Protein 2LZR (pdb70)

Radius of gyration: 15.76 Å; Cα contacts (8 Å, |Δi|>4): 6; chains: 1; bounding box: 38×37×19 Å

GO terms:
  GO:0005515 protein binding (F, IPI)
  GO:0005829 cytosol (C, IDA)
  GO:0005886 plasma membrane (C, IDA)
  GO:0043953 protein transport by the Tat complex (P, IDA)
  GO:0042802 identical protein binding (F, IDA)
  GO:0033281 TAT protein transport complex (C, IDA)
  GO:0009977 proton motive force dependent protein transmembrane transporter activity (F, IDA)
  GO:0065002 intracellular protein transmembrane transport (P, IDA)
  GO:0043953 protein transport by the Tat complex (P, EXP)
  GO:0065002 intracellular protein transmembrane transport (P, EXP)
  GO:0008320 transmembrane protein transporter activity (F, IGI)
  GO:0008289 lipid binding (F, EXP)

Sequence (48 aa):
GGISIWQLLIIAVIVVLLFGPKKLGSIGSDLGASIKGFKKAMSDDEPKGGISIWQLLIIAVIVVLLFGPKKLGSIGSDLGASIKGFKKAMSDDEPKGGISIWQLLIIAVIVVLLFGPKKLGSIGSDLGASIKGFKKAMSDDEPKGGISIWQLLIIAVIVVLLFGPKKLGSIGSDLGASIKGFKKAMSDDEPKGGISIWQLLIIAVIVVLLFGPKKLGSIGSDLGASIKGFKKAMSDDEPKGGISIWQLLIIAVIVVLLFGPKKLGSIGSDLGASIKGFKKAMSDDEPKGGISIWQLLIIAVIVVLLFGPKKLGSIGSDLGASIKGFKKAMSDDEPKGGISIWQLLIIAVIVVLLFGPKKLGSIGSDLGASIKGFKKAMSDDEPKGGISIWQLLIIAVIVVLLFGPKKLGSIGSDLGASIKGFKKAMSDDEPKGGISIWQLLIIAVIVVLLFGPKKLGSIGSDLGASIKGFKKAMSDDEPK

Structure (mmCIF, N/CA/C/O backbone):
data_2LZR
#
_entry.id   2LZR
#
loop_
_atom_site.group_PDB
_atom_site.id
_atom_site.type_symbol
_atom_site.label_atom_id
_atom_site.label_alt_id
_atom_site.label_comp_id
_atom_site.label_asym_id
_atom_site.label_entity_id
_atom_site.label_seq_id
_atom_site.pdbx_PDB_ins_code
_atom_site.Cartn_x
_atom_site.Cartn_y
_atom_site.Cartn_z
_atom_site.occupancy
_atom_site.B_iso_or_equiv
_atom_site.auth_seq_id
_atom_site.auth_comp_id
_atom_site.auth_asym_id
_atom_site.auth_atom_id
_atom_site.pdbx_PDB_model_num
ATOM 21 N N . GLY A 1 2 ? -25.309 -3.507 -2.583 1.00 0.00 2 GLY A N 1
ATOM 22 C CA . GLY A 1 2 ? -24.373 -2.968 -1.599 1.00 0.00 2 GLY A CA 1
ATOM 23 C C . GLY A 1 2 ? -23.044 -2.603 -2.252 1.00 0.00 2 GLY A C 1
ATOM 24 O O . GLY A 1 2 ? -22.411 -1.613 -1.883 1.00 0.00 2 GLY A O 1
ATOM 28 N N . GLY A 1 3 ? -22.626 -3.411 -3.224 1.00 0.00 3 GLY A N 1
ATOM 29 C CA . GLY A 1 3 ? -21.367 -3.170 -3.923 1.00 0.00 3 GLY A CA 1
ATOM 30 C C . GLY A 1 3 ? -20.790 -4.469 -4.474 1.00 0.00 3 GLY A C 1
ATOM 31 O O . GLY A 1 3 ? -19.598 -4.550 -4.773 1.00 0.00 3 GLY A O 1
ATOM 35 N N . ILE A 1 4 ? -21.637 -5.484 -4.613 1.00 0.00 4 ILE A N 1
ATOM 36 C CA . ILE A 1 4 ? -21.186 -6.768 -5.135 1.00 0.00 4 ILE A CA 1
ATOM 37 C C . ILE A 1 4 ? -20.729 -6.613 -6.582 1.00 0.00 4 ILE A C 1
ATOM 38 O O . ILE A 1 4 ? -19.903 -7.385 -7.071 1.00 0.00 4 ILE A O 1
ATOM 54 N N . SER A 1 5 ? -21.261 -5.598 -7.261 1.00 0.00 5 SER A N 1
ATOM 55 C CA . SER A 1 5 ? -20.887 -5.344 -8.648 1.00 0.00 5 SER A CA 1
ATOM 56 C C . SER A 1 5 ? -19.415 -4.953 -8.731 1.00 0.00 5 SER A C 1
ATOM 57 O O . SER A 1 5 ? -18.949 -4.089 -7.990 1.00 0.00 5 SER A O 1
ATOM 65 N N . ILE A 1 6 ? -18.685 -5.605 -9.628 1.00 0.00 6 ILE A N 1
ATOM 66 C CA . ILE A 1 6 ? -17.259 -5.320 -9.786 1.00 0.00 6 ILE A CA 1
ATOM 67 C C . ILE A 1 6 ? -17.062 -3.893 -10.296 1.00 0.00 6 ILE A C 1
ATOM 68 O O . ILE A 1 6 ? -16.164 -3.180 -9.847 1.00 0.00 6 ILE A O 1
ATOM 84 N N . TRP A 1 7 ? -17.919 -3.487 -11.234 1.00 0.00 7 TRP A N 1
ATOM 85 C CA . TRP A 1 7 ? -17.849 -2.138 -11.801 1.00 0.00 7 TRP A CA 1
ATOM 86 C C . TRP A 1 7 ? -18.005 -1.097 -10.700 1.00 0.00 7 TRP A C 1
ATOM 87 O O . TRP A 1 7 ? -17.432 -0.009 -10.778 1.00 0.00 7 TRP A O 1
ATOM 108 N N . GLN A 1 8 ? -18.773 -1.433 -9.671 1.00 0.00 8 GLN A N 1
ATOM 109 C CA . GLN A 1 8 ? -18.964 -0.502 -8.559 1.00 0.00 8 GLN A CA 1
ATOM 110 C C . GLN A 1 8 ? -17.632 -0.266 -7.849 1.00 0.00 8 GLN A C 1
ATOM 111 O O . GLN A 1 8 ? -17.321 0.842 -7.435 1.00 0.00 8 GLN A O 1
ATOM 125 N N . LEU A 1 9 ? -16.833 -1.311 -7.717 1.00 0.00 9 LEU A N 1
ATOM 126 C CA . LEU A 1 9 ? -15.527 -1.161 -7.081 1.00 0.00 9 LEU A CA 1
ATOM 127 C C . LEU A 1 9 ? -14.577 -0.371 -7.983 1.00 0.00 9 LEU A C 1
ATOM 128 O O . LEU A 1 9 ? -13.739 0.385 -7.496 1.00 0.00 9 LEU A O 1
ATOM 144 N N . LEU A 1 10 ? -14.681 -0.579 -9.298 1.00 0.00 10 LEU A N 1
ATOM 145 C CA . LEU A 1 10 ? -13.796 0.099 -10.241 1.00 0.00 10 LEU A CA 1
ATOM 146 C C . LEU A 1 10 ? -13.970 1.614 -10.195 1.00 0.00 10 LEU A C 1
ATOM 147 O O . LEU A 1 10 ? -12.987 2.351 -10.131 1.00 0.00 10 LEU A O 1
ATOM 163 N N . ILE A 1 11 ? -15.212 2.085 -10.242 1.00 0.00 11 ILE A N 1
ATOM 164 C CA . ILE A 1 11 ? -15.457 3.523 -10.226 1.00 0.00 11 ILE A CA 1
ATOM 165 C C . ILE A 1 11 ? -15.054 4.106 -8.877 1.00 0.00 11 ILE A C 1
ATOM 166 O O . ILE A 1 11 ? -14.441 5.173 -8.811 1.00 0.00 11 ILE A O 1
ATOM 182 N N . ILE A 1 12 ? -15.396 3.396 -7.799 1.00 0.00 12 ILE A N 1
ATOM 183 C CA . ILE A 1 12 ? -15.051 3.856 -6.461 1.00 0.00 12 ILE A CA 1
ATOM 184 C C . ILE A 1 12 ? -13.534 3.902 -6.293 1.00 0.00 12 ILE A C 1
ATOM 185 O O . ILE A 1 12 ? -12.993 4.854 -5.733 1.00 0.00 12 ILE A O 1
ATOM 201 N N . ALA A 1 13 ? -12.852 2.866 -6.770 1.00 0.00 13 ALA A N 1
ATOM 202 C CA . ALA A 1 13 ? -11.400 2.809 -6.658 1.00 0.00 13 ALA A CA 1
ATOM 203 C C . ALA A 1 13 ? -10.764 4.005 -7.363 1.00 0.00 13 ALA A C 1
ATOM 204 O O . ALA A 1 13 ? -9.789 4.576 -6.876 1.00 0.00 13 ALA A O 1
ATOM 211 N N . VAL A 1 14 ? -11.324 4.377 -8.508 1.00 0.00 14 VAL A N 1
ATOM 212 C CA . VAL A 1 14 ? -10.809 5.504 -9.276 1.00 0.00 14 VAL A CA 1
ATOM 213 C C . VAL A 1 14 ? -10.918 6.808 -8.481 1.00 0.00 14 VAL A C 1
ATOM 214 O O . VAL A 1 14 ? -9.984 7.613 -8.477 1.00 0.00 14 VAL A O 1
ATOM 227 N N . ILE A 1 15 ? -12.051 7.023 -7.823 1.00 0.00 15 ILE A N 1
ATOM 228 C CA . ILE A 1 15 ? -12.233 8.252 -7.053 1.00 0.00 15 ILE A CA 1
ATOM 229 C C . ILE A 1 15 ? -11.213 8.340 -5.929 1.00 0.00 15 ILE A C 1
ATOM 230 O O . ILE A 1 15 ? -10.608 9.375 -5.725 1.00 0.00 15 ILE A O 1
ATOM 246 N N . VAL A 1 16 ? -11.006 7.253 -5.223 1.00 0.00 16 VAL A N 1
ATOM 247 C CA . VAL A 1 16 ? -10.046 7.261 -4.128 1.00 0.00 16 VAL A CA 1
ATOM 248 C C . VAL A 1 16 ? -8.655 7.641 -4.640 1.00 0.00 16 VAL A C 1
ATOM 249 O O . VAL A 1 16 ? -7.965 8.456 -4.031 1.00 0.00 16 VAL A O 1
ATOM 262 N N . VAL A 1 17 ? -8.255 7.050 -5.751 1.00 0.00 17 VAL A N 1
ATOM 263 C CA . VAL A 1 17 ? -6.946 7.344 -6.316 1.00 0.00 17 VAL A CA 1
ATOM 264 C C . VAL A 1 17 ? -6.836 8.814 -6.722 1.00 0.00 17 VAL A C 1
ATOM 265 O O . VAL A 1 17 ? -5.807 9.448 -6.486 1.00 0.00 17 VAL A O 1
AT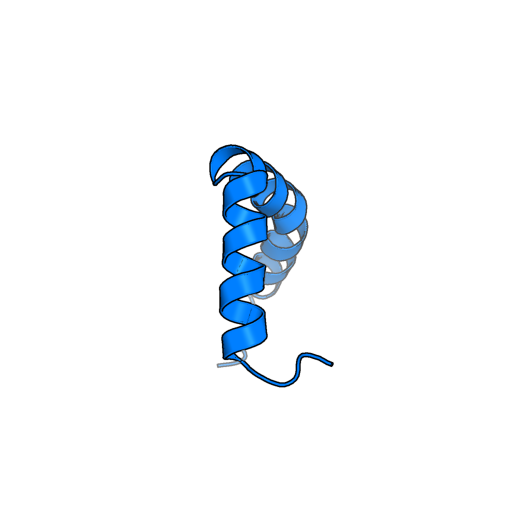OM 278 N N . LEU A 1 18 ? -7.876 9.346 -7.355 1.00 0.00 18 LEU A N 1
ATOM 279 C CA . LEU A 1 18 ? -7.837 10.736 -7.805 1.00 0.00 18 LEU A CA 1
ATOM 280 C C . LEU A 1 18 ? -7.718 11.711 -6.638 1.00 0.00 18 LEU A C 1
ATOM 281 O O . LEU A 1 18 ? -6.895 12.626 -6.666 1.00 0.00 18 LEU A O 1
ATOM 297 N N . LEU A 1 19 ? -8.549 11.525 -5.625 1.00 0.00 19 LEU A N 1
ATOM 298 C CA . LEU A 1 19 ? -8.526 12.419 -4.477 1.00 0.00 19 LEU A CA 1
ATOM 299 C C . LEU A 1 19 ? -7.187 12.325 -3.743 1.00 0.00 19 LEU A C 1
ATOM 300 O O . LEU A 1 19 ? -6.629 13.342 -3.333 1.00 0.00 19 LEU A O 1
ATOM 316 N N . PHE A 1 20 ? -6.672 11.105 -3.587 1.00 0.00 20 PHE A N 1
ATOM 317 C CA . PHE A 1 20 ? -5.385 10.904 -2.900 1.00 0.00 20 PHE A CA 1
ATOM 318 C C . PHE A 1 20 ? -4.204 11.007 -3.870 1.00 0.00 20 PHE A C 1
ATOM 319 O O . PHE A 1 20 ? -3.054 11.109 -3.447 1.00 0.00 20 PHE A O 1
ATOM 336 N N . GLY A 1 21 ? -4.484 10.991 -5.164 1.00 0.00 21 GLY A N 1
ATOM 337 C CA . GLY A 1 21 ? -3.424 11.091 -6.162 1.00 0.00 21 GLY A CA 1
ATOM 338 C C . GLY A 1 21 ? -2.390 9.963 -5.987 1.00 0.00 21 GLY A C 1
ATOM 339 O O . GLY A 1 21 ? -2.328 9.347 -4.925 1.00 0.00 21 GLY A O 1
ATOM 343 N N . PRO A 1 22 ? -1.583 9.673 -6.999 1.00 0.00 22 PRO A N 1
ATOM 344 C CA . PRO A 1 22 ? -0.558 8.580 -6.897 1.00 0.00 22 PRO A CA 1
ATOM 345 C C . PRO A 1 22 ? 0.615 8.890 -5.954 1.00 0.00 22 PRO A C 1
ATOM 346 O O . PRO A 1 22 ? 1.256 7.971 -5.446 1.00 0.00 22 PRO A O 1
ATOM 357 N N . LYS A 1 23 ? 0.905 10.163 -5.742 1.00 0.00 23 LYS A N 1
ATOM 358 C CA . LYS A 1 23 ? 2.025 10.532 -4.873 1.00 0.00 23 LYS A CA 1
ATOM 359 C C . LYS A 1 23 ? 1.779 10.147 -3.403 1.00 0.00 23 LYS A C 1
ATOM 360 O O . LYS A 1 23 ? 2.634 9.525 -2.773 1.00 0.00 23 LYS A O 1
ATOM 379 N N . LYS A 1 24 ? 0.627 10.527 -2.848 1.00 0.00 24 LYS A N 1
ATOM 380 C CA . LYS A 1 24 ? 0.337 10.209 -1.448 1.00 0.00 24 LYS A CA 1
ATOM 381 C C . LYS A 1 24 ? 0.165 8.707 -1.266 1.00 0.00 24 LYS A C 1
ATOM 382 O O . LYS A 1 24 ? 0.685 8.120 -0.319 1.00 0.00 24 LYS A O 1
ATOM 401 N N . LEU A 1 25 ? -0.582 8.097 -2.173 1.00 0.00 25 LEU A N 1
ATOM 402 C CA . LEU A 1 25 ? -0.839 6.670 -2.102 1.00 0.00 25 LEU A CA 1
ATOM 403 C C . LEU A 1 25 ? 0.449 5.857 -2.203 1.00 0.00 25 LEU A C 1
ATOM 404 O O . LEU A 1 25 ? 0.536 4.766 -1.642 1.00 0.00 25 LEU A O 1
ATOM 420 N N . GLY A 1 26 ? 1.456 6.376 -2.911 1.00 0.00 26 GLY A N 1
ATOM 421 C CA . GLY A 1 26 ? 2.711 5.646 -3.042 1.00 0.00 26 GLY A CA 1
ATOM 422 C C . GLY A 1 26 ? 3.404 5.536 -1.693 1.00 0.00 26 GLY A C 1
ATOM 423 O O . GLY A 1 26 ? 3.790 4.450 -1.260 1.00 0.00 26 GLY A O 1
ATOM 427 N N . SER A 1 27 ? 3.551 6.675 -1.026 1.00 0.00 27 SER A N 1
ATOM 428 C CA . SER A 1 27 ? 4.192 6.698 0.283 1.00 0.00 27 SER A CA 1
ATOM 429 C C . SER A 1 27 ? 3.347 5.948 1.318 1.00 0.00 27 SER A C 1
ATOM 430 O O . SER A 1 27 ? 3.889 5.211 2.138 1.00 0.00 27 SER A O 1
ATOM 438 N N . ILE A 1 28 ? 2.027 6.132 1.278 1.00 0.00 28 ILE A N 1
ATOM 439 C CA . ILE A 1 28 ? 1.156 5.451 2.234 1.00 0.00 28 ILE A CA 1
ATOM 440 C C . ILE A 1 28 ? 1.209 3.937 2.030 1.00 0.00 28 ILE A C 1
ATOM 441 O O . ILE A 1 28 ? 1.350 3.182 2.993 1.00 0.00 28 ILE A O 1
ATOM 457 N N . GLY A 1 29 ? 1.099 3.494 0.779 1.00 0.00 29 GLY A N 1
ATOM 458 C CA . GLY A 1 29 ? 1.139 2.065 0.496 1.00 0.00 29 GLY A CA 1
ATOM 459 C C . GLY A 1 29 ? 2.495 1.477 0.872 1.00 0.00 29 GLY A C 1
ATOM 460 O O . GLY A 1 29 ? 2.569 0.472 1.577 1.00 0.00 29 GLY A O 1
ATOM 464 N N . SER A 1 30 ? 3.562 2.104 0.389 1.00 0.00 30 SER A N 1
ATOM 465 C CA . SER A 1 30 ? 4.908 1.622 0.673 1.00 0.00 30 SER A CA 1
ATOM 466 C C . SER A 1 30 ? 5.177 1.625 2.174 1.00 0.00 30 SER A C 1
ATOM 467 O O . SER A 1 30 ? 5.758 0.680 2.706 1.00 0.00 30 SER A O 1
ATOM 475 N N . ASP A 1 31 ? 4.747 2.683 2.856 1.00 0.00 31 ASP A N 1
ATOM 476 C CA . ASP A 1 31 ? 4.952 2.776 4.294 1.00 0.00 31 ASP A CA 1
ATOM 477 C C . ASP A 1 31 ? 4.219 1.641 5.000 1.00 0.00 31 ASP A C 1
ATOM 478 O O . ASP A 1 31 ? 4.774 0.985 5.884 1.00 0.00 31 ASP A O 1
ATOM 487 N N . LEU A 1 32 ? 2.974 1.407 4.600 1.00 0.00 32 LEU A N 1
ATOM 488 C CA . LEU A 1 32 ? 2.179 0.335 5.201 1.00 0.00 32 LEU A CA 1
ATOM 489 C C . LEU A 1 32 ? 2.551 -1.018 4.589 1.00 0.00 32 LEU A C 1
ATOM 490 O O . LEU A 1 32 ? 2.287 -2.064 5.180 1.00 0.00 32 LEU A O 1
ATOM 506 N N . GLY A 1 33 ? 3.157 -0.990 3.404 1.00 0.00 33 GLY A N 1
ATOM 507 C CA . GLY A 1 33 ? 3.554 -2.214 2.726 1.00 0.00 33 GLY A CA 1
ATOM 508 C C . GLY A 1 33 ? 4.898 -2.730 3.240 1.00 0.00 33 GLY A C 1
ATOM 509 O O . GLY A 1 33 ? 5.404 -3.743 2.758 1.00 0.00 33 GLY A O 1
ATOM 513 N N . ALA A 1 34 ? 5.482 -2.029 4.214 1.00 0.00 34 ALA A N 1
ATOM 514 C CA . ALA A 1 34 ? 6.769 -2.441 4.763 1.00 0.00 34 ALA A CA 1
ATOM 515 C C . ALA A 1 34 ? 6.641 -3.761 5.520 1.00 0.00 34 ALA A C 1
ATOM 516 O O . ALA A 1 34 ? 7.549 -4.592 5.492 1.00 0.00 34 ALA A O 1
ATOM 523 N N . SER A 1 35 ? 5.509 -3.951 6.193 1.00 0.00 35 SER A N 1
ATOM 524 C CA . SER A 1 35 ? 5.281 -5.179 6.948 1.00 0.00 35 SER A CA 1
ATOM 525 C C . SER A 1 35 ? 5.142 -6.368 6.005 1.00 0.00 35 SER A C 1
ATOM 526 O O . SER A 1 35 ? 5.625 -7.455 6.293 1.00 0.00 35 SER A O 1
ATOM 534 N N . ILE A 1 36 ? 4.491 -6.140 4.875 1.00 0.00 36 ILE A N 1
ATOM 535 C CA . ILE A 1 36 ? 4.298 -7.193 3.883 1.00 0.00 36 ILE A CA 1
ATOM 536 C C . ILE A 1 36 ? 5.646 -7.665 3.354 1.00 0.00 36 ILE A C 1
ATOM 537 O O . ILE A 1 36 ? 5.861 -8.860 3.149 1.00 0.00 36 ILE A O 1
ATOM 553 N N . LYS A 1 37 ? 6.539 -6.714 3.122 1.00 0.00 37 LYS A N 1
ATOM 554 C CA . LYS A 1 37 ? 7.857 -7.027 2.594 1.00 0.00 37 LYS A CA 1
ATOM 555 C C . LYS A 1 37 ? 8.584 -8.026 3.492 1.00 0.00 37 LYS A C 1
ATOM 556 O O . LYS A 1 37 ? 9.272 -8.918 2.997 1.00 0.00 37 LYS A O 1
ATOM 575 N N . GLY A 1 38 ? 8.425 -7.891 4.807 1.00 0.00 38 GLY A N 1
ATOM 576 C CA . GLY A 1 38 ? 9.080 -8.809 5.733 1.00 0.00 38 GLY A CA 1
ATOM 577 C C . GLY A 1 38 ? 8.506 -10.212 5.602 1.00 0.00 38 GLY A C 1
ATOM 578 O O . GLY A 1 38 ? 9.238 -11.201 5.677 1.00 0.00 38 GLY A O 1
ATOM 582 N N . PHE A 1 39 ? 7.196 -10.300 5.398 1.00 0.00 39 PHE A N 1
ATOM 583 C CA . PHE A 1 39 ? 6.549 -11.596 5.247 1.00 0.00 39 PHE A CA 1
ATOM 584 C C . PHE A 1 39 ? 7.101 -12.315 4.025 1.00 0.00 39 PHE A C 1
ATOM 585 O O . PHE A 1 39 ? 7.419 -13.502 4.081 1.00 0.00 39 PHE A O 1
ATOM 602 N N . LYS A 1 40 ? 7.217 -11.592 2.916 1.00 0.00 40 LYS A N 1
ATOM 603 C CA . LYS A 1 40 ? 7.733 -12.195 1.694 1.00 0.00 40 LYS A CA 1
ATOM 604 C C . LYS A 1 40 ? 9.188 -12.621 1.880 1.00 0.00 40 LYS A C 1
ATOM 605 O O . LYS A 1 40 ? 9.563 -13.731 1.497 1.00 0.00 40 LYS A O 1
ATOM 624 N N . LYS A 1 41 ? 10.010 -11.745 2.459 1.00 0.00 41 LYS A N 1
ATOM 625 C CA . LYS A 1 41 ? 11.412 -12.068 2.661 1.00 0.00 41 LYS A CA 1
ATOM 626 C C . LYS A 1 41 ? 11.556 -13.312 3.528 1.00 0.00 41 LYS A C 1
ATOM 627 O O . LYS A 1 41 ? 12.272 -14.241 3.167 1.00 0.00 41 LYS A O 1
ATOM 646 N N . ALA A 1 42 ? 10.874 -13.336 4.671 1.00 0.00 42 ALA A N 1
ATOM 647 C CA . ALA A 1 42 ? 10.973 -14.504 5.547 1.00 0.00 42 ALA A CA 1
ATOM 648 C C . ALA A 1 42 ? 10.592 -15.789 4.795 1.00 0.00 42 ALA A C 1
ATOM 649 O O . ALA A 1 42 ? 11.264 -16.810 4.939 1.00 0.00 42 ALA A O 1
ATOM 656 N N . MET A 1 43 ? 9.514 -15.746 4.003 1.00 0.00 43 MET A N 1
ATOM 657 C CA . MET A 1 43 ? 9.080 -16.923 3.262 1.00 0.00 43 MET A CA 1
ATOM 658 C C . MET A 1 43 ? 9.992 -17.165 2.050 1.00 0.00 43 MET A C 1
ATOM 659 O O . MET A 1 43 ? 9.780 -18.116 1.295 1.00 0.00 43 MET A O 1
ATOM 673 N N . SER A 1 44 ? 11.009 -16.316 1.872 1.00 0.00 44 SER A N 1
ATOM 674 C CA . SER A 1 44 ? 11.931 -16.467 0.755 1.00 0.00 44 SER A CA 1
ATOM 675 C C . SER A 1 44 ? 12.774 -17.728 0.922 1.00 0.00 44 SER A C 1
ATOM 676 O O . SER A 1 44 ? 13.068 -18.424 -0.051 1.00 0.00 44 SER A O 1
ATOM 684 N N . ASP A 1 45 ? 13.166 -18.017 2.160 1.00 0.00 45 ASP A N 1
ATOM 685 C CA . ASP A 1 45 ? 13.980 -19.196 2.432 1.00 0.00 45 ASP A CA 1
ATOM 686 C C . ASP A 1 45 ? 13.211 -20.467 2.075 1.00 0.00 45 ASP A C 1
ATOM 687 O O . ASP A 1 45 ? 13.772 -21.395 1.492 1.00 0.00 45 ASP A O 1
ATOM 696 N N . ASP A 1 46 ? 11.921 -20.508 2.417 1.00 0.00 46 ASP A N 1
ATOM 697 C CA . ASP A 1 46 ? 11.103 -21.674 2.112 1.00 0.00 46 ASP A CA 1
ATOM 698 C C . ASP A 1 46 ? 10.695 -21.656 0.642 1.00 0.00 46 ASP A C 1
ATOM 699 O O . ASP A 1 46 ? 11.015 -20.713 -0.083 1.00 0.00 46 ASP A O 1
ATOM 708 N N . GLU A 1 47 ? 9.984 -22.696 0.201 1.00 0.00 47 GLU A N 1
ATOM 709 C CA . GLU A 1 47 ? 9.547 -22.767 -1.191 1.00 0.00 47 GLU A CA 1
ATOM 710 C C . GLU A 1 47 ? 8.276 -23.616 -1.342 1.00 0.00 47 GLU A C 1
ATOM 711 O O . GLU A 1 47 ? 8.343 -24.784 -1.721 1.00 0.00 47 GLU A O 1
ATOM 723 N N . PRO A 1 48 ? 7.107 -23.067 -1.071 1.00 0.00 48 PRO A N 1
ATOM 724 C CA . PRO A 1 48 ? 5.842 -23.853 -1.206 1.00 0.00 48 PRO A CA 1
ATOM 725 C C . PRO A 1 48 ? 5.718 -24.494 -2.592 1.00 0.00 48 PRO A C 1
ATOM 726 O O . PRO A 1 48 ? 5.221 -25.611 -2.724 1.00 0.00 48 PRO A O 1
ATOM 737 N N . LYS A 1 49 ? 6.171 -23.774 -3.613 1.00 0.00 49 LYS A N 1
ATOM 738 C CA . LYS A 1 49 ? 6.106 -24.273 -4.982 1.00 0.00 49 LYS A CA 1
ATOM 739 C C . LYS A 1 49 ? 7.031 -25.476 -5.146 1.00 0.00 49 LYS A C 1
ATOM 740 O O . LYS A 1 49 ? 6.612 -26.617 -4.962 1.00 0.00 49 LYS A O 1
ATOM 779 N N . GLY A 1 2 ? -29.114 -9.226 -3.698 1.00 0.00 2 GLY A N 2
ATOM 780 C CA . GLY A 1 2 ? -28.017 -9.756 -2.896 1.00 0.00 2 GLY A CA 2
ATOM 781 C C . GLY A 1 2 ? -26.794 -10.042 -3.762 1.00 0.00 2 GLY A C 2
ATOM 782 O O . GLY A 1 2 ? -26.362 -11.190 -3.884 1.00 0.00 2 GLY A O 2
ATOM 786 N N . GLY A 1 3 ? -26.239 -8.992 -4.363 1.00 0.00 3 GLY A N 2
ATOM 787 C CA . GLY A 1 3 ? -25.062 -9.138 -5.214 1.00 0.00 3 GLY A CA 2
ATOM 788 C C . GLY A 1 3 ? -24.280 -7.833 -5.287 1.00 0.00 3 GLY A C 2
ATOM 789 O O . GLY A 1 3 ? -24.857 -6.747 -5.235 1.00 0.00 3 GLY A O 2
ATOM 793 N N . ILE A 1 4 ? -22.958 -7.938 -5.417 1.00 0.00 4 ILE A N 2
ATOM 794 C CA . ILE A 1 4 ? -22.120 -6.748 -5.502 1.00 0.00 4 ILE A CA 2
ATOM 795 C C . ILE A 1 4 ? -21.608 -6.568 -6.930 1.00 0.00 4 ILE A C 2
ATOM 796 O O . ILE A 1 4 ? -20.971 -7.461 -7.488 1.00 0.00 4 ILE A O 2
ATOM 812 N N . SER A 1 5 ? -21.885 -5.404 -7.511 1.00 0.00 5 SER A N 2
ATOM 813 C CA . SER A 1 5 ? -21.437 -5.116 -8.869 1.00 0.00 5 SER A CA 2
ATOM 814 C C . SER A 1 5 ? -19.939 -4.828 -8.874 1.00 0.00 5 SER A C 2
ATOM 815 O O . SER A 1 5 ? -19.450 -4.016 -8.094 1.00 0.00 5 SER A O 2
ATOM 823 N N . ILE A 1 6 ? -19.211 -5.514 -9.744 1.00 0.00 6 ILE A N 2
ATOM 824 C CA . ILE A 1 6 ? -17.766 -5.322 -9.829 1.00 0.00 6 ILE A CA 2
ATOM 825 C C . ILE A 1 6 ? -17.449 -3.912 -10.325 1.00 0.00 6 ILE A C 2
ATOM 826 O O . ILE A 1 6 ? -16.521 -3.264 -9.840 1.00 0.00 6 ILE A O 2
ATOM 842 N N . TRP A 1 7 ? -18.230 -3.451 -11.299 1.00 0.00 7 TRP A N 2
ATOM 843 C CA . TRP A 1 7 ? -18.038 -2.117 -11.872 1.00 0.00 7 TRP A CA 2
ATOM 844 C C . TRP A 1 7 ? -18.210 -1.052 -10.799 1.00 0.00 7 TRP A C 2
ATOM 845 O O . TRP A 1 7 ? -17.593 0.012 -10.865 1.00 0.00 7 TRP A O 2
ATOM 866 N N . GLN A 1 8 ? -19.043 -1.343 -9.812 1.00 0.00 8 GLN A N 2
ATOM 867 C CA . GLN A 1 8 ? -19.261 -0.387 -8.727 1.00 0.00 8 GLN A CA 2
ATOM 868 C C . GLN A 1 8 ? -17.952 -0.164 -7.961 1.00 0.00 8 GLN A C 2
ATOM 869 O O . GLN A 1 8 ? -17.680 0.928 -7.484 1.00 0.00 8 GLN A O 2
ATOM 883 N N . LEU A 1 9 ? -17.150 -1.204 -7.839 1.00 0.00 9 LEU A N 2
ATOM 884 C CA . LEU A 1 9 ? -15.876 -1.067 -7.141 1.00 0.00 9 LEU A CA 2
ATOM 885 C C . LEU A 1 9 ? -14.891 -0.252 -7.976 1.00 0.00 9 LEU A C 2
ATOM 886 O O . LEU A 1 9 ? -14.068 0.486 -7.434 1.00 0.00 9 LEU A O 2
ATOM 902 N N . LEU A 1 10 ? -14.952 -0.408 -9.301 1.00 0.00 10 LEU A N 2
ATOM 903 C CA . LEU A 1 10 ? -14.024 0.294 -10.182 1.00 0.00 10 LEU A CA 2
ATOM 904 C C . LEU A 1 10 ? -14.169 1.810 -10.082 1.00 0.00 10 LEU A C 2
ATOM 905 O O . LEU A 1 10 ? -13.171 2.523 -9.993 1.00 0.00 10 LEU A O 2
ATOM 921 N N . ILE A 1 11 ? -15.400 2.301 -10.113 1.00 0.00 11 ILE A N 2
ATOM 922 C CA . ILE A 1 11 ? -15.619 3.741 -10.054 1.00 0.00 11 ILE A CA 2
ATOM 923 C C . ILE A 1 11 ? -15.152 4.285 -8.707 1.00 0.00 11 ILE A C 2
ATOM 924 O O . ILE A 1 11 ? -14.509 5.332 -8.641 1.00 0.00 11 ILE A O 2
ATOM 940 N N . ILE A 1 12 ? -15.478 3.563 -7.633 1.00 0.00 12 ILE A N 2
ATOM 941 C CA . ILE A 1 12 ? -15.078 3.985 -6.300 1.00 0.00 12 ILE A CA 2
ATOM 942 C C . ILE A 1 12 ? -13.558 3.959 -6.168 1.00 0.00 12 ILE A C 2
ATOM 943 O O . ILE A 1 12 ? -12.963 4.875 -5.600 1.00 0.00 12 ILE A O 2
ATOM 959 N N . ALA A 1 13 ? -12.936 2.907 -6.686 1.00 0.00 13 ALA A N 2
ATOM 960 C CA . ALA A 1 13 ? -11.486 2.780 -6.608 1.00 0.00 13 ALA A CA 2
ATOM 961 C C . ALA A 1 13 ? -10.810 3.929 -7.351 1.00 0.00 13 ALA A C 2
ATOM 962 O O . ALA A 1 13 ? -9.816 4.484 -6.882 1.00 0.00 13 ALA A O 2
ATOM 969 N N . VAL A 1 14 ? -11.357 4.282 -8.510 1.00 0.00 14 VAL A N 2
ATOM 970 C CA . VAL A 1 14 ? -10.803 5.368 -9.316 1.00 0.00 14 VAL A CA 2
ATOM 971 C C . VAL A 1 14 ? -10.895 6.704 -8.577 1.00 0.00 14 VAL A C 2
ATOM 972 O O . VAL A 1 14 ? -9.943 7.486 -8.584 1.00 0.00 14 VAL A O 2
ATOM 985 N N . ILE A 1 15 ? -12.041 6.973 -7.955 1.00 0.00 15 ILE A N 2
ATOM 986 C CA . ILE A 1 15 ? -12.210 8.238 -7.242 1.00 0.00 15 ILE A CA 2
ATOM 987 C C . ILE A 1 15 ? -11.203 8.357 -6.113 1.00 0.00 15 ILE A C 2
ATOM 988 O O . ILE A 1 15 ? -10.583 9.392 -5.943 1.00 0.00 15 ILE A O 2
ATOM 1004 N N . VAL A 1 16 ? -11.025 7.297 -5.356 1.00 0.00 16 VAL A N 2
ATOM 1005 C CA . VAL A 1 16 ? -10.087 7.338 -4.245 1.00 0.00 16 VAL A CA 2
ATOM 1006 C C . VAL A 1 16 ? -8.689 7.705 -4.743 1.00 0.00 16 VAL A C 2
ATOM 1007 O O . VAL A 1 16 ? -7.999 8.523 -4.136 1.00 0.00 16 VAL A O 2
ATOM 1020 N N . VAL A 1 17 ? -8.276 7.105 -5.848 1.00 0.00 17 VAL A N 2
ATOM 1021 C CA . VAL A 1 17 ? -6.961 7.387 -6.398 1.00 0.00 17 VAL A CA 2
ATOM 1022 C C . VAL A 1 17 ? -6.848 8.846 -6.839 1.00 0.00 17 VAL A C 2
ATOM 1023 O O . VAL A 1 17 ? -5.834 9.491 -6.590 1.00 0.00 17 VAL A O 2
ATOM 1036 N N . LEU A 1 18 ? -7.876 9.358 -7.509 1.00 0.00 18 LEU A N 2
ATOM 1037 C CA . LEU A 1 18 ? -7.834 10.739 -7.987 1.00 0.00 18 LEU A CA 2
ATOM 1038 C C . LEU A 1 18 ? -7.736 11.735 -6.835 1.00 0.00 18 LEU A C 2
ATOM 1039 O O . LEU A 1 18 ? -6.902 12.642 -6.860 1.00 0.00 18 LEU A O 2
ATOM 1055 N N . LEU A 1 19 ? -8.597 11.575 -5.841 1.00 0.00 19 LEU A N 2
ATOM 1056 C CA . LEU A 1 19 ? -8.596 12.495 -4.712 1.00 0.00 19 LEU A CA 2
ATOM 1057 C C . LEU A 1 19 ? -7.265 12.426 -3.962 1.00 0.00 19 LEU A C 2
ATOM 1058 O O . LEU A 1 19 ? -6.711 13.457 -3.579 1.00 0.00 19 LEU A O 2
ATOM 1074 N N . PHE A 1 20 ? -6.750 11.212 -3.763 1.00 0.00 20 PHE A N 2
ATOM 1075 C CA . PHE A 1 20 ? -5.469 11.036 -3.056 1.00 0.00 20 PHE A CA 2
ATOM 1076 C C . PHE A 1 20 ? -4.275 11.129 -4.015 1.00 0.00 20 PHE A C 2
ATOM 1077 O O . PHE A 1 20 ? -3.136 11.268 -3.578 1.00 0.00 20 PHE A O 2
ATOM 1094 N N . GLY A 1 21 ? -4.535 11.057 -5.308 1.00 0.00 21 GLY A N 2
ATOM 1095 C CA . GLY A 1 21 ? -3.466 11.146 -6.296 1.00 0.00 21 GLY A CA 2
ATOM 1096 C C . GLY A 1 21 ? -2.407 10.049 -6.060 1.00 0.00 21 GLY A C 2
ATOM 1097 O O . GLY A 1 21 ? -2.355 9.468 -4.975 1.00 0.00 21 GLY A O 2
ATOM 1101 N N . PRO A 1 22 ? -1.574 9.744 -7.042 1.00 0.00 22 PRO A N 2
ATOM 1102 C CA . PRO A 1 22 ? -0.518 8.685 -6.879 1.00 0.00 22 PRO A CA 2
ATOM 1103 C C . PRO A 1 22 ? 0.612 9.049 -5.911 1.00 0.00 22 PRO A C 2
ATOM 1104 O O . PRO A 1 22 ? 1.319 8.166 -5.424 1.00 0.00 22 PRO A O 2
ATOM 1115 N N . LYS A 1 23 ? 0.801 10.333 -5.656 1.00 0.00 23 LYS A N 2
ATOM 1116 C CA . LYS A 1 23 ? 1.877 10.759 -4.757 1.00 0.00 23 LYS A CA 2
ATOM 1117 C C . LYS A 1 23 ? 1.614 10.366 -3.290 1.00 0.00 23 LYS A C 2
ATOM 1118 O O . LYS A 1 23 ? 2.482 9.786 -2.639 1.00 0.00 23 LYS A O 2
ATOM 1137 N N . LYS A 1 24 ? 0.431 10.693 -2.766 1.00 0.00 24 LYS A N 2
ATOM 1138 C CA . LYS A 1 24 ? 0.122 10.363 -1.374 1.00 0.00 24 LYS A CA 2
ATOM 1139 C C . LYS A 1 24 ? 0.008 8.857 -1.197 1.00 0.00 24 LYS A C 2
ATOM 1140 O O . LYS A 1 24 ? 0.565 8.283 -0.259 1.00 0.00 24 LYS A O 2
ATOM 1159 N N . LEU A 1 25 ? -0.728 8.224 -2.097 1.00 0.00 25 LEU A N 2
ATOM 1160 C CA . LEU A 1 25 ? -0.931 6.786 -2.030 1.00 0.00 25 LEU A CA 2
ATOM 1161 C C . LEU A 1 25 ? 0.385 6.025 -2.144 1.00 0.00 25 LEU A C 2
ATOM 1162 O O . LEU A 1 25 ? 0.502 4.916 -1.622 1.00 0.00 25 LEU A O 2
ATOM 1178 N N . GLY A 1 26 ? 1.379 6.601 -2.820 1.00 0.00 26 GLY A N 2
ATOM 1179 C CA . GLY A 1 26 ? 2.664 5.921 -2.959 1.00 0.00 26 GLY A CA 2
ATOM 1180 C C . GLY A 1 26 ? 3.334 5.774 -1.600 1.00 0.00 26 GLY A C 2
ATOM 1181 O O . GLY A 1 26 ? 3.762 4.684 -1.219 1.00 0.00 26 GLY A O 2
ATOM 1185 N N . SER A 1 27 ? 3.421 6.882 -0.880 1.00 0.00 27 SER A N 2
ATOM 1186 C CA . SER A 1 27 ? 4.035 6.871 0.447 1.00 0.00 27 SER A CA 2
ATOM 1187 C C . SER A 1 27 ? 3.207 6.030 1.419 1.00 0.00 27 SER A C 2
ATOM 1188 O O . SER A 1 27 ? 3.762 5.292 2.230 1.00 0.00 27 SER A O 2
ATOM 1196 N N . ILE A 1 28 ? 1.877 6.147 1.351 1.00 0.00 28 ILE A N 2
ATOM 1197 C CA . ILE A 1 28 ? 1.019 5.383 2.253 1.00 0.00 28 ILE A CA 2
ATOM 1198 C C . ILE A 1 28 ? 1.167 3.884 2.004 1.00 0.00 28 ILE A C 2
ATOM 1199 O O . ILE A 1 28 ? 1.323 3.107 2.948 1.00 0.00 28 ILE A O 2
ATOM 1215 N N . GLY A 1 29 ? 1.120 3.477 0.735 1.00 0.00 29 GLY A N 2
ATOM 1216 C CA . GLY A 1 29 ? 1.255 2.065 0.409 1.00 0.00 29 GLY A CA 2
ATOM 1217 C C . GLY A 1 29 ? 2.628 1.545 0.816 1.00 0.00 29 GLY A C 2
ATOM 1218 O O . GLY A 1 29 ? 2.738 0.520 1.487 1.00 0.00 29 GLY A O 2
ATOM 1222 N N . SER A 1 30 ? 3.675 2.248 0.390 1.00 0.00 30 SER A N 2
ATOM 1223 C CA . SER A 1 30 ? 5.034 1.833 0.703 1.00 0.00 30 SER A CA 2
ATOM 1224 C C . SER A 1 30 ? 5.253 1.788 2.209 1.00 0.00 30 SER A C 2
ATOM 1225 O O . SER A 1 30 ? 5.868 0.855 2.725 1.00 0.00 30 SER A O 2
ATOM 1233 N N . ASP A 1 31 ? 4.739 2.791 2.916 1.00 0.00 31 ASP A N 2
ATOM 1234 C CA . ASP A 1 31 ? 4.889 2.832 4.366 1.00 0.00 31 ASP A CA 2
ATOM 1235 C C . ASP A 1 31 ? 4.222 1.615 4.996 1.00 0.00 31 ASP A C 2
ATOM 1236 O O . ASP A 1 31 ? 4.799 0.958 5.863 1.00 0.00 31 ASP A O 2
ATOM 1245 N N . LEU A 1 32 ? 3.008 1.314 4.546 1.00 0.00 32 LEU A N 2
ATOM 1246 C CA . LEU A 1 32 ? 2.282 0.157 5.070 1.00 0.00 32 LEU A CA 2
ATOM 1247 C C . LEU A 1 32 ? 2.770 -1.132 4.409 1.00 0.00 32 LEU A C 2
ATOM 1248 O O . LEU A 1 32 ? 2.570 -2.224 4.944 1.00 0.00 32 LEU A O 2
ATOM 1264 N N . GLY A 1 33 ? 3.411 -1.001 3.250 1.00 0.00 33 GLY A N 2
ATOM 1265 C CA . GLY A 1 33 ? 3.911 -2.159 2.525 1.00 0.00 33 GLY A CA 2
ATOM 1266 C C . GLY A 1 33 ? 5.165 -2.733 3.183 1.00 0.00 33 GLY A C 2
ATOM 1267 O O . GLY A 1 33 ? 5.713 -3.732 2.717 1.00 0.00 33 GLY A O 2
ATOM 1271 N N . ALA A 1 34 ? 5.621 -2.099 4.262 1.00 0.00 34 ALA A N 2
ATOM 1272 C CA . ALA A 1 34 ? 6.821 -2.568 4.954 1.00 0.00 34 ALA A CA 2
ATOM 1273 C C . ALA A 1 34 ? 6.589 -3.957 5.547 1.00 0.00 34 ALA A C 2
ATOM 1274 O O . ALA A 1 34 ? 7.504 -4.777 5.598 1.00 0.00 34 ALA A O 2
ATOM 1281 N N . SER A 1 35 ? 5.364 -4.213 5.997 1.00 0.00 35 SER A N 2
ATOM 1282 C CA . SER A 1 35 ? 5.034 -5.509 6.578 1.00 0.00 35 SER A CA 2
ATOM 1283 C C . SER A 1 35 ? 5.132 -6.607 5.527 1.00 0.00 35 SER A C 2
ATOM 1284 O O . SER A 1 35 ? 5.514 -7.734 5.824 1.00 0.00 35 SER A O 2
ATOM 1292 N N . ILE A 1 36 ? 4.791 -6.262 4.294 1.00 0.00 36 ILE A N 2
ATOM 1293 C CA . ILE A 1 36 ? 4.839 -7.221 3.197 1.00 0.00 36 ILE A CA 2
ATOM 1294 C C . ILE A 1 36 ? 6.267 -7.708 2.995 1.00 0.00 36 ILE A C 2
ATOM 1295 O O . ILE A 1 36 ? 6.502 -8.890 2.735 1.00 0.00 36 ILE A O 2
ATOM 1311 N N . LYS A 1 37 ? 7.213 -6.784 3.095 1.00 0.00 37 LYS A N 2
ATOM 1312 C CA . LYS A 1 37 ? 8.615 -7.112 2.898 1.00 0.00 37 LYS A CA 2
ATOM 1313 C C . LYS A 1 37 ? 9.060 -8.212 3.854 1.00 0.00 37 LYS A C 2
ATOM 1314 O O . LYS A 1 37 ? 9.787 -9.121 3.457 1.00 0.00 37 LYS A O 2
ATOM 1333 N N . GLY A 1 38 ? 8.626 -8.141 5.108 1.00 0.00 38 GLY A N 2
ATOM 1334 C CA . GLY A 1 38 ? 9.003 -9.158 6.086 1.00 0.00 38 GLY A CA 2
ATOM 1335 C C . GLY A 1 38 ? 8.402 -10.510 5.728 1.00 0.00 38 GLY A C 2
ATOM 1336 O O . GLY A 1 38 ? 9.044 -11.547 5.901 1.00 0.00 38 GLY A O 2
ATOM 1340 N N . PHE A 1 39 ? 7.174 -10.494 5.221 1.00 0.00 39 PHE A N 2
ATOM 1341 C CA . PHE A 1 39 ? 6.513 -11.732 4.831 1.00 0.00 39 PHE A CA 2
ATOM 1342 C C . PHE A 1 39 ? 7.298 -12.409 3.714 1.00 0.00 39 PHE A C 2
ATOM 1343 O O . PHE A 1 39 ? 7.526 -13.620 3.748 1.00 0.00 39 PHE A O 2
ATOM 1360 N N . LYS A 1 40 ? 7.701 -11.630 2.717 1.00 0.00 40 LYS A N 2
ATOM 1361 C CA . LYS A 1 40 ? 8.452 -12.189 1.604 1.00 0.00 40 LYS A CA 2
ATOM 1362 C C . LYS A 1 40 ? 9.784 -12.750 2.089 1.00 0.00 40 LYS A C 2
ATOM 1363 O O . LYS A 1 40 ? 10.174 -13.854 1.705 1.00 0.00 40 LYS A O 2
ATOM 1382 N N . LYS A 1 41 ? 10.500 -11.983 2.919 1.00 0.00 41 LYS A N 2
ATOM 1383 C CA . LYS A 1 41 ? 11.792 -12.434 3.407 1.00 0.00 41 LYS A CA 2
ATOM 1384 C C . LYS A 1 41 ? 11.650 -13.748 4.158 1.00 0.00 41 LYS A C 2
ATOM 1385 O O . LYS A 1 41 ? 12.369 -14.708 3.875 1.00 0.00 41 LYS A O 2
ATOM 1404 N N . ALA A 1 42 ? 10.729 -13.802 5.116 1.00 0.00 42 ALA A N 2
ATOM 1405 C CA . ALA A 1 42 ? 10.542 -15.041 5.871 1.00 0.00 42 ALA A CA 2
ATOM 1406 C C . ALA A 1 42 ? 10.235 -16.220 4.934 1.00 0.00 42 ALA A C 2
ATOM 1407 O O . ALA A 1 42 ? 10.786 -17.306 5.108 1.00 0.00 42 ALA A O 2
ATOM 1414 N N . MET A 1 43 ? 9.350 -16.010 3.949 1.00 0.00 43 MET A N 2
ATOM 1415 C CA . MET A 1 43 ? 8.995 -17.071 3.017 1.00 0.00 43 MET A CA 2
ATOM 1416 C C . MET A 1 43 ? 10.102 -17.267 1.975 1.00 0.00 43 MET A C 2
ATOM 1417 O O . MET A 1 43 ? 9.898 -17.953 0.972 1.00 0.00 43 MET A O 2
ATOM 1431 N N . SER A 1 44 ? 11.274 -16.670 2.210 1.00 0.00 44 SER A N 2
ATOM 1432 C CA . SER A 1 44 ? 12.391 -16.800 1.279 1.00 0.00 44 SER A CA 2
ATOM 1433 C C . SER A 1 44 ? 13.677 -17.133 2.022 1.00 0.00 44 SER A C 2
ATOM 1434 O O . SER A 1 44 ? 14.756 -17.184 1.428 1.00 0.00 44 SER A O 2
ATOM 1442 N N . ASP A 1 45 ? 13.566 -17.348 3.331 1.00 0.00 45 ASP A N 2
ATOM 1443 C CA . ASP A 1 45 ? 14.737 -17.671 4.142 1.00 0.00 45 ASP A CA 2
ATOM 1444 C C . ASP A 1 45 ? 14.486 -18.938 4.960 1.00 0.00 45 ASP A C 2
ATOM 1445 O O . ASP A 1 45 ? 14.998 -20.007 4.623 1.00 0.00 45 ASP A O 2
ATOM 1454 N N . ASP A 1 46 ? 13.697 -18.821 6.028 1.00 0.00 46 ASP A N 2
ATOM 1455 C CA . ASP A 1 46 ? 13.398 -19.976 6.866 1.00 0.00 46 ASP A CA 2
ATOM 1456 C C . ASP A 1 46 ? 12.184 -19.688 7.739 1.00 0.00 46 ASP A C 2
ATOM 1457 O O . ASP A 1 46 ? 11.623 -18.592 7.685 1.00 0.00 46 ASP A O 2
ATOM 1466 N N . GLU A 1 47 ? 11.780 -20.667 8.554 1.00 0.00 47 GLU A N 2
ATOM 1467 C CA . GLU A 1 47 ? 10.630 -20.478 9.430 1.00 0.00 47 GLU A CA 2
ATOM 1468 C C . GLU A 1 47 ? 10.858 -21.133 10.805 1.00 0.00 47 GLU A C 2
ATOM 1469 O O . GLU A 1 47 ? 10.373 -22.241 11.046 1.00 0.00 47 GLU A O 2
ATOM 1481 N N . PRO A 1 48 ? 11.569 -20.487 11.713 1.00 0.00 48 PRO A N 2
ATOM 1482 C CA . PRO A 1 48 ? 11.808 -21.074 13.062 1.00 0.00 48 PRO A CA 2
ATOM 1483 C C . PRO A 1 48 ? 10.504 -21.491 13.739 1.00 0.00 48 PRO A C 2
ATOM 1484 O O . PRO A 1 48 ? 10.449 -22.515 14.417 1.00 0.00 48 PRO A O 2
ATOM 1495 N N . LYS A 1 49 ? 9.462 -20.682 13.552 1.00 0.00 49 LYS A N 2
ATOM 1496 C CA . LYS A 1 49 ? 8.165 -20.974 14.156 1.00 0.00 49 LYS A CA 2
ATOM 1497 C C . LYS A 1 49 ? 8.308 -21.121 15.664 1.00 0.00 49 LYS A C 2
ATOM 1498 O O . LYS A 1 49 ? 9.417 -21.118 16.197 1.00 0.00 49 LYS A O 2
ATOM 1537 N N . GLY A 1 2 ? -26.583 -6.841 -2.903 1.00 0.00 2 GLY A N 3
ATOM 1538 C CA . GLY A 1 2 ? -27.037 -5.583 -2.319 1.00 0.00 2 GLY A CA 3
ATOM 1539 C C . GLY A 1 2 ? -27.305 -4.543 -3.403 1.00 0.00 2 GLY A C 3
ATOM 1540 O O . GLY A 1 2 ? -27.460 -3.356 -3.112 1.00 0.00 2 GLY A O 3
ATOM 1544 N N . GLY A 1 3 ? -27.356 -4.995 -4.652 1.00 0.00 3 GLY A N 3
ATOM 1545 C CA . GLY A 1 3 ? -27.605 -4.095 -5.773 1.00 0.00 3 GLY A CA 3
ATOM 1546 C C . GLY A 1 3 ? -26.324 -3.404 -6.213 1.00 0.00 3 GLY A C 3
ATOM 1547 O O . GLY A 1 3 ? -26.340 -2.568 -7.116 1.00 0.00 3 GLY A O 3
ATOM 1551 N N . ILE A 1 4 ? -25.207 -3.757 -5.579 1.00 0.00 4 ILE A N 3
ATOM 1552 C CA . ILE A 1 4 ? -23.917 -3.159 -5.929 1.00 0.00 4 ILE A CA 3
ATOM 1553 C C . ILE A 1 4 ? -23.084 -4.138 -6.749 1.00 0.00 4 ILE A C 3
ATOM 1554 O O . ILE A 1 4 ? -22.680 -5.190 -6.253 1.00 0.00 4 ILE A O 3
ATOM 1570 N N . SER A 1 5 ? -22.839 -3.787 -8.011 1.00 0.00 5 SER A N 3
ATOM 1571 C CA . SER A 1 5 ? -22.052 -4.639 -8.892 1.00 0.00 5 SER A CA 3
ATOM 1572 C C . SER A 1 5 ? -20.573 -4.501 -8.562 1.00 0.00 5 SER A C 3
ATOM 1573 O O . SER A 1 5 ? -20.159 -3.528 -7.937 1.00 0.00 5 SER A O 3
ATOM 1581 N N . ILE A 1 6 ? -19.779 -5.479 -8.989 1.00 0.00 6 ILE A N 3
ATOM 1582 C CA . ILE A 1 6 ? -18.342 -5.446 -8.728 1.00 0.00 6 ILE A CA 3
ATOM 1583 C C . ILE A 1 6 ? -17.700 -4.268 -9.457 1.00 0.00 6 ILE A C 3
ATOM 1584 O O . ILE A 1 6 ? -16.814 -3.600 -8.923 1.00 0.00 6 ILE A O 3
ATOM 1600 N N . TRP A 1 7 ? -18.167 -4.016 -10.677 1.00 0.00 7 TRP A N 3
ATOM 1601 C CA . TRP A 1 7 ? -17.650 -2.907 -11.482 1.00 0.00 7 TRP A CA 3
ATOM 1602 C C . TRP A 1 7 ? -17.849 -1.586 -10.742 1.00 0.00 7 TRP A C 3
ATOM 1603 O O . TRP A 1 7 ? -17.070 -0.648 -10.915 1.00 0.00 7 TRP A O 3
ATOM 1624 N N . GLN A 1 8 ? -18.885 -1.521 -9.911 1.00 0.00 8 GLN A N 3
ATOM 1625 C CA . GLN A 1 8 ? -19.143 -0.300 -9.154 1.00 0.00 8 GLN A CA 3
ATOM 1626 C C . GLN A 1 8 ? -17.965 -0.022 -8.218 1.00 0.00 8 GLN A C 3
ATOM 1627 O O . GLN A 1 8 ? -17.655 1.122 -7.912 1.00 0.00 8 GLN A O 3
ATOM 1641 N N . LEU A 1 9 ? -17.302 -1.076 -7.762 1.00 0.00 9 LEU A N 3
ATOM 1642 C CA . LEU A 1 9 ? -16.151 -0.892 -6.882 1.00 0.00 9 LEU A CA 3
ATOM 1643 C C . LEU A 1 9 ? -14.962 -0.330 -7.661 1.00 0.00 9 LEU A C 3
ATOM 1644 O O . LEU A 1 9 ? -14.202 0.482 -7.137 1.00 0.00 9 LEU A O 3
ATOM 1660 N N . LEU A 1 10 ? -14.786 -0.784 -8.903 1.00 0.00 10 LEU A N 3
ATOM 1661 C CA . LEU A 1 10 ? -13.659 -0.328 -9.724 1.00 0.00 10 LEU A CA 3
ATOM 1662 C C . LEU A 1 10 ? -13.719 1.179 -9.993 1.00 0.00 10 LEU A C 3
ATOM 1663 O O . LEU A 1 10 ? -12.717 1.875 -9.842 1.00 0.00 10 LEU A O 3
ATOM 1679 N N . ILE A 1 11 ? -14.882 1.679 -10.395 1.00 0.00 11 ILE A N 3
ATOM 1680 C CA . ILE A 1 11 ? -15.012 3.104 -10.685 1.00 0.00 11 ILE A CA 3
ATOM 1681 C C . ILE A 1 11 ? -14.830 3.916 -9.407 1.00 0.00 11 ILE A C 3
ATOM 1682 O O . ILE A 1 11 ? -14.148 4.942 -9.408 1.00 0.00 11 ILE A O 3
ATOM 1698 N N . ILE A 1 12 ? -15.433 3.444 -8.312 1.00 0.00 12 ILE A N 3
ATOM 1699 C CA . ILE A 1 12 ? -15.309 4.136 -7.037 1.00 0.00 12 ILE A CA 3
ATOM 1700 C C . ILE A 1 12 ? -13.852 4.144 -6.580 1.00 0.00 12 ILE A C 3
ATOM 1701 O O . ILE A 1 12 ? -13.350 5.157 -6.097 1.00 0.00 12 ILE A O 3
ATOM 1717 N N . ALA A 1 13 ? -13.180 3.010 -6.730 1.00 0.00 13 ALA A N 3
ATOM 1718 C CA . ALA A 1 13 ? -11.782 2.905 -6.329 1.00 0.00 13 ALA A CA 3
ATOM 1719 C C . ALA A 1 13 ? -10.927 3.894 -7.117 1.00 0.00 13 ALA A C 3
ATOM 1720 O O . ALA A 1 13 ? -9.995 4.491 -6.579 1.00 0.00 13 ALA A O 3
ATOM 1727 N N . VAL A 1 14 ? -11.252 4.061 -8.395 1.00 0.00 14 VAL A N 3
ATOM 1728 C CA . VAL A 1 14 ? -10.511 4.979 -9.257 1.00 0.00 14 VAL A CA 3
ATOM 1729 C C . VAL A 1 14 ? -10.590 6.412 -8.729 1.00 0.00 14 VAL A C 3
ATOM 1730 O O . VAL A 1 14 ? -9.589 7.129 -8.724 1.00 0.00 14 VAL A O 3
ATOM 1743 N N . ILE A 1 15 ? -11.776 6.833 -8.297 1.00 0.00 15 ILE A N 3
ATOM 1744 C CA . ILE A 1 15 ? -11.931 8.194 -7.786 1.00 0.00 15 ILE A CA 3
ATOM 1745 C C . ILE A 1 15 ? -11.024 8.425 -6.592 1.00 0.00 15 ILE A C 3
ATOM 1746 O O . ILE A 1 15 ? -10.377 9.452 -6.494 1.00 0.00 15 ILE A O 3
ATOM 1762 N N . VAL A 1 16 ? -10.961 7.467 -5.693 1.00 0.00 16 VAL A N 3
ATOM 1763 C CA . VAL A 1 16 ? -10.124 7.622 -4.513 1.00 0.00 16 VAL A CA 3
ATOM 1764 C C . VAL A 1 16 ? -8.677 7.892 -4.919 1.00 0.00 16 VAL A C 3
ATOM 1765 O O . VAL A 1 16 ? -8.018 8.764 -4.357 1.00 0.00 16 VAL A O 3
ATOM 1778 N N . VAL A 1 17 ? -8.189 7.152 -5.898 1.00 0.00 17 VAL A N 3
ATOM 1779 C CA . VAL A 1 17 ? -6.820 7.341 -6.360 1.00 0.00 17 VAL A CA 3
ATOM 1780 C C . VAL A 1 17 ? -6.616 8.749 -6.925 1.00 0.00 17 VAL A C 3
ATOM 1781 O O . VAL A 1 17 ? -5.597 9.388 -6.654 1.00 0.00 17 VAL A O 3
ATOM 1794 N N . LEU A 1 18 ? -7.563 9.223 -7.729 1.00 0.00 18 LEU A N 3
ATOM 1795 C CA . LEU A 1 18 ? -7.430 10.548 -8.332 1.00 0.00 18 LEU A CA 3
ATOM 1796 C C . LEU A 1 18 ? -7.394 11.649 -7.276 1.00 0.00 18 LEU A C 3
ATOM 1797 O O . LEU A 1 18 ? -6.543 12.536 -7.326 1.00 0.00 18 LEU A O 3
ATOM 1813 N N . LEU A 1 19 ? -8.327 11.600 -6.337 1.00 0.00 19 LEU A N 3
ATOM 1814 C CA . LEU A 1 19 ? -8.384 12.622 -5.301 1.00 0.00 19 LEU A CA 3
ATOM 1815 C C . LEU A 1 19 ? -7.124 12.581 -4.434 1.00 0.00 19 LEU A C 3
ATOM 1816 O O . LEU A 1 19 ? -6.565 13.625 -4.095 1.00 0.00 19 LEU A O 3
ATOM 1832 N N . PHE A 1 20 ? -6.668 11.376 -4.091 1.00 0.00 20 PHE A N 3
ATOM 1833 C CA . PHE A 1 20 ? -5.457 11.225 -3.266 1.00 0.00 20 PHE A CA 3
ATOM 1834 C C . PHE A 1 20 ? -4.188 11.213 -4.125 1.00 0.00 20 PHE A C 3
ATOM 1835 O O . PHE A 1 20 ? -3.081 11.349 -3.604 1.00 0.00 20 PHE A O 3
ATOM 1852 N N . GLY A 1 21 ? -4.348 11.066 -5.433 1.00 0.00 21 GLY A N 3
ATOM 1853 C CA . GLY A 1 21 ? -3.199 11.054 -6.333 1.00 0.00 21 GLY A CA 3
ATOM 1854 C C . GLY A 1 21 ? -2.200 9.949 -5.942 1.00 0.00 21 GLY A C 3
ATOM 1855 O O . GLY A 1 21 ? -2.229 9.471 -4.810 1.00 0.00 21 GLY A O 3
ATOM 1859 N N . PRO A 1 22 ? -1.326 9.533 -6.842 1.00 0.00 22 PRO A N 3
ATOM 1860 C CA . PRO A 1 22 ? -0.325 8.458 -6.526 1.00 0.00 22 PRO A CA 3
ATOM 1861 C C . PRO A 1 22 ? 0.788 8.888 -5.556 1.00 0.00 22 PRO A C 3
ATOM 1862 O O . PRO A 1 22 ? 1.488 8.040 -5.005 1.00 0.00 22 PRO A O 3
ATOM 1873 N N . LYS A 1 23 ? 0.962 10.187 -5.361 1.00 0.00 23 LYS A N 3
ATOM 1874 C CA . LYS A 1 23 ? 2.016 10.666 -4.463 1.00 0.00 23 LYS A CA 3
ATOM 1875 C C . LYS A 1 23 ? 1.746 10.306 -2.991 1.00 0.00 23 LYS A C 3
ATOM 1876 O O . LYS A 1 23 ? 2.606 9.723 -2.330 1.00 0.00 23 LYS A O 3
ATOM 1895 N N . LYS A 1 24 ? 0.563 10.648 -2.476 1.00 0.00 24 LYS A N 3
ATOM 1896 C CA . LYS A 1 24 ? 0.248 10.337 -1.079 1.00 0.00 24 LYS A CA 3
ATOM 1897 C C . LYS A 1 24 ? 0.102 8.838 -0.887 1.00 0.00 24 LYS A C 3
ATOM 1898 O O . LYS A 1 24 ? 0.654 8.262 0.053 1.00 0.00 24 LYS A O 3
ATOM 1917 N N . LEU A 1 25 ? -0.656 8.211 -1.774 1.00 0.00 25 LEU A N 3
ATOM 1918 C CA . LEU A 1 25 ? -0.887 6.779 -1.687 1.00 0.00 25 LEU A CA 3
ATOM 1919 C C . LEU A 1 25 ? 0.411 5.990 -1.845 1.00 0.00 25 LEU A C 3
ATOM 1920 O O . LEU A 1 25 ? 0.521 4.875 -1.334 1.00 0.00 25 LEU A O 3
ATOM 1936 N N . GLY A 1 26 ? 1.397 6.553 -2.545 1.00 0.00 26 GLY A N 3
ATOM 1937 C CA . GLY A 1 26 ? 2.661 5.846 -2.726 1.00 0.00 26 GLY A CA 3
ATOM 1938 C C . GLY A 1 26 ? 3.377 5.696 -1.392 1.00 0.00 26 GLY A C 3
ATOM 1939 O O . GLY A 1 26 ? 3.788 4.598 -1.013 1.00 0.00 26 GLY A O 3
ATOM 1943 N N . SER A 1 27 ? 3.520 6.811 -0.685 1.00 0.00 27 SER A N 3
ATOM 1944 C CA . SER A 1 27 ? 4.185 6.791 0.613 1.00 0.00 27 SER A CA 3
ATOM 1945 C C . SER A 1 27 ? 3.359 6.008 1.634 1.00 0.00 27 SER A C 3
ATOM 1946 O O . SER A 1 27 ? 3.910 5.245 2.423 1.00 0.00 27 SER A O 3
ATOM 1954 N N . ILE A 1 28 ? 2.036 6.199 1.628 1.00 0.00 28 ILE A N 3
ATOM 1955 C CA . ILE A 1 28 ? 1.182 5.488 2.578 1.00 0.00 28 ILE A CA 3
ATOM 1956 C C . ILE A 1 28 ? 1.235 3.981 2.330 1.00 0.00 28 ILE A C 3
ATOM 1957 O O . ILE A 1 28 ? 1.411 3.199 3.264 1.00 0.00 28 ILE A O 3
ATOM 1973 N N . GLY A 1 29 ? 1.084 3.571 1.069 1.00 0.00 29 GLY A N 3
ATOM 1974 C CA . GLY A 1 29 ? 1.124 2.152 0.746 1.00 0.00 29 GLY A CA 3
ATOM 1975 C C . GLY A 1 29 ? 2.488 1.554 1.073 1.00 0.00 29 GLY A C 3
ATOM 1976 O O . GLY A 1 29 ? 2.579 0.531 1.751 1.00 0.00 29 GLY A O 3
ATOM 1980 N N . SER A 1 30 ? 3.547 2.196 0.588 1.00 0.00 30 SER A N 3
ATOM 1981 C CA . SER A 1 30 ? 4.897 1.713 0.832 1.00 0.00 30 SER A CA 3
ATOM 1982 C C . SER A 1 30 ? 5.202 1.683 2.325 1.00 0.00 30 SER A C 3
ATOM 1983 O O . SER A 1 30 ? 5.837 0.749 2.815 1.00 0.00 30 SER A O 3
ATOM 1991 N N . ASP A 1 31 ? 4.749 2.703 3.048 1.00 0.00 31 ASP A N 3
ATOM 1992 C CA . ASP A 1 31 ? 4.989 2.765 4.484 1.00 0.00 31 ASP A CA 3
ATOM 1993 C C . ASP A 1 31 ? 4.300 1.601 5.180 1.00 0.00 31 ASP A C 3
ATOM 1994 O O . ASP A 1 31 ? 4.888 0.938 6.035 1.00 0.00 31 ASP A O 3
ATOM 2003 N N . LEU A 1 32 ? 3.049 1.351 4.804 1.00 0.00 32 LEU A N 3
ATOM 2004 C CA . LEU A 1 32 ? 2.291 0.250 5.401 1.00 0.00 32 LEU A CA 3
ATOM 2005 C C . LEU A 1 32 ? 2.699 -1.085 4.776 1.00 0.00 32 LEU A C 3
ATOM 2006 O O . LEU A 1 32 ? 2.387 -2.148 5.313 1.00 0.00 32 LEU A O 3
ATOM 2022 N N . GLY A 1 33 ? 3.394 -1.025 3.641 1.00 0.00 33 GLY A N 3
ATOM 2023 C CA . GLY A 1 33 ? 3.832 -2.231 2.956 1.00 0.00 33 GLY A CA 3
ATOM 2024 C C . GLY A 1 33 ? 5.131 -2.774 3.557 1.00 0.00 33 GLY A C 3
ATOM 2025 O O . GLY A 1 33 ? 5.692 -3.745 3.054 1.00 0.00 33 GLY A O 3
ATOM 2029 N N . ALA A 1 34 ? 5.610 -2.139 4.627 1.00 0.00 34 ALA A N 3
ATOM 2030 C CA . ALA A 1 34 ? 6.849 -2.579 5.264 1.00 0.00 34 ALA A CA 3
ATOM 2031 C C . ALA A 1 34 ? 6.667 -3.949 5.916 1.00 0.00 34 ALA A C 3
ATOM 2032 O O . ALA A 1 34 ? 7.573 -4.781 5.886 1.00 0.00 34 ALA A O 3
ATOM 2039 N N . SER A 1 35 ? 5.494 -4.179 6.503 1.00 0.00 35 SER A N 3
ATOM 2040 C CA . SER A 1 35 ? 5.217 -5.454 7.151 1.00 0.00 35 SER A CA 3
ATOM 2041 C C . SER A 1 35 ? 5.106 -6.570 6.119 1.00 0.00 35 SER A C 3
ATOM 2042 O O . SER A 1 35 ? 5.571 -7.681 6.338 1.00 0.00 35 SER A O 3
ATOM 2050 N N . ILE A 1 36 ? 4.495 -6.255 4.989 1.00 0.00 36 ILE A N 3
ATOM 2051 C CA . ILE A 1 36 ? 4.330 -7.228 3.913 1.00 0.00 36 ILE A CA 3
ATOM 2052 C C . ILE A 1 36 ? 5.694 -7.651 3.378 1.00 0.00 36 ILE A C 3
ATOM 2053 O O . ILE A 1 36 ? 5.925 -8.825 3.090 1.00 0.00 36 ILE A O 3
ATOM 2069 N N . LYS A 1 37 ? 6.584 -6.679 3.232 1.00 0.00 37 LYS A N 3
ATOM 2070 C CA . LYS A 1 37 ? 7.914 -6.945 2.708 1.00 0.00 37 LYS A CA 3
ATOM 2071 C C . LYS A 1 37 ? 8.633 -8.002 3.542 1.00 0.00 37 LYS A C 3
ATOM 2072 O O . LYS A 1 37 ? 9.276 -8.894 2.991 1.00 0.00 37 LYS A O 3
ATOM 2091 N N . GLY A 1 38 ? 8.525 -7.911 4.864 1.00 0.00 38 GLY A N 3
ATOM 2092 C CA . GLY A 1 38 ? 9.181 -8.885 5.730 1.00 0.00 38 GLY A CA 3
ATOM 2093 C C . GLY A 1 38 ? 8.592 -10.274 5.537 1.00 0.00 38 GLY A C 3
ATOM 2094 O O . GLY A 1 38 ? 9.321 -11.265 5.494 1.00 0.00 38 GLY A O 3
ATOM 2098 N N . PHE A 1 39 ? 7.270 -10.345 5.413 1.00 0.00 39 PHE A N 3
ATOM 2099 C CA . PHE A 1 39 ? 6.607 -11.627 5.216 1.00 0.00 39 PHE A CA 3
ATOM 2100 C C . PHE A 1 39 ? 7.084 -12.259 3.914 1.00 0.00 39 PHE A C 3
ATOM 2101 O O . PHE A 1 39 ? 7.402 -13.447 3.874 1.00 0.00 39 PHE A O 3
ATOM 2118 N N . LYS A 1 40 ? 7.134 -11.462 2.853 1.00 0.00 40 LYS A N 3
ATOM 2119 C CA . LYS A 1 40 ? 7.580 -11.979 1.564 1.00 0.00 40 LYS A CA 3
ATOM 2120 C C . LYS A 1 40 ? 9.043 -12.415 1.639 1.00 0.00 40 LYS A C 3
ATOM 2121 O O . LYS A 1 40 ? 9.394 -13.495 1.166 1.00 0.00 40 LYS A O 3
ATOM 2140 N N . LYS A 1 41 ? 9.903 -11.575 2.226 1.00 0.00 41 LYS A N 3
ATOM 2141 C CA . LYS A 1 41 ? 11.313 -11.909 2.323 1.00 0.00 41 LYS A CA 3
ATOM 2142 C C . LYS A 1 41 ? 11.508 -13.201 3.106 1.00 0.00 41 LYS A C 3
ATOM 2143 O O . LYS A 1 41 ? 12.200 -14.106 2.647 1.00 0.00 41 LYS A O 3
ATOM 2162 N N . ALA A 1 42 ? 10.901 -13.292 4.286 1.00 0.00 42 ALA A N 3
ATOM 2163 C CA . ALA A 1 42 ? 11.049 -14.508 5.086 1.00 0.00 42 ALA A CA 3
ATOM 2164 C C . ALA A 1 42 ? 10.611 -15.750 4.291 1.00 0.00 42 ALA A C 3
ATOM 2165 O O . ALA A 1 42 ? 11.275 -16.786 4.349 1.00 0.00 42 ALA A O 3
ATOM 2172 N N . MET A 1 43 ? 9.500 -15.654 3.549 1.00 0.00 43 MET A N 3
ATOM 2173 C CA . MET A 1 43 ? 9.019 -16.785 2.765 1.00 0.00 43 MET A CA 3
ATOM 2174 C C . MET A 1 43 ? 9.861 -16.962 1.492 1.00 0.00 43 MET A C 3
ATOM 2175 O O . MET A 1 43 ? 9.467 -17.694 0.584 1.00 0.00 43 MET A O 3
ATOM 2189 N N . SER A 1 44 ? 11.012 -16.295 1.430 1.00 0.00 44 SER A N 3
ATOM 2190 C CA . SER A 1 44 ? 11.885 -16.398 0.265 1.00 0.00 44 SER A CA 3
ATOM 2191 C C . SER A 1 44 ? 12.639 -17.725 0.279 1.00 0.00 44 SER A C 3
ATOM 2192 O O . SER A 1 44 ? 13.377 -18.038 -0.655 1.00 0.00 44 SER A O 3
ATOM 2200 N N . ASP A 1 45 ? 12.452 -18.500 1.344 1.00 0.00 45 ASP A N 3
ATOM 2201 C CA . ASP A 1 45 ? 13.129 -19.789 1.459 1.00 0.00 45 ASP A CA 3
ATOM 2202 C C . ASP A 1 45 ? 12.693 -20.723 0.333 1.00 0.00 45 ASP A C 3
ATOM 2203 O O . ASP A 1 45 ? 13.514 -21.453 -0.221 1.00 0.00 45 ASP A O 3
ATOM 2212 N N . ASP A 1 46 ? 11.401 -20.700 -0.003 1.00 0.00 46 ASP A N 3
ATOM 2213 C CA . ASP A 1 46 ? 10.888 -21.553 -1.068 1.00 0.00 46 ASP A CA 3
ATOM 2214 C C . ASP A 1 46 ? 11.152 -23.017 -0.740 1.00 0.00 46 ASP A C 3
ATOM 2215 O O . ASP A 1 46 ? 11.788 -23.323 0.269 1.00 0.00 46 ASP A O 3
ATOM 2224 N N . GLU A 1 47 ? 10.682 -23.928 -1.600 1.00 0.00 47 GLU A N 3
ATOM 2225 C CA . GLU A 1 47 ? 10.902 -25.356 -1.364 1.00 0.00 47 GLU A CA 3
ATOM 2226 C C . GLU A 1 47 ? 10.833 -26.144 -2.681 1.00 0.00 47 GLU A C 3
ATOM 2227 O O . GLU A 1 47 ? 10.074 -25.776 -3.580 1.00 0.00 47 GLU A O 3
ATOM 2239 N N . PRO A 1 48 ? 11.584 -27.225 -2.820 1.00 0.00 48 PRO A N 3
ATOM 2240 C CA . PRO A 1 48 ? 11.537 -28.039 -4.073 1.00 0.00 48 PRO A CA 3
ATOM 2241 C C . PRO A 1 48 ? 10.172 -28.690 -4.278 1.00 0.00 48 PRO A C 3
ATOM 2242 O O . PRO A 1 48 ? 9.794 -29.025 -5.399 1.00 0.00 48 PRO A O 3
ATOM 2253 N N . LYS A 1 49 ? 9.442 -28.876 -3.180 1.00 0.00 49 LYS A N 3
ATOM 2254 C CA . LYS A 1 49 ? 8.120 -29.496 -3.239 1.00 0.00 49 LYS A CA 3
ATOM 2255 C C . LYS A 1 49 ? 7.125 -28.706 -2.397 1.00 0.00 49 LYS A C 3
ATOM 2256 O O . LYS A 1 49 ? 6.411 -27.848 -2.914 1.00 0.00 49 LYS A O 3
ATOM 2295 N N . GLY A 1 2 ? -28.355 -8.342 -4.648 1.00 0.00 2 GLY A N 4
ATOM 2296 C CA . GLY A 1 2 ? -28.173 -9.699 -5.152 1.00 0.00 2 GLY A CA 4
ATOM 2297 C C . GLY A 1 2 ? -26.703 -10.104 -5.108 1.00 0.00 2 GLY A C 4
ATOM 2298 O O . GLY A 1 2 ? -26.373 -11.248 -4.795 1.00 0.00 2 GLY A O 4
ATOM 2302 N N . GLY A 1 3 ? -25.823 -9.157 -5.423 1.00 0.00 3 GLY A N 4
ATOM 2303 C CA . GLY A 1 3 ? -24.388 -9.423 -5.414 1.00 0.00 3 GLY A CA 4
ATOM 2304 C C . GLY A 1 3 ? -23.597 -8.129 -5.556 1.00 0.00 3 GLY A C 4
ATOM 2305 O O . GLY A 1 3 ? -24.160 -7.080 -5.864 1.00 0.00 3 GLY A O 4
ATOM 2309 N N . ILE A 1 4 ? -22.287 -8.204 -5.336 1.00 0.00 4 ILE A N 4
ATOM 2310 C CA . ILE A 1 4 ? -21.438 -7.022 -5.451 1.00 0.00 4 ILE A CA 4
ATOM 2311 C C . ILE A 1 4 ? -21.010 -6.823 -6.902 1.00 0.00 4 ILE A C 4
ATOM 2312 O O . ILE A 1 4 ? -20.476 -7.735 -7.532 1.00 0.00 4 ILE A O 4
ATOM 2328 N N . SER A 1 5 ? -21.253 -5.625 -7.427 1.00 0.00 5 SER A N 4
ATOM 2329 C CA . SER A 1 5 ? -20.888 -5.315 -8.806 1.00 0.00 5 SER A CA 4
ATOM 2330 C C . SER A 1 5 ? -19.427 -4.886 -8.871 1.00 0.00 5 SER A C 4
ATOM 2331 O O . SER A 1 5 ? -18.993 -4.010 -8.124 1.00 0.00 5 SER A O 4
ATOM 2339 N N . ILE A 1 6 ? -18.668 -5.518 -9.759 1.00 0.00 6 ILE A N 4
ATOM 2340 C CA . ILE A 1 6 ? -17.250 -5.199 -9.898 1.00 0.00 6 ILE A CA 4
ATOM 2341 C C . ILE A 1 6 ? -17.079 -3.763 -10.390 1.00 0.00 6 ILE A C 4
ATOM 2342 O O . ILE A 1 6 ? -16.209 -3.032 -9.918 1.00 0.00 6 ILE A O 4
ATOM 2358 N N . TRP A 1 7 ? -17.935 -3.366 -11.329 1.00 0.00 7 TRP A N 4
ATOM 2359 C CA . TRP A 1 7 ? -17.887 -2.009 -11.875 1.00 0.00 7 TRP A CA 4
ATOM 2360 C C . TRP A 1 7 ? -18.068 -0.988 -10.754 1.00 0.00 7 TRP A C 4
ATOM 2361 O O . TRP A 1 7 ? -17.514 0.112 -10.817 1.00 0.00 7 TRP A O 4
ATOM 2382 N N . GLN A 1 8 ? -18.821 -1.358 -9.725 1.00 0.00 8 GLN A N 4
ATOM 2383 C CA . GLN A 1 8 ? -19.029 -0.448 -8.602 1.00 0.00 8 GLN A CA 4
ATOM 2384 C C . GLN A 1 8 ? -17.695 -0.214 -7.890 1.00 0.00 8 GLN A C 4
ATOM 2385 O O . GLN A 1 8 ? -17.407 0.888 -7.439 1.00 0.00 8 GLN A O 4
ATOM 2399 N N . LEU A 1 9 ? -16.879 -1.254 -7.790 1.00 0.00 9 LEU A N 4
ATOM 2400 C CA . LEU A 1 9 ? -15.578 -1.105 -7.145 1.00 0.00 9 LEU A CA 4
ATOM 2401 C C . LEU A 1 9 ? -14.644 -0.274 -8.027 1.00 0.00 9 LEU A C 4
ATOM 2402 O O . LEU A 1 9 ? -13.825 0.488 -7.519 1.00 0.00 9 LEU A O 4
ATOM 2418 N N . LEU A 1 10 ? -14.736 -0.456 -9.349 1.00 0.00 10 LEU A N 4
ATOM 2419 C CA . LEU A 1 10 ? -13.861 0.259 -10.270 1.00 0.00 10 LEU A CA 4
ATOM 2420 C C . LEU A 1 10 ? -14.065 1.771 -10.198 1.00 0.00 10 LEU A C 4
ATOM 2421 O O . LEU A 1 10 ? -13.098 2.524 -10.107 1.00 0.00 10 LEU A O 4
ATOM 2437 N N . ILE A 1 11 ? -15.316 2.218 -10.249 1.00 0.00 11 ILE A N 4
ATOM 2438 C CA . ILE A 1 11 ? -15.591 3.649 -10.202 1.00 0.00 11 ILE A CA 4
ATOM 2439 C C . ILE A 1 11 ? -15.193 4.214 -8.841 1.00 0.00 11 ILE A C 4
ATOM 2440 O O . ILE A 1 11 ? -14.589 5.287 -8.760 1.00 0.00 11 ILE A O 4
ATOM 2456 N N . ILE A 1 12 ? -15.521 3.482 -7.772 1.00 0.00 12 ILE A N 4
ATOM 2457 C CA . ILE A 1 12 ? -15.175 3.928 -6.431 1.00 0.00 12 ILE A CA 4
ATOM 2458 C C . ILE A 1 12 ? -13.658 3.989 -6.265 1.00 0.00 12 ILE A C 4
ATOM 2459 O O . ILE A 1 12 ? -13.127 4.937 -5.687 1.00 0.00 12 ILE A O 4
ATOM 2475 N N . ALA A 1 13 ? -12.967 2.974 -6.766 1.00 0.00 13 ALA A N 4
ATOM 2476 C CA . ALA A 1 13 ? -11.514 2.927 -6.658 1.00 0.00 13 ALA A CA 4
ATOM 2477 C C . ALA A 1 13 ? -10.890 4.132 -7.359 1.00 0.00 13 ALA A C 4
ATOM 2478 O O . ALA A 1 13 ? -9.911 4.703 -6.878 1.00 0.00 13 ALA A O 4
ATOM 2485 N N . VAL A 1 14 ? -11.465 4.512 -8.495 1.00 0.00 14 VAL A N 4
ATOM 2486 C CA . VAL A 1 14 ? -10.962 5.650 -9.259 1.00 0.00 14 VAL A CA 4
ATOM 2487 C C . VAL A 1 14 ? -11.067 6.945 -8.449 1.00 0.00 14 VAL A C 4
ATOM 2488 O O . VAL A 1 14 ? -10.135 7.749 -8.440 1.00 0.00 14 VAL A O 4
ATOM 2501 N N . ILE A 1 15 ? -12.201 7.154 -7.783 1.00 0.00 15 ILE A N 4
ATOM 2502 C CA . ILE A 1 15 ? -12.378 8.373 -6.997 1.00 0.00 15 ILE A CA 4
ATOM 2503 C C . ILE A 1 15 ? -11.343 8.453 -5.887 1.00 0.00 15 ILE A C 4
ATOM 2504 O O . ILE A 1 15 ? -10.735 9.487 -5.680 1.00 0.00 15 ILE A O 4
ATOM 2520 N N . VAL A 1 16 ? -11.124 7.362 -5.191 1.00 0.00 16 VAL A N 4
ATOM 2521 C CA . VAL A 1 16 ? -10.152 7.362 -4.109 1.00 0.00 16 VAL A CA 4
ATOM 2522 C C . VAL A 1 16 ? -8.769 7.750 -4.631 1.00 0.00 16 VAL A C 4
ATOM 2523 O O . VAL A 1 16 ? -8.065 8.550 -4.018 1.00 0.00 16 VAL A O 4
ATOM 2536 N N . VAL A 1 17 ? -8.386 7.183 -5.760 1.00 0.00 17 VAL A N 4
ATOM 2537 C CA . VAL A 1 17 ? -7.082 7.485 -6.337 1.00 0.00 17 VAL A CA 4
ATOM 2538 C C . VAL A 1 17 ? -6.976 8.961 -6.724 1.00 0.00 17 VAL A C 4
ATOM 2539 O O . VAL A 1 17 ? -5.949 9.596 -6.486 1.00 0.00 17 VAL A O 4
ATOM 2552 N N . LEU A 1 18 ? -8.021 9.501 -7.345 1.00 0.00 18 LEU A N 4
ATOM 2553 C CA . LEU A 1 18 ? -7.991 10.898 -7.774 1.00 0.00 18 LEU A CA 4
ATOM 2554 C C . LEU A 1 18 ? -7.863 11.855 -6.592 1.00 0.00 18 LEU A C 4
ATOM 2555 O O . LEU A 1 18 ? -7.042 12.773 -6.617 1.00 0.00 18 LEU A O 4
ATOM 2571 N N . LEU A 1 19 ? -8.683 11.653 -5.573 1.00 0.00 19 LEU A N 4
ATOM 2572 C CA . LEU A 1 19 ? -8.648 12.529 -4.413 1.00 0.00 19 LEU A CA 4
ATOM 2573 C C . LEU A 1 19 ? -7.303 12.424 -3.691 1.00 0.00 19 LEU A C 4
ATOM 2574 O O . LEU A 1 19 ? -6.752 13.432 -3.249 1.00 0.00 19 LEU A O 4
ATOM 2590 N N . PHE A 1 20 ? -6.776 11.205 -3.577 1.00 0.00 20 PHE A N 4
ATOM 2591 C CA . PHE A 1 20 ? -5.485 10.994 -2.899 1.00 0.00 20 PHE A CA 4
ATOM 2592 C C . PHE A 1 20 ? -4.308 11.123 -3.872 1.00 0.00 20 PHE A C 4
ATOM 2593 O O . PHE A 1 20 ? -3.162 11.255 -3.446 1.00 0.00 20 PHE A O 4
ATOM 2610 N N . GLY A 1 21 ? -4.588 11.096 -5.165 1.00 0.00 21 GLY A N 4
ATOM 2611 C CA . GLY A 1 21 ? -3.532 11.218 -6.166 1.00 0.00 21 GLY A CA 4
ATOM 2612 C C . GLY A 1 21 ? -2.514 10.070 -6.038 1.00 0.00 21 GLY A C 4
ATOM 2613 O O . GLY A 1 21 ? -2.443 9.425 -4.992 1.00 0.00 21 GLY A O 4
ATOM 2617 N N . PRO A 1 22 ? -1.734 9.795 -7.068 1.00 0.00 22 PRO A N 4
ATOM 2618 C CA . PRO A 1 22 ? -0.724 8.685 -7.012 1.00 0.00 22 PRO A CA 4
ATOM 2619 C C . PRO A 1 22 ? 0.475 8.955 -6.090 1.00 0.00 22 PRO A C 4
ATOM 2620 O O . PRO A 1 22 ? 1.084 8.017 -5.575 1.00 0.00 22 PRO A O 4
ATOM 2631 N N . LYS A 1 23 ? 0.824 10.219 -5.897 1.00 0.00 23 LYS A N 4
ATOM 2632 C CA . LYS A 1 23 ? 1.974 10.553 -5.050 1.00 0.00 23 LYS A CA 4
ATOM 2633 C C . LYS A 1 23 ? 1.744 10.177 -3.577 1.00 0.00 23 LYS A C 4
ATOM 2634 O O . LYS A 1 23 ? 2.597 9.540 -2.959 1.00 0.00 23 LYS A O 4
ATOM 2653 N N . LYS A 1 24 ? 0.606 10.579 -3.007 1.00 0.00 24 LYS A N 4
ATOM 2654 C CA . LYS A 1 24 ? 0.332 10.271 -1.600 1.00 0.00 24 LYS A CA 4
ATOM 2655 C C . LYS A 1 24 ? 0.143 8.772 -1.411 1.00 0.00 24 LYS A C 4
ATOM 2656 O O . LYS A 1 24 ? 0.669 8.183 -0.467 1.00 0.00 24 LYS A O 4
ATOM 2675 N N . LEU A 1 25 ? -0.625 8.167 -2.304 1.00 0.00 25 LEU A N 4
ATOM 2676 C CA . LEU A 1 25 ? -0.896 6.742 -2.221 1.00 0.00 25 LEU A CA 4
ATOM 2677 C C . LEU A 1 25 ? 0.382 5.915 -2.333 1.00 0.00 25 LEU A C 4
ATOM 2678 O O . LEU A 1 25 ? 0.463 4.823 -1.770 1.00 0.00 25 LEU A O 4
ATOM 2694 N N . GLY A 1 26 ? 1.387 6.421 -3.051 1.00 0.00 26 GLY A N 4
ATOM 2695 C CA . GLY A 1 26 ? 2.634 5.677 -3.189 1.00 0.00 26 GLY A CA 4
ATOM 2696 C C . GLY A 1 26 ? 3.330 5.555 -1.841 1.00 0.00 26 GLY A C 4
ATOM 2697 O O . GLY A 1 26 ? 3.706 4.462 -1.420 1.00 0.00 26 GLY A O 4
ATOM 2701 N N . SER A 1 27 ? 3.490 6.689 -1.171 1.00 0.00 27 SER A N 4
ATOM 2702 C CA . SER A 1 27 ? 4.134 6.702 0.136 1.00 0.00 27 SER A CA 4
ATOM 2703 C C . SER A 1 27 ? 3.307 5.918 1.159 1.00 0.00 27 SER A C 4
ATOM 2704 O O . SER A 1 27 ? 3.864 5.193 1.983 1.00 0.00 27 SER A O 4
ATOM 2712 N N . ILE A 1 28 ? 1.976 6.064 1.115 1.00 0.00 28 ILE A N 4
ATOM 2713 C CA . ILE A 1 28 ? 1.123 5.358 2.064 1.00 0.00 28 ILE A CA 4
ATOM 2714 C C . ILE A 1 28 ? 1.222 3.847 1.860 1.00 0.00 28 ILE A C 4
ATOM 2715 O O . ILE A 1 28 ? 1.393 3.096 2.822 1.00 0.00 28 ILE A O 4
ATOM 2731 N N . GLY A 1 29 ? 1.117 3.399 0.608 1.00 0.00 29 GLY A N 4
ATOM 2732 C CA . GLY A 1 29 ? 1.204 1.973 0.326 1.00 0.00 29 GLY A CA 4
ATOM 2733 C C . GLY A 1 29 ? 2.566 1.420 0.735 1.00 0.00 29 GLY A C 4
ATOM 2734 O O . GLY A 1 29 ? 2.650 0.414 1.439 1.00 0.00 29 GLY A O 4
ATOM 2738 N N . SER A 1 30 ? 3.631 2.076 0.281 1.00 0.00 30 SER A N 4
ATOM 2739 C CA . SER A 1 30 ? 4.980 1.631 0.601 1.00 0.00 30 SER A CA 4
ATOM 2740 C C . SER A 1 30 ? 5.213 1.646 2.106 1.00 0.00 30 SER A C 4
ATOM 2741 O O . SER A 1 30 ? 5.840 0.737 2.651 1.00 0.00 30 SER A O 4
ATOM 2749 N N . ASP A 1 31 ? 4.701 2.671 2.781 1.00 0.00 31 ASP A N 4
ATOM 2750 C CA . ASP A 1 31 ? 4.865 2.770 4.226 1.00 0.00 31 ASP A CA 4
ATOM 2751 C C . ASP A 1 31 ? 4.192 1.588 4.913 1.00 0.00 31 ASP A C 4
ATOM 2752 O O . ASP A 1 31 ? 4.769 0.960 5.800 1.00 0.00 31 ASP A O 4
ATOM 2761 N N . LEU A 1 32 ? 2.972 1.281 4.484 1.00 0.00 32 LEU A N 4
ATOM 2762 C CA . LEU A 1 32 ? 2.236 0.153 5.059 1.00 0.00 32 LEU A CA 4
ATOM 2763 C C . LEU A 1 32 ? 2.708 -1.169 4.450 1.00 0.00 32 LEU A C 4
ATOM 2764 O O . LEU A 1 32 ? 2.469 -2.238 5.012 1.00 0.00 32 LEU A O 4
ATOM 2780 N N . GLY A 1 33 ? 3.376 -1.090 3.299 1.00 0.00 33 GLY A N 4
ATOM 2781 C CA . GLY A 1 33 ? 3.868 -2.282 2.627 1.00 0.00 33 GLY A CA 4
ATOM 2782 C C . GLY A 1 33 ? 5.134 -2.819 3.291 1.00 0.00 33 GLY A C 4
ATOM 2783 O O . GLY A 1 33 ? 5.708 -3.805 2.833 1.00 0.00 33 GLY A O 4
ATOM 2787 N N . ALA A 1 34 ? 5.574 -2.164 4.363 1.00 0.00 34 ALA A N 4
ATOM 2788 C CA . ALA A 1 34 ? 6.783 -2.598 5.062 1.00 0.00 34 ALA A CA 4
ATOM 2789 C C . ALA A 1 34 ? 6.574 -3.961 5.718 1.00 0.00 34 ALA A C 4
ATOM 2790 O O . ALA A 1 34 ? 7.486 -4.786 5.765 1.00 0.00 34 ALA A O 4
ATOM 2797 N N . SER A 1 35 ? 5.369 -4.187 6.222 1.00 0.00 35 SER A N 4
ATOM 2798 C CA . SER A 1 35 ? 5.051 -5.458 6.877 1.00 0.00 35 SER A CA 4
ATOM 2799 C C . SER A 1 35 ? 5.080 -6.600 5.869 1.00 0.00 35 SER A C 4
ATOM 2800 O O . SER A 1 35 ? 5.510 -7.707 6.179 1.00 0.00 35 SER A O 4
ATOM 2808 N N . ILE A 1 36 ? 4.624 -6.315 4.659 1.00 0.00 36 ILE A N 4
ATOM 2809 C CA . ILE A 1 36 ? 4.598 -7.318 3.598 1.00 0.00 36 ILE A CA 4
ATOM 2810 C C . ILE A 1 36 ? 6.013 -7.790 3.285 1.00 0.00 36 ILE A C 4
ATOM 2811 O O . ILE A 1 36 ? 6.250 -8.976 3.054 1.00 0.00 36 ILE A O 4
ATOM 2827 N N . LYS A 1 37 ? 6.945 -6.847 3.264 1.00 0.00 37 LYS A N 4
ATOM 2828 C CA . LYS A 1 37 ? 8.332 -7.162 2.957 1.00 0.00 37 LYS A CA 4
ATOM 2829 C C . LYS A 1 37 ? 8.875 -8.228 3.906 1.00 0.00 37 LYS A C 4
ATOM 2830 O O . LYS A 1 37 ? 9.620 -9.111 3.484 1.00 0.00 37 LYS A O 4
ATOM 2849 N N . GLY A 1 38 ? 8.502 -8.157 5.180 1.00 0.00 38 GLY A N 4
ATOM 2850 C CA . GLY A 1 38 ? 8.972 -9.142 6.148 1.00 0.00 38 GLY A CA 4
ATOM 2851 C C . GLY A 1 38 ? 8.411 -10.524 5.840 1.00 0.00 38 GLY A C 4
ATOM 2852 O O . GLY A 1 38 ? 9.099 -11.532 6.005 1.00 0.00 38 GLY A O 4
ATOM 2856 N N . PHE A 1 39 ? 7.165 -10.567 5.375 1.00 0.00 39 PHE A N 4
ATOM 2857 C CA . PHE A 1 39 ? 6.542 -11.838 5.032 1.00 0.00 39 PHE A CA 4
ATOM 2858 C C . PHE A 1 39 ? 7.306 -12.503 3.894 1.00 0.00 39 PHE A C 4
ATOM 2859 O O . PHE A 1 39 ? 7.611 -13.695 3.953 1.00 0.00 39 PHE A O 4
ATOM 2876 N N . LYS A 1 40 ? 7.612 -11.732 2.856 1.00 0.00 40 LYS A N 4
ATOM 2877 C CA . LYS A 1 40 ? 8.340 -12.280 1.717 1.00 0.00 40 LYS A CA 4
ATOM 2878 C C . LYS A 1 40 ? 9.731 -12.742 2.143 1.00 0.00 40 LYS A C 4
ATOM 2879 O O . LYS A 1 40 ? 10.161 -13.838 1.783 1.00 0.00 40 LYS A O 4
ATOM 2898 N N . LYS A 1 41 ? 10.446 -11.907 2.904 1.00 0.00 41 LYS A N 4
ATOM 2899 C CA . LYS A 1 41 ? 11.783 -12.267 3.342 1.00 0.00 41 LYS A CA 4
ATOM 2900 C C . LYS A 1 41 ? 11.756 -13.556 4.148 1.00 0.00 41 LYS A C 4
ATOM 2901 O O . LYS A 1 41 ? 12.517 -14.482 3.868 1.00 0.00 41 LYS A O 4
ATOM 2920 N N . ALA A 1 42 ? 10.881 -13.628 5.148 1.00 0.00 42 ALA A N 4
ATOM 2921 C CA . ALA A 1 42 ? 10.805 -14.844 5.958 1.00 0.00 42 ALA A CA 4
ATOM 2922 C C . ALA A 1 42 ? 10.540 -16.080 5.082 1.00 0.00 42 ALA A C 4
ATOM 2923 O O . ALA A 1 42 ? 11.181 -17.115 5.264 1.00 0.00 42 ALA A O 4
ATOM 2930 N N . MET A 1 43 ? 9.598 -15.976 4.134 1.00 0.00 43 MET A N 4
ATOM 2931 C CA . MET A 1 43 ? 9.282 -17.100 3.260 1.00 0.00 43 MET A CA 4
ATOM 2932 C C . MET A 1 43 ? 10.344 -17.254 2.163 1.00 0.00 43 MET A C 4
ATOM 2933 O O . MET A 1 43 ? 10.139 -17.980 1.191 1.00 0.00 43 MET A O 4
ATOM 2947 N N . SER A 1 44 ? 11.483 -16.571 2.322 1.00 0.00 44 SER A N 4
ATOM 2948 C CA . SER A 1 44 ? 12.556 -16.654 1.336 1.00 0.00 44 SER A CA 4
ATOM 2949 C C . SER A 1 44 ? 12.059 -16.219 -0.039 1.00 0.00 44 SER A C 4
ATOM 2950 O O . SER A 1 44 ? 10.875 -16.354 -0.351 1.00 0.00 44 SER A O 4
ATOM 2958 N N . ASP A 1 45 ? 12.965 -15.694 -0.868 1.00 0.00 45 ASP A N 4
ATOM 2959 C CA . ASP A 1 45 ? 12.589 -15.247 -2.205 1.00 0.00 45 ASP A CA 4
ATOM 2960 C C . ASP A 1 45 ? 12.632 -16.412 -3.187 1.00 0.00 45 ASP A C 4
ATOM 2961 O O . ASP A 1 45 ? 11.632 -17.099 -3.380 1.00 0.00 45 ASP A O 4
ATOM 2970 N N . ASP A 1 46 ? 13.797 -16.642 -3.806 1.00 0.00 46 ASP A N 4
ATOM 2971 C CA . ASP A 1 46 ? 13.934 -17.740 -4.761 1.00 0.00 46 ASP A CA 4
ATOM 2972 C C . ASP A 1 46 ? 14.552 -18.957 -4.081 1.00 0.00 46 ASP A C 4
ATOM 2973 O O . ASP A 1 46 ? 15.499 -19.545 -4.600 1.00 0.00 46 ASP A O 4
ATOM 2982 N N . GLU A 1 47 ? 14.015 -19.335 -2.920 1.00 0.00 47 GLU A N 4
ATOM 2983 C CA . GLU A 1 47 ? 14.547 -20.492 -2.199 1.00 0.00 47 GLU A CA 4
ATOM 2984 C C . GLU A 1 47 ? 13.573 -20.958 -1.106 1.00 0.00 47 GLU A C 4
ATOM 2985 O O . GLU A 1 47 ? 13.664 -20.496 0.032 1.00 0.00 47 GLU A O 4
ATOM 2997 N N . PRO A 1 48 ? 12.658 -21.861 -1.407 1.00 0.00 48 PRO A N 4
ATOM 2998 C CA . PRO A 1 48 ? 11.700 -22.355 -0.374 1.00 0.00 48 PRO A CA 4
ATOM 2999 C C . PRO A 1 48 ? 12.423 -23.011 0.800 1.00 0.00 48 PRO A C 4
ATOM 3000 O O . PRO A 1 48 ? 13.457 -23.652 0.620 1.00 0.00 48 PRO A O 4
ATOM 3011 N N . LYS A 1 49 ? 11.867 -22.854 2.000 1.00 0.00 49 LYS A N 4
ATOM 3012 C CA . LYS A 1 49 ? 12.464 -23.443 3.199 1.00 0.00 49 LYS A CA 4
ATOM 3013 C C . LYS A 1 49 ? 11.442 -24.316 3.920 1.00 0.00 49 LYS A C 4
ATOM 3014 O O . LYS A 1 49 ? 11.792 -25.091 4.808 1.00 0.00 49 LYS A O 4
ATOM 3053 N N . GLY A 1 2 ? -28.583 -6.896 -8.927 1.00 0.00 2 GLY A N 5
ATOM 3054 C CA . GLY A 1 2 ? -29.333 -6.276 -7.839 1.00 0.00 2 GLY A CA 5
ATOM 3055 C C . GLY A 1 2 ? -28.405 -5.865 -6.700 1.00 0.00 2 GLY A C 5
ATOM 3056 O O . GLY A 1 2 ? -28.582 -4.809 -6.094 1.00 0.00 2 GLY A O 5
ATOM 3060 N N . GLY A 1 3 ? -27.417 -6.707 -6.417 1.00 0.00 3 GLY A N 5
ATOM 3061 C CA . GLY A 1 3 ? -26.460 -6.425 -5.350 1.00 0.00 3 GLY A CA 5
ATOM 3062 C C . GLY A 1 3 ? -25.346 -5.515 -5.850 1.00 0.00 3 GLY A C 5
ATOM 3063 O O . GLY A 1 3 ? -25.472 -4.884 -6.899 1.00 0.00 3 GLY A O 5
ATOM 3067 N N . ILE A 1 4 ? -24.250 -5.447 -5.097 1.00 0.00 4 ILE A N 5
ATOM 3068 C CA . ILE A 1 4 ? -23.126 -4.604 -5.493 1.00 0.00 4 ILE A CA 5
ATOM 3069 C C . ILE A 1 4 ? -22.194 -5.377 -6.420 1.00 0.00 4 ILE A C 5
ATOM 3070 O O . ILE A 1 4 ? -21.581 -6.368 -6.021 1.00 0.00 4 ILE A O 5
ATOM 3086 N N . SER A 1 5 ? -22.098 -4.922 -7.669 1.00 0.00 5 SER A N 5
ATOM 3087 C CA . SER A 1 5 ? -21.239 -5.577 -8.646 1.00 0.00 5 SER A CA 5
ATOM 3088 C C . SER A 1 5 ? -19.776 -5.336 -8.301 1.00 0.00 5 SER A C 5
ATOM 3089 O O . SER A 1 5 ? -19.431 -4.310 -7.720 1.00 0.00 5 SER A O 5
ATOM 3097 N N . ILE A 1 6 ? -18.921 -6.288 -8.657 1.00 0.00 6 ILE A N 5
ATOM 3098 C CA . ILE A 1 6 ? -17.495 -6.159 -8.367 1.00 0.00 6 ILE A CA 5
ATOM 3099 C C . ILE A 1 6 ? -16.907 -4.978 -9.138 1.00 0.00 6 ILE A C 5
ATOM 3100 O O . ILE A 1 6 ? -16.059 -4.247 -8.628 1.00 0.00 6 ILE A O 5
ATOM 3116 N N . TRP A 1 7 ? -17.380 -4.796 -10.370 1.00 0.00 7 TRP A N 5
ATOM 3117 C CA . TRP A 1 7 ? -16.911 -3.693 -11.216 1.00 0.00 7 TRP A CA 5
ATOM 3118 C C . TRP A 1 7 ? -17.168 -2.359 -10.519 1.00 0.00 7 TRP A C 5
ATOM 3119 O O . TRP A 1 7 ? -16.419 -1.399 -10.706 1.00 0.00 7 TRP A O 5
ATOM 3140 N N . GLN A 1 8 ? -18.211 -2.309 -9.695 1.00 0.00 8 GLN A N 5
ATOM 3141 C CA . GLN A 1 8 ? -18.513 -1.075 -8.972 1.00 0.00 8 GLN A CA 5
ATOM 3142 C C . GLN A 1 8 ? -17.346 -0.723 -8.045 1.00 0.00 8 GLN A C 5
ATOM 3143 O O . GLN A 1 8 ? -17.064 0.444 -7.796 1.00 0.00 8 GLN A O 5
ATOM 3157 N N . LEU A 1 9 ? -16.658 -1.737 -7.538 1.00 0.00 9 LEU A N 5
ATOM 3158 C CA . LEU A 1 9 ? -15.518 -1.482 -6.663 1.00 0.00 9 LEU A CA 5
ATOM 3159 C C . LEU A 1 9 ? -14.346 -0.907 -7.458 1.00 0.00 9 LEU A C 5
ATOM 3160 O O . LEU A 1 9 ? -13.610 -0.058 -6.957 1.00 0.00 9 LEU A O 5
ATOM 3176 N N . LEU A 1 10 ? -14.155 -1.390 -8.685 1.00 0.00 10 LEU A N 5
ATOM 3177 C CA . LEU A 1 10 ? -13.043 -0.925 -9.517 1.00 0.00 10 LEU A CA 5
ATOM 3178 C C . LEU A 1 10 ? -13.147 0.570 -9.824 1.00 0.00 10 LEU A C 5
ATOM 3179 O O . LEU A 1 10 ? -12.162 1.295 -9.711 1.00 0.00 10 LEU A O 5
ATOM 3195 N N . ILE A 1 11 ? -14.329 1.029 -10.219 1.00 0.00 11 ILE A N 5
ATOM 3196 C CA . ILE A 1 11 ? -14.504 2.441 -10.540 1.00 0.00 11 ILE A CA 5
ATOM 3197 C C . ILE A 1 11 ? -14.358 3.290 -9.284 1.00 0.00 11 ILE A C 5
ATOM 3198 O O . ILE A 1 11 ? -13.707 4.336 -9.305 1.00 0.00 11 ILE A O 5
ATOM 3214 N N . ILE A 1 12 ? -14.949 2.825 -8.180 1.00 0.00 12 ILE A N 5
ATOM 3215 C CA . ILE A 1 12 ? -14.851 3.552 -6.923 1.00 0.00 12 ILE A CA 5
ATOM 3216 C C . ILE A 1 12 ? -13.394 3.626 -6.466 1.00 0.00 12 ILE A C 5
ATOM 3217 O O . ILE A 1 12 ? -12.927 4.677 -6.029 1.00 0.00 12 ILE A O 5
ATOM 3233 N N . ALA A 1 13 ? -12.681 2.513 -6.578 1.00 0.00 13 ALA A N 5
ATOM 3234 C CA . ALA A 1 13 ? -11.281 2.476 -6.174 1.00 0.00 13 ALA A CA 5
ATOM 3235 C C . ALA A 1 13 ? -10.469 3.489 -6.981 1.00 0.00 13 ALA A C 5
ATOM 3236 O O . ALA A 1 13 ? -9.573 4.143 -6.452 1.00 0.00 13 ALA A O 5
ATOM 3243 N N . VAL A 1 14 ? -10.799 3.615 -8.262 1.00 0.00 14 VAL A N 5
ATOM 3244 C CA . VAL A 1 14 ? -10.104 4.553 -9.141 1.00 0.00 14 VAL A CA 5
ATOM 3245 C C . VAL A 1 14 ? -10.260 5.990 -8.640 1.00 0.00 14 VAL A C 5
ATOM 3246 O O . VAL A 1 14 ? -9.299 6.759 -8.650 1.00 0.00 14 VAL A O 5
ATOM 3259 N N . ILE A 1 15 ? -11.468 6.357 -8.220 1.00 0.00 15 ILE A N 5
ATOM 3260 C CA . ILE A 1 15 ? -11.697 7.718 -7.738 1.00 0.00 15 ILE A CA 5
ATOM 3261 C C . ILE A 1 15 ? -10.823 8.016 -6.532 1.00 0.00 15 ILE A C 5
ATOM 3262 O O . ILE A 1 15 ? -10.220 9.072 -6.449 1.00 0.00 15 ILE A O 5
ATOM 3278 N N . VAL A 1 16 ? -10.741 7.086 -5.608 1.00 0.00 16 VAL A N 5
ATOM 3279 C CA . VAL A 1 16 ? -9.932 7.303 -4.417 1.00 0.00 16 VAL A CA 5
ATOM 3280 C C . VAL A 1 16 ? -8.484 7.601 -4.804 1.00 0.00 16 VAL A C 5
ATOM 3281 O O . VAL A 1 16 ? -7.865 8.517 -4.268 1.00 0.00 16 VAL A O 5
ATOM 3294 N N . VAL A 1 17 ? -7.953 6.837 -5.742 1.00 0.00 17 VAL A N 5
ATOM 3295 C CA . VAL A 1 17 ? -6.582 7.049 -6.185 1.00 0.00 17 VAL A CA 5
ATOM 3296 C C . VAL A 1 17 ? -6.412 8.432 -6.821 1.00 0.00 17 VAL A C 5
ATOM 3297 O O . VAL A 1 17 ? -5.421 9.115 -6.567 1.00 0.00 17 VAL A O 5
ATOM 3310 N N . LEU A 1 18 ? -7.359 8.830 -7.664 1.00 0.00 18 LEU A N 5
ATOM 3311 C CA . LEU A 1 18 ? -7.258 10.125 -8.335 1.00 0.00 18 LEU A CA 5
ATOM 3312 C C . LEU A 1 18 ? -7.275 11.281 -7.338 1.00 0.00 18 LEU A C 5
ATOM 3313 O O . LEU A 1 18 ? -6.452 12.194 -7.425 1.00 0.00 18 LEU A O 5
ATOM 3329 N N . LEU A 1 19 ? -8.222 11.253 -6.414 1.00 0.00 19 LEU A N 5
ATOM 3330 C CA . LEU A 1 19 ? -8.330 12.325 -5.435 1.00 0.00 19 LEU A CA 5
ATOM 3331 C C . LEU A 1 19 ? -7.084 12.377 -4.548 1.00 0.00 19 LEU A C 5
ATOM 3332 O O . LEU A 1 19 ? -6.564 13.455 -4.266 1.00 0.00 19 LEU A O 5
ATOM 3348 N N . PHE A 1 20 ? -6.598 11.208 -4.129 1.00 0.00 20 PHE A N 5
ATOM 3349 C CA . PHE A 1 20 ? -5.395 11.145 -3.282 1.00 0.00 20 PHE A CA 5
ATOM 3350 C C . PHE A 1 20 ? -4.116 11.123 -4.124 1.00 0.00 20 PHE A C 5
ATOM 3351 O O . PHE A 1 20 ? -3.018 11.302 -3.597 1.00 0.00 20 PHE A O 5
ATOM 3368 N N . GLY A 1 21 ? -4.256 10.914 -5.426 1.00 0.00 21 GLY A N 5
ATOM 3369 C CA . GLY A 1 21 ? -3.096 10.888 -6.313 1.00 0.00 21 GLY A CA 5
ATOM 3370 C C . GLY A 1 21 ? -2.065 9.839 -5.847 1.00 0.00 21 GLY A C 5
ATOM 3371 O O . GLY A 1 21 ? -2.091 9.427 -4.688 1.00 0.00 21 GLY A O 5
ATOM 3375 N N . PRO A 1 22 ? -1.167 9.398 -6.712 1.00 0.00 22 PRO A N 5
ATOM 3376 C CA . PRO A 1 22 ? -0.137 8.380 -6.320 1.00 0.00 22 PRO A CA 5
ATOM 3377 C C . PRO A 1 22 ? 0.978 8.918 -5.407 1.00 0.00 22 PRO A C 5
ATOM 3378 O O . PRO A 1 22 ? 1.745 8.137 -4.845 1.00 0.00 22 PRO A O 5
ATOM 3389 N N . LYS A 1 23 ? 1.075 10.231 -5.272 1.00 0.00 23 LYS A N 5
ATOM 3390 C CA . LYS A 1 23 ? 2.127 10.813 -4.431 1.00 0.00 23 LYS A CA 5
ATOM 3391 C C . LYS A 1 23 ? 1.910 10.519 -2.935 1.00 0.00 23 LYS A C 5
ATOM 3392 O O . LYS A 1 23 ? 2.799 9.986 -2.273 1.00 0.00 23 LYS A O 5
ATOM 3411 N N . LYS A 1 24 ? 0.739 10.874 -2.398 1.00 0.00 24 LYS A N 5
ATOM 3412 C CA . LYS A 1 24 ? 0.471 10.635 -0.978 1.00 0.00 24 LYS A CA 5
ATOM 3413 C C . LYS A 1 24 ? 0.343 9.143 -0.701 1.00 0.00 24 LYS A C 5
ATOM 3414 O O . LYS A 1 24 ? 0.909 8.622 0.262 1.00 0.00 24 LYS A O 5
ATOM 3433 N N . LEU A 1 25 ? -0.428 8.466 -1.539 1.00 0.00 25 LEU A N 5
ATOM 3434 C CA . LEU A 1 25 ? -0.654 7.041 -1.369 1.00 0.00 25 LEU A CA 5
ATOM 3435 C C . LEU A 1 25 ? 0.639 6.243 -1.519 1.00 0.00 25 LEU A C 5
ATOM 3436 O O . LEU A 1 25 ? 0.738 5.130 -1.003 1.00 0.00 25 LEU A O 5
ATOM 3452 N N . GLY A 1 26 ? 1.629 6.794 -2.221 1.00 0.00 26 GLY A N 5
ATOM 3453 C CA . GLY A 1 26 ? 2.888 6.075 -2.397 1.00 0.00 26 GLY A CA 5
ATOM 3454 C C . GLY A 1 26 ? 3.619 5.955 -1.070 1.00 0.00 26 GLY A C 5
ATOM 3455 O O . GLY A 1 26 ? 4.013 4.865 -0.655 1.00 0.00 26 GLY A O 5
ATOM 3459 N N . SER A 1 27 ? 3.785 7.088 -0.398 1.00 0.00 27 SER A N 5
ATOM 3460 C CA . SER A 1 27 ? 4.453 7.102 0.897 1.00 0.00 27 SER A CA 5
ATOM 3461 C C . SER A 1 27 ? 3.637 6.342 1.944 1.00 0.00 27 SER A C 5
ATOM 3462 O O . SER A 1 27 ? 4.195 5.591 2.742 1.00 0.00 27 SER A O 5
ATOM 3470 N N . ILE A 1 28 ? 2.315 6.549 1.956 1.00 0.00 28 ILE A N 5
ATOM 3471 C CA . ILE A 1 28 ? 1.469 5.869 2.932 1.00 0.00 28 ILE A CA 5
ATOM 3472 C C . ILE A 1 28 ? 1.489 4.358 2.714 1.00 0.00 28 ILE A C 5
ATOM 3473 O O . ILE A 1 28 ? 1.658 3.591 3.663 1.00 0.00 28 ILE A O 5
ATOM 3489 N N . GLY A 1 29 ? 1.312 3.928 1.465 1.00 0.00 29 GLY A N 5
ATOM 3490 C CA . GLY A 1 29 ? 1.313 2.503 1.166 1.00 0.00 29 GLY A CA 5
ATOM 3491 C C . GLY A 1 29 ? 2.675 1.886 1.453 1.00 0.00 29 GLY A C 5
ATOM 3492 O O . GLY A 1 29 ? 2.770 0.866 2.130 1.00 0.00 29 GLY A O 5
ATOM 3496 N N . SER A 1 30 ? 3.721 2.499 0.917 1.00 0.00 30 SER A N 5
ATOM 3497 C CA . SER A 1 30 ? 5.072 1.987 1.106 1.00 0.00 30 SER A CA 5
ATOM 3498 C C . SER A 1 30 ? 5.428 1.943 2.587 1.00 0.00 30 SER A C 5
ATOM 3499 O O . SER A 1 30 ? 6.031 0.976 3.058 1.00 0.00 30 SER A O 5
ATOM 3507 N N . ASP A 1 31 ? 5.056 2.987 3.324 1.00 0.00 31 ASP A N 5
ATOM 3508 C CA . ASP A 1 31 ? 5.350 3.033 4.750 1.00 0.00 31 ASP A CA 5
ATOM 3509 C C . ASP A 1 31 ? 4.626 1.906 5.478 1.00 0.00 31 ASP A C 5
ATOM 3510 O O . ASP A 1 31 ? 5.218 1.199 6.294 1.00 0.00 31 ASP A O 5
ATOM 3519 N N . LEU A 1 32 ? 3.347 1.734 5.165 1.00 0.00 32 LEU A N 5
ATOM 3520 C CA . LEU A 1 32 ? 2.556 0.672 5.791 1.00 0.00 32 LEU A CA 5
ATOM 3521 C C . LEU A 1 32 ? 2.844 -0.678 5.129 1.00 0.00 32 LEU A C 5
ATOM 3522 O O . LEU A 1 32 ? 2.598 -1.730 5.719 1.00 0.00 32 LEU A O 5
ATOM 3538 N N . GLY A 1 33 ? 3.362 -0.642 3.903 1.00 0.00 33 GLY A N 5
ATOM 3539 C CA . GLY A 1 33 ? 3.671 -1.864 3.174 1.00 0.00 33 GLY A CA 5
ATOM 3540 C C . GLY A 1 33 ? 5.025 -2.440 3.591 1.00 0.00 33 GLY A C 5
ATOM 3541 O O . GLY A 1 33 ? 5.457 -3.462 3.061 1.00 0.00 33 GLY A O 5
ATOM 3545 N N . ALA A 1 34 ? 5.698 -1.778 4.534 1.00 0.00 34 ALA A N 5
ATOM 3546 C CA . ALA A 1 34 ? 7.002 -2.247 4.988 1.00 0.00 34 ALA A CA 5
ATOM 3547 C C . ALA A 1 34 ? 6.870 -3.581 5.722 1.00 0.00 34 ALA A C 5
ATOM 3548 O O . ALA A 1 34 ? 7.712 -4.466 5.569 1.00 0.00 34 ALA A O 5
ATOM 3555 N N . SER A 1 35 ? 5.813 -3.719 6.520 1.00 0.00 35 SER A N 5
ATOM 3556 C CA . SER A 1 35 ? 5.594 -4.954 7.265 1.00 0.00 35 SER A CA 5
ATOM 3557 C C . SER A 1 35 ? 5.222 -6.094 6.325 1.00 0.00 35 SER A C 5
ATOM 3558 O O . SER A 1 35 ? 5.731 -7.206 6.446 1.00 0.00 35 SER A O 5
ATOM 3566 N N . ILE A 1 36 ? 4.339 -5.800 5.383 1.00 0.00 36 ILE A N 5
ATOM 3567 C CA . ILE A 1 36 ? 3.902 -6.799 4.412 1.00 0.00 36 ILE A CA 5
ATOM 3568 C C . ILE A 1 36 ? 5.083 -7.250 3.560 1.00 0.00 36 ILE A C 5
ATOM 3569 O O . ILE A 1 36 ? 5.222 -8.433 3.247 1.00 0.00 36 ILE A O 5
ATOM 3585 N N . LYS A 1 37 ? 5.912 -6.293 3.170 1.00 0.00 37 LYS A N 5
ATOM 3586 C CA . LYS A 1 37 ? 7.064 -6.586 2.332 1.00 0.00 37 LYS A CA 5
ATOM 3587 C C . LYS A 1 37 ? 7.962 -7.637 2.983 1.00 0.00 37 LYS A C 5
ATOM 3588 O O . LYS A 1 37 ? 8.432 -8.552 2.308 1.00 0.00 37 LYS A O 5
ATOM 3607 N N . GLY A 1 38 ? 8.195 -7.513 4.288 1.00 0.00 38 GLY A N 5
ATOM 3608 C CA . GLY A 1 38 ? 9.043 -8.479 4.981 1.00 0.00 38 GLY A CA 5
ATOM 3609 C C . GLY A 1 38 ? 8.425 -9.869 4.937 1.00 0.00 38 GLY A C 5
ATOM 3610 O O . GLY A 1 38 ? 9.108 -10.850 4.647 1.00 0.00 38 GLY A O 5
ATOM 3614 N N . PHE A 1 39 ? 7.123 -9.948 5.199 1.00 0.00 39 PHE A N 5
ATOM 3615 C CA . PHE A 1 39 ? 6.432 -11.229 5.161 1.00 0.00 39 PHE A CA 5
ATOM 3616 C C . PHE A 1 39 ? 6.477 -11.795 3.750 1.00 0.00 39 PHE A C 5
ATOM 3617 O O . PHE A 1 39 ? 6.741 -12.976 3.560 1.00 0.00 39 PHE A O 5
ATOM 3634 N N . LYS A 1 40 ? 6.210 -10.950 2.762 1.00 0.00 40 LYS A N 5
ATOM 3635 C CA . LYS A 1 40 ? 6.220 -11.404 1.377 1.00 0.00 40 LYS A CA 5
ATOM 3636 C C . LYS A 1 40 ? 7.597 -11.947 1.003 1.00 0.00 40 LYS A C 5
ATOM 3637 O O . LYS A 1 40 ? 7.698 -13.008 0.385 1.00 0.00 40 LYS A O 5
ATOM 3656 N N . LYS A 1 41 ? 8.658 -11.219 1.361 1.00 0.00 41 LYS A N 5
ATOM 3657 C CA . LYS A 1 41 ? 10.003 -11.666 1.029 1.00 0.00 41 LYS A CA 5
ATOM 3658 C C . LYS A 1 41 ? 10.345 -12.957 1.762 1.00 0.00 41 LYS A C 5
ATOM 3659 O O . LYS A 1 41 ? 10.737 -13.943 1.137 1.00 0.00 41 LYS A O 5
ATOM 3678 N N . ALA A 1 42 ? 10.188 -12.964 3.086 1.00 0.00 42 ALA A N 5
ATOM 3679 C CA . ALA A 1 42 ? 10.486 -14.176 3.845 1.00 0.00 42 ALA A CA 5
ATOM 3680 C C . ALA A 1 42 ? 9.607 -15.354 3.381 1.00 0.00 42 ALA A C 5
ATOM 3681 O O . ALA A 1 42 ? 10.039 -16.505 3.439 1.00 0.00 42 ALA A O 5
ATOM 3688 N N . MET A 1 43 ? 8.377 -15.071 2.932 1.00 0.00 43 MET A N 5
ATOM 3689 C CA . MET A 1 43 ? 7.479 -16.121 2.482 1.00 0.00 43 MET A CA 5
ATOM 3690 C C . MET A 1 43 ? 7.897 -16.637 1.102 1.00 0.00 43 MET A C 5
ATOM 3691 O O . MET A 1 43 ? 7.143 -17.360 0.453 1.00 0.00 43 MET A O 5
ATOM 3705 N N . SER A 1 44 ? 9.109 -16.279 0.662 1.00 0.00 44 SER A N 5
ATOM 3706 C CA . SER A 1 44 ? 9.602 -16.734 -0.635 1.00 0.00 44 SER A CA 5
ATOM 3707 C C . SER A 1 44 ? 8.534 -16.561 -1.709 1.00 0.00 44 SER A C 5
ATOM 3708 O O . SER A 1 44 ? 8.648 -17.114 -2.803 1.00 0.00 44 SER A O 5
ATOM 3716 N N . ASP A 1 45 ? 7.497 -15.792 -1.392 1.00 0.00 45 ASP A N 5
ATOM 3717 C CA . ASP A 1 45 ? 6.417 -15.563 -2.346 1.00 0.00 45 ASP A CA 5
ATOM 3718 C C . ASP A 1 45 ? 6.953 -14.890 -3.607 1.00 0.00 45 ASP A C 5
ATOM 3719 O O . ASP A 1 45 ? 6.592 -15.272 -4.721 1.00 0.00 45 ASP A O 5
ATOM 3728 N N . ASP A 1 46 ? 7.827 -13.893 -3.435 1.00 0.00 46 ASP A N 5
ATOM 3729 C CA . ASP A 1 46 ? 8.398 -13.201 -4.582 1.00 0.00 46 ASP A CA 5
ATOM 3730 C C . ASP A 1 46 ? 8.986 -14.210 -5.561 1.00 0.00 46 ASP A C 5
ATOM 3731 O O . ASP A 1 46 ? 8.955 -15.410 -5.305 1.00 0.00 46 ASP A O 5
ATOM 3740 N N . GLU A 1 47 ? 9.525 -13.721 -6.674 1.00 0.00 47 GLU A N 5
ATOM 3741 C CA . GLU A 1 47 ? 10.127 -14.611 -7.675 1.00 0.00 47 GLU A CA 5
ATOM 3742 C C . GLU A 1 47 ? 9.037 -15.347 -8.483 1.00 0.00 47 GLU A C 5
ATOM 3743 O O . GLU A 1 47 ? 8.341 -16.202 -7.929 1.00 0.00 47 GLU A O 5
ATOM 3755 N N . PRO A 1 48 ? 8.870 -15.055 -9.763 1.00 0.00 48 PRO A N 5
ATOM 3756 C CA . PRO A 1 48 ? 7.839 -15.759 -10.581 1.00 0.00 48 PRO A CA 5
ATOM 3757 C C . PRO A 1 48 ? 8.243 -17.201 -10.884 1.00 0.00 48 PRO A C 5
ATOM 3758 O O . PRO A 1 48 ? 9.428 -17.529 -10.900 1.00 0.00 48 PRO A O 5
ATOM 3769 N N . LYS A 1 49 ? 7.252 -18.047 -11.142 1.00 0.00 49 LYS A N 5
ATOM 3770 C CA . LYS A 1 49 ? 7.513 -19.448 -11.462 1.00 0.00 49 LYS A CA 5
ATOM 3771 C C . LYS A 1 49 ? 6.517 -19.946 -12.507 1.00 0.00 49 LYS A C 5
ATOM 3772 O O . LYS A 1 49 ? 6.897 -20.595 -13.480 1.00 0.00 49 LYS A O 5
ATOM 3811 N N . GLY A 1 2 ? -23.156 -0.674 -1.126 1.00 0.00 2 GLY A N 6
ATOM 3812 C CA . GLY A 1 2 ? -23.108 -1.630 -2.228 1.00 0.00 2 GLY A CA 6
ATOM 3813 C C . GLY A 1 2 ? -21.712 -2.227 -2.371 1.00 0.00 2 GLY A C 6
ATOM 3814 O O . GLY A 1 2 ? -20.830 -1.973 -1.550 1.00 0.00 2 GLY A O 6
ATOM 3818 N N . GLY A 1 3 ? -21.518 -3.023 -3.422 1.00 0.00 3 GLY A N 6
ATOM 3819 C CA . GLY A 1 3 ? -20.224 -3.654 -3.666 1.00 0.00 3 GLY A CA 6
ATOM 3820 C C . GLY A 1 3 ? -20.388 -4.950 -4.453 1.00 0.00 3 GLY A C 6
ATOM 3821 O O . GLY A 1 3 ? -19.405 -5.545 -4.896 1.00 0.00 3 GLY A O 6
ATOM 3825 N N . ILE A 1 4 ? -21.632 -5.387 -4.626 1.00 0.00 4 ILE A N 6
ATOM 3826 C CA . ILE A 1 4 ? -21.893 -6.616 -5.364 1.00 0.00 4 IL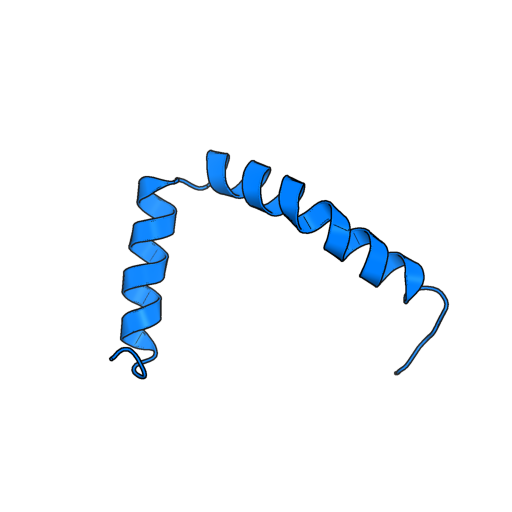E A CA 6
ATOM 3827 C C . ILE A 1 4 ? -21.435 -6.463 -6.813 1.00 0.00 4 ILE A C 6
ATOM 3828 O O . ILE A 1 4 ? -20.797 -7.354 -7.368 1.00 0.00 4 ILE A O 6
ATOM 3844 N N . SER A 1 5 ? -21.754 -5.317 -7.411 1.00 0.00 5 SER A N 6
ATOM 3845 C CA . SER A 1 5 ? -21.354 -5.053 -8.790 1.00 0.00 5 SER A CA 6
ATOM 3846 C C . SER A 1 5 ? -19.852 -4.811 -8.857 1.00 0.00 5 SER A C 6
ATOM 3847 O O . SER A 1 5 ? -19.300 -4.039 -8.074 1.00 0.00 5 SER A O 6
ATOM 3855 N N . ILE A 1 6 ? -19.189 -5.480 -9.795 1.00 0.00 6 ILE A N 6
ATOM 3856 C CA . ILE A 1 6 ? -17.743 -5.327 -9.947 1.00 0.00 6 ILE A CA 6
ATOM 3857 C C . ILE A 1 6 ? -17.404 -3.908 -10.398 1.00 0.00 6 ILE A C 6
ATOM 3858 O O . ILE A 1 6 ? -16.432 -3.311 -9.934 1.00 0.00 6 ILE A O 6
ATOM 3874 N N . TRP A 1 7 ? -18.224 -3.374 -11.300 1.00 0.00 7 TRP A N 6
ATOM 3875 C CA . TRP A 1 7 ? -18.024 -2.016 -11.814 1.00 0.00 7 TRP A CA 6
ATOM 3876 C C . TRP A 1 7 ? -18.052 -1.012 -10.670 1.00 0.00 7 TRP A C 6
ATOM 3877 O O . TRP A 1 7 ? -17.415 0.040 -10.741 1.00 0.00 7 TRP A O 6
ATOM 3898 N N . GLN A 1 8 ? -18.780 -1.341 -9.611 1.00 0.00 8 GLN A N 6
ATOM 3899 C CA . GLN A 1 8 ? -18.850 -0.445 -8.458 1.00 0.00 8 GLN A CA 6
ATOM 3900 C C . GLN A 1 8 ? -17.460 -0.290 -7.840 1.00 0.00 8 GLN A C 6
ATOM 3901 O O . GLN A 1 8 ? -17.122 0.751 -7.293 1.00 0.00 8 GLN A O 6
ATOM 3915 N N . LEU A 1 9 ? -16.645 -1.328 -7.929 1.00 0.00 9 LEU A N 6
ATOM 3916 C CA . LEU A 1 9 ? -15.295 -1.248 -7.385 1.00 0.00 9 LEU A CA 6
ATOM 3917 C C . LEU A 1 9 ? -14.430 -0.317 -8.238 1.00 0.00 9 LEU A C 6
ATOM 3918 O O . LEU A 1 9 ? -13.593 0.412 -7.711 1.00 0.00 9 LEU A O 6
ATOM 3934 N N . LEU A 1 10 ? -14.611 -0.365 -9.559 1.00 0.00 10 LEU A N 6
ATOM 3935 C CA . LEU A 1 10 ? -13.811 0.465 -10.461 1.00 0.00 10 LEU A CA 6
ATOM 3936 C C . LEU A 1 10 ? -14.034 1.959 -10.212 1.00 0.00 10 LEU A C 6
ATOM 3937 O O . LEU A 1 10 ? -13.074 2.722 -10.120 1.00 0.00 10 LEU A O 6
ATOM 3953 N N . ILE A 1 11 ? -15.291 2.378 -10.123 1.00 0.00 11 ILE A N 6
ATOM 3954 C CA . ILE A 1 11 ? -15.583 3.791 -9.913 1.00 0.00 11 ILE A CA 6
ATOM 3955 C C . ILE A 1 11 ? -15.078 4.234 -8.545 1.00 0.00 11 ILE A C 6
ATOM 3956 O O . ILE A 1 11 ? -14.484 5.306 -8.411 1.00 0.00 11 ILE A O 6
ATOM 3972 N N . ILE A 1 12 ? -15.308 3.397 -7.530 1.00 0.00 12 ILE A N 6
ATOM 3973 C CA . ILE A 1 12 ? -14.857 3.720 -6.186 1.00 0.00 12 ILE A CA 6
ATOM 3974 C C . ILE A 1 12 ? -13.333 3.775 -6.132 1.00 0.00 12 ILE A C 6
ATOM 3975 O O . ILE A 1 12 ? -12.760 4.672 -5.518 1.00 0.00 12 ILE A O 6
ATOM 3991 N N . ALA A 1 13 ? -12.683 2.808 -6.768 1.00 0.00 13 ALA A N 6
ATOM 3992 C CA . ALA A 1 13 ? -11.227 2.762 -6.773 1.00 0.00 13 ALA A CA 6
ATOM 3993 C C . ALA A 1 13 ? -10.657 3.996 -7.465 1.00 0.00 13 ALA A C 6
ATOM 3994 O O . ALA A 1 13 ? -9.683 4.585 -7.000 1.00 0.00 13 ALA A O 6
ATOM 4001 N N . VAL A 1 14 ? -11.272 4.379 -8.579 1.00 0.00 14 VAL A N 6
ATOM 4002 C CA . VAL A 1 14 ? -10.821 5.544 -9.334 1.00 0.00 14 VAL A CA 6
ATOM 4003 C C . VAL A 1 14 ? -10.937 6.822 -8.501 1.00 0.00 14 VAL A C 6
ATOM 4004 O O . VAL A 1 14 ? -10.015 7.637 -8.484 1.00 0.00 14 VAL A O 6
ATOM 4017 N N . ILE A 1 15 ? -12.068 7.003 -7.825 1.00 0.00 15 ILE A N 6
ATOM 4018 C CA . ILE A 1 15 ? -12.255 8.206 -7.018 1.00 0.00 15 ILE A CA 6
ATOM 4019 C C . ILE A 1 15 ? -11.217 8.280 -5.911 1.00 0.00 15 ILE A C 6
ATOM 4020 O O . ILE A 1 15 ? -10.611 9.314 -5.701 1.00 0.00 15 ILE A O 6
ATOM 4036 N N . VAL A 1 16 ? -10.994 7.183 -5.226 1.00 0.00 16 VAL A N 6
ATOM 4037 C CA . VAL A 1 16 ? -10.017 7.175 -4.148 1.00 0.00 16 VAL A CA 6
ATOM 4038 C C . VAL A 1 16 ? -8.639 7.577 -4.672 1.00 0.00 16 VAL A C 6
ATOM 4039 O O . VAL A 1 16 ? -7.938 8.373 -4.050 1.00 0.00 16 VAL A O 6
ATOM 4052 N N . VAL A 1 17 ? -8.260 7.029 -5.813 1.00 0.00 17 VAL A N 6
ATOM 4053 C CA .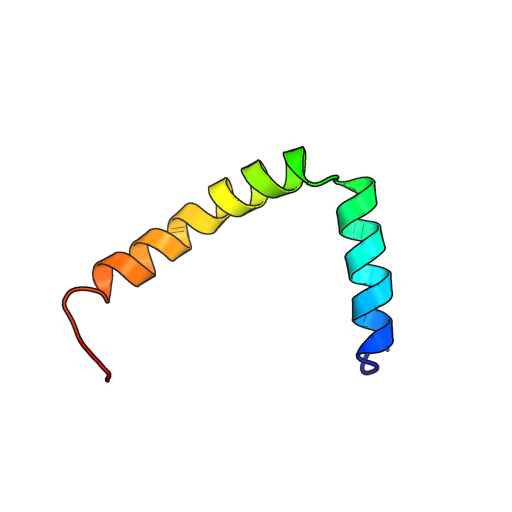 VAL A 1 17 ? -6.963 7.347 -6.394 1.00 0.00 17 VAL A CA 6
ATOM 4054 C C . VAL A 1 17 ? -6.874 8.826 -6.772 1.00 0.00 17 VAL A C 6
ATOM 4055 O O . VAL A 1 17 ? -5.849 9.466 -6.538 1.00 0.00 17 VAL A O 6
ATOM 4068 N N . LEU A 1 18 ? -7.930 9.362 -7.375 1.00 0.00 18 LEU A N 6
ATOM 4069 C CA . LEU A 1 18 ? -7.917 10.763 -7.790 1.00 0.00 18 LEU A CA 6
ATOM 4070 C C . LEU A 1 18 ? -7.788 11.709 -6.599 1.00 0.00 18 LEU A C 6
ATOM 4071 O O . LEU A 1 18 ? -6.978 12.637 -6.617 1.00 0.00 18 LEU A O 6
ATOM 4087 N N . LEU A 1 19 ? -8.600 11.487 -5.577 1.00 0.00 19 LEU A N 6
ATOM 4088 C CA . LEU A 1 19 ? -8.569 12.352 -4.407 1.00 0.00 19 LEU A CA 6
ATOM 4089 C C . LEU A 1 19 ? -7.220 12.249 -3.692 1.00 0.00 19 LEU A C 6
ATOM 4090 O O . LEU A 1 19 ? -6.661 13.257 -3.265 1.00 0.00 19 LEU A O 6
ATOM 4106 N N . PHE A 1 20 ? -6.697 11.027 -3.570 1.00 0.00 20 PHE A N 6
ATOM 4107 C CA . PHE A 1 20 ? -5.402 10.817 -2.901 1.00 0.00 20 PHE A CA 6
ATOM 4108 C C . PHE A 1 20 ? -4.232 10.939 -3.883 1.00 0.00 20 PHE A C 6
ATOM 4109 O O . PHE A 1 20 ? -3.078 11.018 -3.471 1.00 0.00 20 PHE A O 6
ATOM 4126 N N . GLY A 1 21 ? -4.527 10.960 -5.172 1.00 0.00 21 GLY A N 6
ATOM 4127 C CA . GLY A 1 21 ? -3.479 11.079 -6.182 1.00 0.00 21 GLY A CA 6
ATOM 4128 C C . GLY A 1 21 ? -2.433 9.957 -6.025 1.00 0.00 21 GLY A C 6
ATOM 4129 O O . GLY A 1 21 ? -2.368 9.320 -4.974 1.00 0.00 21 GLY A O 6
ATOM 4133 N N . PRO A 1 22 ? -1.625 9.691 -7.041 1.00 0.00 22 PRO A N 6
ATOM 4134 C CA . PRO A 1 22 ? -0.587 8.608 -6.956 1.00 0.00 22 PRO A CA 6
ATOM 4135 C C . PRO A 1 22 ? 0.578 8.908 -6.002 1.00 0.00 22 PRO A C 6
ATOM 4136 O O . PRO A 1 22 ? 1.222 7.985 -5.506 1.00 0.00 22 PRO A O 6
ATOM 4147 N N . LYS A 1 23 ? 0.859 10.180 -5.767 1.00 0.00 23 LYS A N 6
ATOM 4148 C CA . LYS A 1 23 ? 1.974 10.541 -4.888 1.00 0.00 23 LYS A CA 6
ATOM 4149 C C . LYS A 1 23 ? 1.725 10.127 -3.425 1.00 0.00 23 LYS A C 6
ATOM 4150 O O . LYS A 1 23 ? 2.585 9.504 -2.804 1.00 0.00 23 LYS A O 6
ATOM 4169 N N . LYS A 1 24 ? 0.568 10.487 -2.869 1.00 0.00 24 LYS A N 6
ATOM 4170 C CA . LYS A 1 24 ? 0.277 10.145 -1.475 1.00 0.00 24 LYS A CA 6
ATOM 4171 C C . LYS A 1 24 ? 0.126 8.638 -1.319 1.00 0.00 24 LYS A C 6
ATOM 4172 O O . LYS A 1 24 ? 0.659 8.042 -0.385 1.00 0.00 24 LYS A O 6
ATOM 4191 N N . LEU A 1 25 ? -0.614 8.032 -2.235 1.00 0.00 25 LEU A N 6
ATOM 4192 C CA . LEU A 1 25 ? -0.847 6.599 -2.186 1.00 0.00 25 LEU A CA 6
ATOM 4193 C C . LEU A 1 25 ? 0.454 5.811 -2.301 1.00 0.00 25 LEU A C 6
ATOM 4194 O O . LEU A 1 25 ? 0.558 4.711 -1.754 1.00 0.00 25 LEU A O 6
ATOM 4210 N N . GLY A 1 26 ? 1.452 6.357 -2.996 1.00 0.00 26 GLY A N 6
ATOM 4211 C CA . GLY A 1 26 ? 2.721 5.649 -3.134 1.00 0.00 26 GLY A CA 6
ATOM 4212 C C . GLY A 1 26 ? 3.410 5.527 -1.784 1.00 0.00 26 GLY A C 6
ATOM 4213 O O . GLY A 1 26 ? 3.816 4.440 -1.372 1.00 0.00 26 GLY A O 6
ATOM 4217 N N . SER A 1 27 ? 3.534 6.654 -1.097 1.00 0.00 27 SER A N 6
ATOM 4218 C CA . SER A 1 27 ? 4.168 6.666 0.216 1.00 0.00 27 SER A CA 6
ATOM 4219 C C . SER A 1 27 ? 3.328 5.892 1.235 1.00 0.00 27 SER A C 6
ATOM 4220 O O . SER A 1 27 ? 3.874 5.160 2.057 1.00 0.00 27 SER A O 6
ATOM 4228 N N . ILE A 1 28 ? 2.003 6.053 1.186 1.00 0.00 28 ILE A N 6
ATOM 4229 C CA . ILE A 1 28 ? 1.137 5.352 2.129 1.00 0.00 28 ILE A CA 6
ATOM 4230 C C . ILE A 1 28 ? 1.216 3.841 1.914 1.00 0.00 28 ILE A C 6
ATOM 4231 O O . ILE A 1 28 ? 1.371 3.082 2.871 1.00 0.00 28 ILE A O 6
ATOM 4247 N N . GLY A 1 29 ? 1.110 3.404 0.661 1.00 0.00 29 GLY A N 6
ATOM 4248 C CA . GLY A 1 29 ? 1.175 1.981 0.367 1.00 0.00 29 GLY A CA 6
ATOM 4249 C C . GLY A 1 29 ? 2.537 1.409 0.745 1.00 0.00 29 GLY A C 6
ATOM 4250 O O . GLY A 1 29 ? 2.625 0.400 1.443 1.00 0.00 29 GLY A O 6
ATOM 4254 N N . SER A 1 30 ? 3.598 2.055 0.270 1.00 0.00 30 SER A N 6
ATOM 4255 C CA . SER A 1 30 ? 4.948 1.592 0.558 1.00 0.00 30 SER A CA 6
ATOM 4256 C C . SER A 1 30 ? 5.216 1.597 2.061 1.00 0.00 30 SER A C 6
ATOM 4257 O O . SER A 1 30 ? 5.843 0.679 2.586 1.00 0.00 30 SER A O 6
ATOM 4265 N N . ASP A 1 31 ? 4.742 2.632 2.749 1.00 0.00 31 ASP A N 6
ATOM 4266 C CA . ASP A 1 31 ? 4.944 2.728 4.186 1.00 0.00 31 ASP A CA 6
ATOM 4267 C C . ASP A 1 31 ? 4.245 1.573 4.893 1.00 0.00 31 ASP A C 6
ATOM 4268 O O . ASP A 1 31 ? 4.817 0.935 5.777 1.00 0.00 31 ASP A O 6
ATOM 4277 N N . LEU A 1 32 ? 3.007 1.305 4.490 1.00 0.00 32 LEU A N 6
ATOM 4278 C CA . LEU A 1 32 ? 2.243 0.210 5.093 1.00 0.00 32 LEU A CA 6
ATOM 4279 C C . LEU A 1 32 ? 2.678 -1.134 4.510 1.00 0.00 32 LEU A C 6
ATOM 4280 O O . LEU A 1 32 ? 2.358 -2.187 5.059 1.00 0.00 32 LEU A O 6
ATOM 4296 N N . GLY A 1 33 ? 3.401 -1.094 3.391 1.00 0.00 33 GLY A N 6
ATOM 4297 C CA . GLY A 1 33 ? 3.867 -2.311 2.745 1.00 0.00 33 GLY A CA 6
ATOM 4298 C C . GLY A 1 33 ? 5.144 -2.837 3.397 1.00 0.00 33 GLY A C 6
ATOM 4299 O O . GLY A 1 33 ? 5.722 -3.821 2.933 1.00 0.00 33 GLY A O 6
ATOM 4303 N N . ALA A 1 34 ? 5.588 -2.180 4.468 1.00 0.00 34 ALA A N 6
ATOM 4304 C CA . ALA A 1 34 ? 6.805 -2.609 5.155 1.00 0.00 34 ALA A CA 6
ATOM 4305 C C . ALA A 1 34 ? 6.591 -3.947 5.856 1.00 0.00 34 ALA A C 6
ATOM 4306 O O . ALA A 1 34 ? 7.474 -4.805 5.854 1.00 0.00 34 ALA A O 6
ATOM 4313 N N . SER A 1 35 ? 5.415 -4.124 6.446 1.00 0.00 35 SER A N 6
ATOM 4314 C CA . SER A 1 35 ? 5.099 -5.372 7.141 1.00 0.00 35 SER A CA 6
ATOM 4315 C C . SER A 1 35 ? 5.037 -6.534 6.155 1.00 0.00 35 SER A C 6
ATOM 4316 O O . SER A 1 35 ? 5.551 -7.612 6.421 1.00 0.00 35 SER A O 6
ATOM 4324 N N . ILE A 1 36 ? 4.408 -6.289 5.016 1.00 0.00 36 ILE A N 6
ATOM 4325 C CA . ILE A 1 36 ? 4.280 -7.314 3.984 1.00 0.00 36 ILE A CA 6
ATOM 4326 C C . ILE A 1 36 ? 5.658 -7.717 3.477 1.00 0.00 36 ILE A C 6
ATOM 4327 O O . ILE A 1 36 ? 5.925 -8.895 3.240 1.00 0.00 36 ILE A O 6
ATOM 4343 N N . LYS A 1 37 ? 6.519 -6.727 3.297 1.00 0.00 37 LYS A N 6
ATOM 4344 C CA . LYS A 1 37 ? 7.861 -6.973 2.794 1.00 0.00 37 LYS A CA 6
ATOM 4345 C C . LYS A 1 37 ? 8.601 -7.976 3.675 1.00 0.00 37 LYS A C 6
ATOM 4346 O O . LYS A 1 37 ? 9.324 -8.832 3.167 1.00 0.00 37 LYS A O 6
ATOM 4365 N N . GLY A 1 38 ? 8.425 -7.877 4.991 1.00 0.00 38 GLY A N 6
ATOM 4366 C CA . GLY A 1 38 ? 9.094 -8.801 5.900 1.00 0.00 38 GLY A CA 6
ATOM 4367 C C . GLY A 1 38 ? 8.543 -10.210 5.751 1.00 0.00 38 GLY A C 6
ATOM 4368 O O . GLY A 1 38 ? 9.297 -11.184 5.758 1.00 0.00 38 GLY A O 6
ATOM 4372 N N . PHE A 1 39 ? 7.226 -10.319 5.607 1.00 0.00 39 PHE A N 6
ATOM 4373 C CA . PHE A 1 39 ? 6.598 -11.624 5.448 1.00 0.00 39 PHE A CA 6
ATOM 4374 C C . PHE A 1 39 ? 7.105 -12.295 4.179 1.00 0.00 39 PHE A C 6
ATOM 4375 O O . PHE A 1 39 ? 7.477 -13.467 4.193 1.00 0.00 39 PHE A O 6
ATOM 4392 N N . LYS A 1 40 ? 7.123 -11.547 3.082 1.00 0.00 40 LYS A N 6
ATOM 4393 C CA . LYS A 1 40 ? 7.593 -12.103 1.821 1.00 0.00 40 LYS A CA 6
ATOM 4394 C C . LYS A 1 40 ? 9.069 -12.481 1.912 1.00 0.00 40 LYS A C 6
ATOM 4395 O O . LYS A 1 40 ? 9.457 -13.571 1.489 1.00 0.00 40 LYS A O 6
ATOM 4414 N N . LYS A 1 41 ? 9.892 -11.587 2.457 1.00 0.00 41 LYS A N 6
ATOM 4415 C CA . LYS A 1 41 ? 11.313 -11.865 2.573 1.00 0.00 41 LYS A CA 6
ATOM 4416 C C . LYS A 1 41 ? 11.552 -13.109 3.415 1.00 0.00 41 LYS A C 6
ATOM 4417 O O . LYS A 1 41 ? 12.284 -14.007 3.001 1.00 0.00 41 LYS A O 6
ATOM 4436 N N . ALA A 1 42 ? 10.942 -13.171 4.595 1.00 0.00 42 ALA A N 6
ATOM 4437 C CA . ALA A 1 42 ? 11.137 -14.338 5.451 1.00 0.00 42 ALA A CA 6
ATOM 4438 C C . ALA A 1 42 ? 10.770 -15.635 4.713 1.00 0.00 42 ALA A C 6
ATOM 4439 O O . ALA A 1 42 ? 11.505 -16.620 4.792 1.00 0.00 42 ALA A O 6
ATOM 4446 N N . MET A 1 43 ? 9.640 -15.640 3.997 1.00 0.00 43 MET A N 6
ATOM 4447 C CA . MET A 1 43 ? 9.217 -16.831 3.268 1.00 0.00 43 MET A CA 6
ATOM 4448 C C . MET A 1 43 ? 10.030 -16.999 1.976 1.00 0.00 43 MET A C 6
ATOM 4449 O O . MET A 1 43 ? 9.661 -17.795 1.111 1.00 0.00 43 MET A O 6
ATOM 4463 N N . SER A 1 44 ? 11.122 -16.247 1.843 1.00 0.00 44 SER A N 6
ATOM 4464 C CA . SER A 1 44 ? 11.956 -16.332 0.651 1.00 0.00 44 SER A CA 6
ATOM 4465 C C . SER A 1 44 ? 12.918 -17.511 0.761 1.00 0.00 44 SER A C 6
ATOM 4466 O O . SER A 1 44 ? 14.122 -17.363 0.543 1.00 0.00 44 SER A O 6
ATOM 4474 N N . ASP A 1 45 ? 12.384 -18.680 1.097 1.00 0.00 45 ASP A N 6
ATOM 4475 C CA . ASP A 1 45 ? 13.216 -19.872 1.230 1.00 0.00 45 ASP A CA 6
ATOM 4476 C C . ASP A 1 45 ? 13.868 -20.222 -0.104 1.00 0.00 45 ASP A C 6
ATOM 4477 O O . ASP A 1 45 ? 15.042 -20.589 -0.150 1.00 0.00 45 ASP A O 6
ATOM 4486 N N . ASP A 1 46 ? 13.110 -20.102 -1.197 1.00 0.00 46 ASP A N 6
ATOM 4487 C CA . ASP A 1 46 ? 13.648 -20.403 -2.519 1.00 0.00 46 ASP A CA 6
ATOM 4488 C C . ASP A 1 46 ? 12.955 -19.549 -3.576 1.00 0.00 46 ASP A C 6
ATOM 4489 O O . ASP A 1 46 ? 12.056 -18.770 -3.257 1.00 0.00 46 ASP A O 6
ATOM 4498 N N . GLU A 1 47 ? 13.367 -19.703 -4.839 1.00 0.00 47 GLU A N 6
ATOM 4499 C CA . GLU A 1 47 ? 12.751 -18.931 -5.916 1.00 0.00 47 GLU A CA 6
ATOM 4500 C C . GLU A 1 47 ? 13.055 -19.547 -7.291 1.00 0.00 47 GLU A C 6
ATOM 4501 O O . GLU A 1 47 ? 14.034 -19.165 -7.933 1.00 0.00 47 GLU A O 6
ATOM 4513 N N . PRO A 1 48 ? 12.254 -20.488 -7.766 1.00 0.00 48 PRO A N 6
ATOM 4514 C CA . PRO A 1 48 ? 12.501 -21.114 -9.098 1.00 0.00 48 PRO A CA 6
ATOM 4515 C C . PRO A 1 48 ? 12.080 -20.190 -10.245 1.00 0.00 48 PRO A C 6
ATOM 4516 O O . PRO A 1 48 ? 11.259 -19.294 -10.056 1.00 0.00 48 PRO A O 6
ATOM 4527 N N . LYS A 1 49 ? 12.642 -20.428 -11.430 1.00 0.00 49 LYS A N 6
ATOM 4528 C CA . LYS A 1 49 ? 12.306 -19.616 -12.595 1.00 0.00 49 LYS A CA 6
ATOM 4529 C C . LYS A 1 49 ? 12.517 -18.139 -12.280 1.00 0.00 49 LYS A C 6
ATOM 4530 O O . LYS A 1 49 ? 12.703 -17.325 -13.183 1.00 0.00 49 LYS A O 6
ATOM 4569 N N . GLY A 1 2 ? -24.486 -1.295 -3.531 1.00 0.00 2 GLY A N 7
ATOM 4570 C CA . GLY A 1 2 ? -24.089 -2.696 -3.652 1.00 0.00 2 GLY A CA 7
ATOM 4571 C C . GLY A 1 2 ? -22.714 -2.817 -4.296 1.00 0.00 2 GLY A C 7
ATOM 4572 O O . GLY A 1 2 ? -22.504 -2.376 -5.426 1.00 0.00 2 GLY A O 7
ATOM 4576 N N . GLY A 1 3 ? -21.774 -3.421 -3.569 1.00 0.00 3 GLY A N 7
ATOM 4577 C CA . GLY A 1 3 ? -20.416 -3.598 -4.077 1.00 0.00 3 GLY A CA 7
ATOM 4578 C C . GLY A 1 3 ? -20.252 -4.965 -4.732 1.00 0.00 3 GLY A C 7
ATOM 4579 O O . GLY A 1 3 ? -19.137 -5.376 -5.059 1.00 0.00 3 GLY A O 7
ATOM 4583 N N . ILE A 1 4 ? -21.364 -5.668 -4.925 1.00 0.00 4 ILE A N 7
ATOM 4584 C CA . ILE A 1 4 ? -21.313 -6.988 -5.546 1.00 0.00 4 ILE A CA 7
ATOM 4585 C C . ILE A 1 4 ? -20.792 -6.871 -6.974 1.00 0.00 4 ILE A C 7
ATOM 4586 O O . ILE A 1 4 ? -19.950 -7.659 -7.405 1.00 0.00 4 ILE A O 7
ATOM 4602 N N . SER A 1 5 ? -21.287 -5.874 -7.703 1.00 0.00 5 SER A N 7
ATOM 4603 C CA . SER A 1 5 ? -20.848 -5.657 -9.077 1.00 0.00 5 SER A CA 7
ATOM 4604 C C . SER A 1 5 ? -19.384 -5.228 -9.101 1.00 0.00 5 SER A C 7
ATOM 4605 O O . SER A 1 5 ? -18.964 -4.377 -8.320 1.00 0.00 5 SER A O 7
ATOM 4613 N N . ILE A 1 6 ? -18.609 -5.834 -9.989 1.00 0.00 6 ILE A N 7
ATOM 4614 C CA . ILE A 1 6 ? -17.187 -5.507 -10.092 1.00 0.00 6 ILE A CA 7
ATOM 4615 C C . ILE A 1 6 ? -17.015 -4.063 -10.561 1.00 0.00 6 ILE A C 7
ATOM 4616 O O . ILE A 1 6 ? -16.159 -3.334 -10.061 1.00 0.00 6 ILE A O 7
ATOM 4632 N N . TRP A 1 7 ? -17.845 -3.661 -11.525 1.00 0.00 7 TRP A N 7
ATOM 4633 C CA . TRP A 1 7 ? -17.791 -2.299 -12.060 1.00 0.00 7 TRP A CA 7
ATOM 4634 C C . TRP A 1 7 ? -18.048 -1.287 -10.949 1.00 0.00 7 TRP A C 7
ATOM 4635 O O . TRP A 1 7 ? -17.509 -0.180 -10.973 1.00 0.00 7 TRP A O 7
ATOM 4656 N N . GLN A 1 8 ? -18.855 -1.674 -9.971 1.00 0.00 8 GLN A N 7
ATOM 4657 C CA . GLN A 1 8 ? -19.137 -0.778 -8.852 1.00 0.00 8 GLN A CA 7
ATOM 4658 C C . GLN A 1 8 ? -17.853 -0.528 -8.056 1.00 0.00 8 GLN A C 7
ATOM 4659 O O . GLN A 1 8 ? -17.605 0.571 -7.587 1.00 0.00 8 GLN A O 7
ATOM 4673 N N . LEU A 1 9 ? -17.040 -1.556 -7.901 1.00 0.00 9 LEU A N 7
ATOM 4674 C CA . LEU A 1 9 ? -15.783 -1.396 -7.176 1.00 0.00 9 LEU A CA 7
ATOM 4675 C C . LEU A 1 9 ? -14.789 -0.580 -8.004 1.00 0.00 9 LEU A C 7
ATOM 4676 O O . LEU A 1 9 ? -13.977 0.163 -7.455 1.00 0.00 9 LEU A O 7
ATOM 4692 N N . LEU A 1 10 ? -14.827 -0.747 -9.328 1.00 0.00 10 LEU A N 7
ATOM 4693 C CA . LEU A 1 10 ? -13.892 -0.051 -10.205 1.00 0.00 10 LEU A CA 7
ATOM 4694 C C . LEU A 1 10 ? -14.041 1.463 -10.118 1.00 0.00 10 LEU A C 7
ATOM 4695 O O . LEU A 1 10 ? -13.045 2.182 -10.006 1.00 0.00 10 LEU A O 7
ATOM 4711 N N . ILE A 1 11 ? -15.272 1.955 -10.182 1.00 0.00 11 ILE A N 7
ATOM 4712 C CA . ILE A 1 11 ? -15.493 3.394 -10.132 1.00 0.00 11 ILE A CA 7
ATOM 4713 C C . ILE A 1 11 ? -15.072 3.945 -8.773 1.00 0.00 11 ILE A C 7
ATOM 4714 O O . ILE A 1 11 ? -14.444 5.001 -8.690 1.00 0.00 11 ILE A O 7
ATOM 4730 N N . ILE A 1 12 ? -15.416 3.217 -7.708 1.00 0.00 12 ILE A N 7
ATOM 4731 C CA . ILE A 1 12 ? -15.056 3.645 -6.366 1.00 0.00 12 ILE A CA 7
ATOM 4732 C C . ILE A 1 12 ? -13.538 3.655 -6.198 1.00 0.00 12 ILE A C 7
ATOM 4733 O O . ILE A 1 12 ? -12.978 4.585 -5.617 1.00 0.00 12 ILE A O 7
ATOM 4749 N N . ALA A 1 13 ? -12.879 2.620 -6.703 1.00 0.00 13 ALA A N 7
ATOM 4750 C CA . ALA A 1 13 ? -11.429 2.531 -6.595 1.00 0.00 13 ALA A CA 7
ATOM 4751 C C . ALA A 1 13 ? -10.765 3.707 -7.309 1.00 0.00 13 ALA A C 7
ATOM 4752 O O . ALA A 1 13 ? -9.794 4.277 -6.814 1.00 0.00 13 ALA A O 7
ATOM 4759 N N . VAL A 1 14 ? -11.300 4.065 -8.471 1.00 0.00 14 VAL A N 7
ATOM 4760 C CA . VAL A 1 14 ? -10.760 5.176 -9.250 1.00 0.00 14 VAL A CA 7
ATOM 4761 C C . VAL A 1 14 ? -10.905 6.499 -8.495 1.00 0.00 14 VAL A C 7
ATOM 4762 O O . VAL A 1 14 ? -9.981 7.311 -8.483 1.00 0.00 14 VAL A O 7
ATOM 4775 N N . ILE A 1 15 ? -12.063 6.722 -7.880 1.00 0.00 15 ILE A N 7
ATOM 4776 C CA . ILE A 1 15 ? -12.281 7.968 -7.150 1.00 0.00 15 ILE A CA 7
ATOM 4777 C C . ILE A 1 15 ? -11.281 8.109 -6.016 1.00 0.00 15 ILE A C 7
ATOM 4778 O O . ILE A 1 15 ? -10.713 9.169 -5.820 1.00 0.00 15 ILE A O 7
ATOM 4794 N N . VAL A 1 16 ? -11.056 7.044 -5.283 1.00 0.00 16 VAL A N 7
ATOM 4795 C CA . VAL A 1 16 ? -10.120 7.103 -4.169 1.00 0.00 16 VAL A CA 7
ATOM 4796 C C . VAL A 1 16 ? -8.742 7.550 -4.655 1.00 0.00 16 VAL A C 7
ATOM 4797 O O . VAL A 1 16 ? -8.100 8.393 -4.032 1.00 0.00 16 VAL A O 7
ATOM 4810 N N . VAL A 1 17 ? -8.297 6.991 -5.766 1.00 0.00 17 VAL A N 7
ATOM 4811 C CA . VAL A 1 17 ? -6.996 7.354 -6.312 1.00 0.00 17 VAL A CA 7
ATOM 4812 C C . VAL A 1 17 ? -6.962 8.827 -6.722 1.00 0.00 17 VAL A C 7
ATOM 4813 O O . VAL A 1 17 ? -5.976 9.518 -6.470 1.00 0.00 17 VAL A O 7
ATOM 4826 N N . LEU A 1 18 ? -8.018 9.298 -7.375 1.00 0.00 18 LEU A N 7
ATOM 4827 C CA . LEU A 1 18 ? -8.053 10.691 -7.826 1.00 0.00 18 LEU A CA 7
ATOM 4828 C C . LEU A 1 18 ? -8.003 11.666 -6.654 1.00 0.00 18 LEU A C 7
ATOM 4829 O O . LEU A 1 18 ? -7.229 12.624 -6.667 1.00 0.00 18 LEU A O 7
ATOM 4845 N N . LEU A 1 19 ? -8.842 11.434 -5.654 1.00 0.00 19 LEU A N 7
ATOM 4846 C CA . LEU A 1 19 ? -8.882 12.327 -4.503 1.00 0.00 19 LEU A CA 7
ATOM 4847 C C . LEU A 1 19 ? -7.551 12.298 -3.751 1.00 0.00 19 LEU A C 7
ATOM 4848 O O . LEU A 1 19 ? -7.037 13.343 -3.354 1.00 0.00 19 LEU A O 7
ATOM 4864 N N . PHE A 1 20 ? -6.988 11.103 -3.570 1.00 0.00 20 PHE A N 7
ATOM 4865 C CA . PHE A 1 20 ? -5.699 10.967 -2.867 1.00 0.00 20 PHE A CA 7
ATOM 4866 C C . PHE A 1 20 ? -4.513 11.146 -3.822 1.00 0.00 20 PHE A C 7
ATOM 4867 O O . PHE A 1 20 ? -3.379 11.328 -3.381 1.00 0.00 20 PHE A O 7
ATOM 4884 N N . GLY A 1 21 ? -4.773 11.109 -5.119 1.00 0.00 21 GLY A N 7
ATOM 4885 C CA . GLY A 1 21 ? -3.710 11.279 -6.104 1.00 0.00 21 GLY A CA 7
ATOM 4886 C C . GLY A 1 21 ? -2.584 10.250 -5.885 1.00 0.00 21 GLY A C 7
ATOM 4887 O O . GLY A 1 21 ? -2.504 9.645 -4.817 1.00 0.00 21 GLY A O 7
ATOM 4891 N N . PRO A 1 22 ? -1.717 10.032 -6.864 1.00 0.00 22 PRO A N 7
ATOM 4892 C CA . PRO A 1 22 ? -0.596 9.045 -6.716 1.00 0.00 22 PRO A CA 7
ATOM 4893 C C . PRO A 1 22 ? 0.510 9.475 -5.738 1.00 0.00 22 PRO A C 7
ATOM 4894 O O . PRO A 1 22 ? 1.278 8.635 -5.270 1.00 0.00 22 PRO A O 7
ATOM 4905 N N . LYS A 1 23 ? 0.596 10.763 -5.445 1.00 0.00 23 LYS A N 7
ATOM 4906 C CA . LYS A 1 23 ? 1.637 11.246 -4.532 1.00 0.00 23 LYS A CA 7
ATOM 4907 C C . LYS A 1 23 ? 1.420 10.757 -3.088 1.00 0.00 23 LYS A C 7
ATOM 4908 O O . LYS A 1 23 ? 2.333 10.199 -2.479 1.00 0.00 23 LYS A O 7
ATOM 4927 N N . LYS A 1 24 ? 0.223 10.969 -2.534 1.00 0.00 24 LYS A N 7
ATOM 4928 C CA . LYS A 1 24 ? -0.048 10.538 -1.160 1.00 0.00 24 LYS A CA 7
ATOM 4929 C C . LYS A 1 24 ? -0.054 9.017 -1.072 1.00 0.00 24 LYS A C 7
ATOM 4930 O O . LYS A 1 24 ? 0.502 8.430 -0.145 1.00 0.00 24 LYS A O 7
ATOM 4949 N N . LEU A 1 25 ? -0.704 8.387 -2.042 1.00 0.00 25 LEU A N 7
ATOM 4950 C CA . LEU A 1 25 ? -0.802 6.937 -2.063 1.00 0.00 25 LEU A CA 7
ATOM 4951 C C . LEU A 1 25 ? 0.574 6.280 -2.151 1.00 0.00 25 LEU A C 7
ATOM 4952 O O . LEU A 1 25 ? 0.745 5.149 -1.700 1.00 0.00 25 LEU A O 7
ATOM 4968 N N . GLY A 1 26 ? 1.558 6.976 -2.719 1.00 0.00 26 GLY A N 7
ATOM 4969 C CA . GLY A 1 26 ? 2.895 6.403 -2.826 1.00 0.00 26 GLY A CA 7
ATOM 4970 C C . GLY A 1 26 ? 3.490 6.197 -1.444 1.00 0.00 26 GLY A C 7
ATOM 4971 O O . GLY A 1 26 ? 4.005 5.123 -1.123 1.00 0.00 26 GLY A O 7
ATOM 4975 N N . SER A 1 27 ? 3.417 7.234 -0.621 1.00 0.00 27 SER A N 7
ATOM 4976 C CA . SER A 1 27 ? 3.949 7.156 0.735 1.00 0.00 27 SER A CA 7
ATOM 4977 C C . SER A 1 27 ? 3.197 6.107 1.558 1.00 0.00 27 SER A C 7
ATOM 4978 O O . SER A 1 27 ? 3.812 5.364 2.321 1.00 0.00 27 SER A O 7
ATOM 4986 N N . ILE A 1 28 ? 1.873 6.041 1.403 1.00 0.00 28 ILE A N 7
ATOM 4987 C CA . ILE A 1 28 ? 1.089 5.063 2.157 1.00 0.00 28 ILE A CA 7
ATOM 4988 C C . ILE A 1 28 ? 1.485 3.639 1.770 1.00 0.00 28 ILE A C 7
ATOM 4989 O O . ILE A 1 28 ? 1.714 2.798 2.641 1.00 0.00 28 ILE A O 7
ATOM 5005 N N . GLY A 1 29 ? 1.568 3.369 0.468 1.00 0.00 29 GLY A N 7
ATOM 5006 C CA . GLY A 1 29 ? 1.944 2.036 0.014 1.00 0.00 29 GLY A CA 7
ATOM 5007 C C . GLY A 1 29 ? 3.336 1.667 0.519 1.00 0.00 29 GLY A C 7
ATOM 5008 O O . GLY A 1 29 ? 3.530 0.604 1.107 1.00 0.00 29 GLY A O 7
ATOM 5012 N N . SER A 1 30 ? 4.302 2.550 0.279 1.00 0.00 30 SER A N 7
ATOM 5013 C CA . SER A 1 30 ? 5.672 2.299 0.709 1.00 0.00 30 SER A CA 7
ATOM 5014 C C . SER A 1 30 ? 5.737 2.129 2.223 1.00 0.00 30 SER A C 7
ATOM 5015 O O . SER A 1 30 ? 6.524 1.329 2.728 1.00 0.00 30 SER A O 7
ATOM 5023 N N . ASP A 1 31 ? 4.904 2.875 2.946 1.00 0.00 31 ASP A N 7
ATOM 5024 C CA . ASP A 1 31 ? 4.889 2.781 4.400 1.00 0.00 31 ASP A CA 7
ATOM 5025 C C . ASP A 1 31 ? 4.480 1.377 4.830 1.00 0.00 31 ASP A C 7
ATOM 5026 O O . ASP A 1 31 ? 5.093 0.787 5.721 1.00 0.00 31 ASP A O 7
ATOM 5035 N N . LEU A 1 32 ? 3.452 0.843 4.179 1.00 0.00 32 LEU A N 7
ATOM 5036 C CA . LEU A 1 32 ? 2.982 -0.508 4.499 1.00 0.00 32 LEU A CA 7
ATOM 5037 C C . LEU A 1 32 ? 3.872 -1.558 3.830 1.00 0.00 32 LEU A C 7
ATOM 5038 O O . LEU A 1 32 ? 3.839 -2.733 4.194 1.00 0.00 32 LEU A O 7
ATOM 5054 N N . GLY A 1 33 ? 4.661 -1.130 2.845 1.00 0.00 33 GLY A N 7
ATOM 5055 C CA . GLY A 1 33 ? 5.548 -2.038 2.133 1.00 0.00 33 GLY A CA 7
ATOM 5056 C C . GLY A 1 33 ? 6.570 -2.675 3.074 1.00 0.00 33 GLY A C 7
ATOM 5057 O O . GLY A 1 33 ? 7.070 -3.767 2.805 1.00 0.00 33 GLY A O 7
ATOM 5061 N N . ALA A 1 34 ? 6.885 -1.989 4.172 1.00 0.00 34 ALA A N 7
ATOM 5062 C CA . ALA A 1 34 ? 7.858 -2.513 5.126 1.00 0.00 34 ALA A CA 7
ATOM 5063 C C . ALA A 1 34 ? 7.342 -3.797 5.773 1.00 0.00 34 ALA A C 7
ATOM 5064 O O . ALA A 1 34 ? 8.107 -4.734 6.005 1.00 0.00 34 ALA A O 7
ATOM 5071 N N . SER A 1 35 ? 6.044 -3.839 6.058 1.00 0.00 35 SER A N 7
ATOM 5072 C CA . SER A 1 35 ? 5.445 -5.023 6.666 1.00 0.00 35 SER A CA 7
ATOM 5073 C C . SER A 1 35 ? 5.392 -6.175 5.666 1.00 0.00 35 SER A C 7
ATOM 5074 O O . SER A 1 35 ? 5.644 -7.323 6.012 1.00 0.00 35 SER A O 7
ATOM 5082 N N . ILE A 1 36 ? 5.072 -5.842 4.423 1.00 0.00 36 ILE A N 7
ATOM 5083 C CA . ILE A 1 36 ? 4.998 -6.845 3.364 1.00 0.00 36 ILE A CA 7
ATOM 5084 C C . ILE A 1 36 ? 6.375 -7.459 3.131 1.00 0.00 36 ILE A C 7
ATOM 5085 O O . ILE A 1 36 ? 6.503 -8.666 2.926 1.00 0.00 36 ILE A O 7
ATOM 5101 N N . LYS A 1 37 ? 7.393 -6.610 3.142 1.00 0.00 37 LYS A N 7
ATOM 5102 C CA . LYS A 1 37 ? 8.757 -7.060 2.905 1.00 0.00 37 LYS A CA 7
ATOM 5103 C C . LYS A 1 37 ? 9.150 -8.155 3.892 1.00 0.00 37 LYS A C 7
ATOM 5104 O O . LYS A 1 37 ? 9.806 -9.124 3.512 1.00 0.00 37 LYS A O 7
ATOM 5123 N N . GLY A 1 38 ? 8.747 -8.013 5.154 1.00 0.00 38 GLY A N 7
ATOM 5124 C CA . GLY A 1 38 ? 9.079 -9.020 6.156 1.00 0.00 38 GLY A CA 7
ATOM 5125 C C . GLY A 1 38 ? 8.366 -10.332 5.868 1.00 0.00 38 GLY A C 7
ATOM 5126 O O . GLY A 1 38 ? 8.966 -11.405 5.947 1.00 0.00 38 GLY A O 7
ATOM 5130 N N . PHE A 1 39 ? 7.085 -10.246 5.520 1.00 0.00 39 PHE A N 7
ATOM 5131 C CA . PHE A 1 39 ? 6.316 -11.443 5.206 1.00 0.00 39 PHE A CA 7
ATOM 5132 C C . PHE A 1 39 ? 6.917 -12.145 3.997 1.00 0.00 39 PHE A C 7
ATOM 5133 O O . PHE A 1 39 ? 7.114 -13.355 4.012 1.00 0.00 39 PHE A O 7
ATOM 5150 N N . LYS A 1 40 ? 7.203 -11.383 2.951 1.00 0.00 40 LYS A N 7
ATOM 5151 C CA . LYS A 1 40 ? 7.771 -11.971 1.746 1.00 0.00 40 LYS A CA 7
ATOM 5152 C C . LYS A 1 40 ? 9.099 -12.657 2.055 1.00 0.00 40 LYS A C 7
ATOM 5153 O O . LYS A 1 40 ? 9.332 -13.782 1.608 1.00 0.00 40 LYS A O 7
ATOM 5172 N N . LYS A 1 41 ? 9.966 -11.989 2.814 1.00 0.00 41 LYS A N 7
ATOM 5173 C CA . LYS A 1 41 ? 11.256 -12.571 3.144 1.00 0.00 41 LYS A CA 7
ATOM 5174 C C . LYS A 1 41 ? 11.079 -13.848 3.957 1.00 0.00 41 LYS A C 7
ATOM 5175 O O . LYS A 1 41 ? 11.641 -14.888 3.612 1.00 0.00 41 LYS A O 7
ATOM 5194 N N . ALA A 1 42 ? 10.303 -13.777 5.036 1.00 0.00 42 ALA A N 7
ATOM 5195 C CA . ALA A 1 42 ? 10.097 -14.970 5.858 1.00 0.00 42 ALA A CA 7
ATOM 5196 C C . ALA A 1 42 ? 9.457 -16.109 5.043 1.00 0.00 42 ALA A C 7
ATOM 5197 O O . ALA A 1 42 ? 9.901 -17.252 5.130 1.00 0.00 42 ALA A O 7
ATOM 5204 N N . MET A 1 43 ? 8.423 -15.794 4.251 1.00 0.00 43 MET A N 7
ATOM 5205 C CA . MET A 1 43 ? 7.758 -16.810 3.448 1.00 0.00 43 MET A CA 7
ATOM 5206 C C . MET A 1 43 ? 8.609 -17.184 2.233 1.00 0.00 43 MET A C 7
ATOM 5207 O O . MET A 1 43 ? 8.291 -18.148 1.533 1.00 0.00 43 MET A O 7
ATOM 5221 N N . SER A 1 44 ? 9.690 -16.437 1.987 1.00 0.00 44 SER A N 7
ATOM 5222 C CA . SER A 1 44 ? 10.566 -16.720 0.853 1.00 0.00 44 SER A CA 7
ATOM 5223 C C . SER A 1 44 ? 9.760 -17.205 -0.349 1.00 0.00 44 SER A C 7
ATOM 5224 O O . SER A 1 44 ? 9.752 -18.398 -0.657 1.00 0.00 44 SER A O 7
ATOM 5232 N N . ASP A 1 45 ? 9.073 -16.281 -1.013 1.00 0.00 45 ASP A N 7
ATOM 5233 C CA . ASP A 1 45 ? 8.261 -16.642 -2.169 1.00 0.00 45 ASP A CA 7
ATOM 5234 C C . ASP A 1 45 ? 9.113 -17.356 -3.212 1.00 0.00 45 ASP A C 7
ATOM 5235 O O . ASP A 1 45 ? 8.919 -18.543 -3.472 1.00 0.00 45 ASP A O 7
ATOM 5244 N N . ASP A 1 46 ? 10.070 -16.639 -3.808 1.00 0.00 46 ASP A N 7
ATOM 5245 C CA . ASP A 1 46 ? 10.941 -17.239 -4.814 1.00 0.00 46 ASP A CA 7
ATOM 5246 C C . ASP A 1 46 ? 12.366 -16.725 -4.650 1.00 0.00 46 ASP A C 7
ATOM 5247 O O . ASP A 1 46 ? 12.571 -15.538 -4.389 1.00 0.00 46 ASP A O 7
ATOM 5256 N N . GLU A 1 47 ? 13.356 -17.610 -4.808 1.00 0.00 47 GLU A N 7
ATOM 5257 C CA . GLU A 1 47 ? 14.750 -17.198 -4.671 1.00 0.00 47 GLU A CA 7
ATOM 5258 C C . GLU A 1 47 ? 15.678 -18.154 -5.439 1.00 0.00 47 GLU A C 7
ATOM 5259 O O . GLU A 1 47 ? 15.398 -19.350 -5.528 1.00 0.00 47 GLU A O 7
ATOM 5271 N N . PRO A 1 48 ? 16.787 -17.670 -5.982 1.00 0.00 48 PRO A N 7
ATOM 5272 C CA . PRO A 1 48 ? 17.733 -18.560 -6.721 1.00 0.00 48 PRO A CA 7
ATOM 5273 C C . PRO A 1 48 ? 18.378 -19.596 -5.798 1.00 0.00 48 PRO A C 7
ATOM 5274 O O . PRO A 1 48 ? 18.856 -20.631 -6.253 1.00 0.00 48 PRO A O 7
ATOM 5285 N N . LYS A 1 49 ? 18.395 -19.295 -4.503 1.00 0.00 49 LYS A N 7
ATOM 5286 C CA . LYS A 1 49 ? 18.993 -20.193 -3.523 1.00 0.00 49 LYS A CA 7
ATOM 5287 C C . LYS A 1 49 ? 18.509 -19.842 -2.120 1.00 0.00 49 LYS A C 7
ATOM 5288 O O . LYS A 1 49 ? 17.520 -20.400 -1.642 1.00 0.00 49 LYS A O 7
ATOM 5327 N N . GLY A 1 2 ? -21.936 -12.544 -7.072 1.00 0.00 2 GLY A N 8
ATOM 5328 C CA . GLY A 1 2 ? -22.497 -11.441 -7.845 1.00 0.00 2 GLY A CA 8
ATOM 5329 C C . GLY A 1 2 ? -23.261 -10.478 -6.945 1.00 0.00 2 GLY A C 8
ATOM 5330 O O . GLY A 1 2 ? -23.985 -9.605 -7.424 1.00 0.00 2 GLY A O 8
ATOM 5334 N N . GLY A 1 3 ? -23.098 -10.643 -5.636 1.00 0.00 3 GLY A N 8
ATOM 53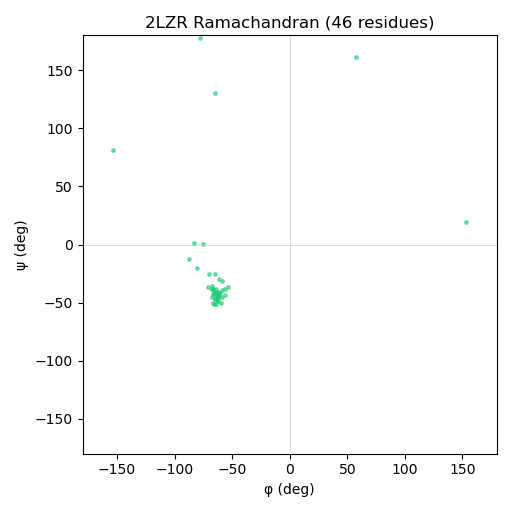35 C CA . GLY A 1 3 ? -23.783 -9.781 -4.679 1.00 0.00 3 GLY A CA 8
ATOM 5336 C C . GLY A 1 3 ? -23.364 -8.323 -4.852 1.00 0.00 3 GLY A C 8
ATOM 5337 O O . GLY A 1 3 ? -24.194 -7.418 -4.792 1.00 0.00 3 GLY A O 8
ATOM 5341 N N . ILE A 1 4 ? -22.064 -8.103 -5.071 1.00 0.00 4 ILE A N 8
ATOM 5342 C CA . ILE A 1 4 ? -21.533 -6.750 -5.258 1.00 0.00 4 ILE A CA 8
ATOM 5343 C C . ILE A 1 4 ? -21.046 -6.564 -6.690 1.00 0.00 4 ILE A C 8
ATOM 5344 O O . ILE A 1 4 ? -20.257 -7.361 -7.197 1.00 0.00 4 ILE A O 8
ATOM 5360 N N . SER A 1 5 ? -21.525 -5.508 -7.339 1.00 0.00 5 SER A N 8
ATOM 5361 C CA . SER A 1 5 ? -21.130 -5.226 -8.713 1.00 0.00 5 SER A CA 8
ATOM 5362 C C . SER A 1 5 ? -19.641 -4.921 -8.781 1.00 0.00 5 SER A C 8
ATOM 5363 O O . SER A 1 5 ? -19.128 -4.104 -8.016 1.00 0.00 5 SER A O 8
ATOM 5371 N N . ILE A 1 6 ? -18.952 -5.586 -9.702 1.00 0.00 6 ILE A N 8
ATOM 5372 C CA . ILE A 1 6 ? -17.515 -5.385 -9.864 1.00 0.00 6 ILE A CA 8
ATOM 5373 C C . ILE A 1 6 ? -17.233 -3.964 -10.336 1.00 0.00 6 ILE A C 8
ATOM 5374 O O . ILE A 1 6 ? -16.287 -3.323 -9.882 1.00 0.00 6 ILE A O 8
ATOM 5390 N N . TRP A 1 7 ? -18.073 -3.480 -11.243 1.00 0.00 7 TRP A N 8
ATOM 5391 C CA . TRP A 1 7 ? -17.918 -2.129 -11.772 1.00 0.00 7 TRP A CA 8
ATOM 5392 C C . TRP A 1 7 ? -17.966 -1.117 -10.633 1.00 0.00 7 TRP A C 8
ATOM 5393 O O . TRP A 1 7 ? -17.344 -0.057 -10.714 1.00 0.00 7 TRP A O 8
ATOM 5414 N N . GLN A 1 8 ? -18.689 -1.442 -9.570 1.00 0.00 8 GLN A N 8
ATOM 5415 C CA . GLN A 1 8 ? -18.771 -0.528 -8.440 1.00 0.00 8 GLN A CA 8
ATOM 5416 C C . GLN A 1 8 ? -17.385 -0.342 -7.824 1.00 0.00 8 GLN A C 8
ATOM 5417 O O . GLN A 1 8 ? -17.062 0.715 -7.296 1.00 0.00 8 GLN A O 8
ATOM 5431 N N . LEU A 1 9 ? -16.563 -1.381 -7.889 1.00 0.00 9 LEU A N 8
ATOM 5432 C CA . LEU A 1 9 ? -15.213 -1.292 -7.340 1.00 0.00 9 LEU A CA 8
ATOM 5433 C C . LEU A 1 9 ? -14.344 -0.373 -8.206 1.00 0.00 9 LEU A C 8
ATOM 5434 O O . LEU A 1 9 ? -13.525 0.380 -7.686 1.00 0.00 9 LEU A O 8
ATOM 5450 N N . LEU A 1 10 ? -14.512 -0.456 -9.532 1.00 0.00 10 LEU A N 8
ATOM 5451 C CA . LEU A 1 10 ? -13.718 0.362 -10.456 1.00 0.00 10 LEU A CA 8
ATOM 5452 C C . LEU A 1 10 ? -13.954 1.861 -10.237 1.00 0.00 10 LEU A C 8
ATOM 5453 O O . LEU A 1 10 ? -12.999 2.632 -10.158 1.00 0.00 10 LEU A O 8
ATOM 5469 N N . ILE A 1 11 ? -15.215 2.277 -10.154 1.00 0.00 11 ILE A N 8
ATOM 5470 C CA . ILE A 1 11 ? -15.510 3.695 -9.961 1.00 0.00 11 ILE A CA 8
ATOM 5471 C C . ILE A 1 11 ? -15.016 4.154 -8.590 1.00 0.00 11 ILE A C 8
ATOM 5472 O O . ILE A 1 11 ? -14.416 5.222 -8.467 1.00 0.00 11 ILE A O 8
ATOM 5488 N N . ILE A 1 12 ? -15.255 3.341 -7.558 1.00 0.00 12 ILE A N 8
ATOM 5489 C CA . ILE A 1 12 ? -14.811 3.695 -6.219 1.00 0.00 12 ILE A CA 8
ATOM 5490 C C . ILE A 1 12 ? -13.286 3.757 -6.157 1.00 0.00 12 ILE A C 8
ATOM 5491 O O . ILE A 1 12 ? -12.717 4.673 -5.564 1.00 0.00 12 ILE A O 8
ATOM 5507 N N . ALA A 1 13 ? -12.630 2.780 -6.766 1.00 0.00 13 ALA A N 8
ATOM 5508 C CA . ALA A 1 13 ? -11.175 2.734 -6.767 1.00 0.00 13 ALA A CA 8
ATOM 5509 C C . ALA A 1 13 ? -10.600 3.965 -7.458 1.00 0.00 13 ALA A C 8
ATOM 5510 O O . ALA A 1 13 ? -9.609 4.537 -7.003 1.00 0.00 13 ALA A O 8
ATOM 5517 N N . VAL A 1 14 ? -11.228 4.371 -8.555 1.00 0.00 14 VAL A N 8
ATOM 5518 C CA . VAL A 1 14 ? -10.770 5.537 -9.304 1.00 0.00 14 VAL A CA 8
ATOM 5519 C C . VAL A 1 14 ? -10.879 6.806 -8.454 1.00 0.00 14 VAL A C 8
ATOM 5520 O O . VAL A 1 14 ? -9.955 7.618 -8.427 1.00 0.00 14 VAL A O 8
ATOM 5533 N N . ILE A 1 15 ? -12.007 6.983 -7.770 1.00 0.00 15 ILE A N 8
ATOM 5534 C CA . ILE A 1 15 ? -12.186 8.176 -6.944 1.00 0.00 15 ILE A CA 8
ATOM 5535 C C . ILE A 1 15 ? -11.146 8.229 -5.838 1.00 0.00 15 ILE A C 8
ATOM 5536 O O . ILE A 1 15 ? -10.548 9.261 -5.600 1.00 0.00 15 ILE A O 8
ATOM 5552 N N . VAL A 1 16 ? -10.913 7.119 -5.179 1.00 0.00 16 VAL A N 8
ATOM 5553 C CA . VAL A 1 16 ? -9.935 7.101 -4.102 1.00 0.00 16 VAL A CA 8
ATOM 5554 C C . VAL A 1 16 ? -8.561 7.513 -4.624 1.00 0.00 16 VAL A C 8
ATOM 5555 O O . VAL A 1 16 ? -7.858 8.302 -3.994 1.00 0.00 16 VAL A O 8
ATOM 5568 N N . VAL A 1 17 ? -8.184 6.971 -5.769 1.00 0.00 17 VAL A N 8
ATOM 5569 C CA . VAL A 1 17 ? -6.888 7.289 -6.354 1.00 0.00 17 VAL A CA 8
ATOM 5570 C C . VAL A 1 17 ? -6.795 8.773 -6.720 1.00 0.00 17 VAL A C 8
ATOM 5571 O O . VAL A 1 17 ? -5.773 9.40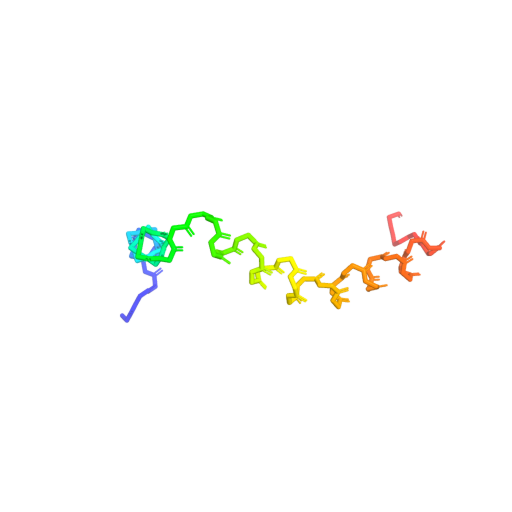9 -6.474 1.00 0.00 17 VAL A O 8
ATOM 5584 N N . LEU A 1 18 ? -7.848 9.317 -7.328 1.00 0.00 18 LEU A N 8
ATOM 5585 C CA . LEU A 1 18 ? -7.830 10.725 -7.732 1.00 0.00 18 LEU A CA 8
ATOM 5586 C C . LEU A 1 18 ? -7.691 11.666 -6.536 1.00 0.00 18 LEU A C 8
ATOM 5587 O O . LEU A 1 18 ? -6.875 12.585 -6.557 1.00 0.00 18 LEU A O 8
ATOM 5603 N N . LEU A 1 19 ? -8.502 11.451 -5.508 1.00 0.00 19 LEU A N 8
ATOM 5604 C CA . LEU A 1 19 ? -8.453 12.317 -4.337 1.00 0.00 19 LEU A CA 8
ATOM 5605 C C . LEU A 1 19 ? -7.098 12.210 -3.633 1.00 0.00 19 LEU A C 8
ATOM 5606 O O . LEU A 1 19 ? -6.544 13.217 -3.187 1.00 0.00 19 LEU A O 8
ATOM 5622 N N . PHE A 1 20 ? -6.563 10.992 -3.531 1.00 0.00 20 PHE A N 8
ATOM 5623 C CA . PHE A 1 20 ? -5.265 10.782 -2.868 1.00 0.00 20 PHE A CA 8
ATOM 5624 C C . PHE A 1 20 ? -4.102 10.889 -3.862 1.00 0.00 20 PHE A C 8
ATOM 5625 O O . PHE A 1 20 ? -2.947 11.001 -3.460 1.00 0.00 20 PHE A O 8
ATOM 5642 N N . GLY A 1 21 ? -4.402 10.864 -5.152 1.00 0.00 21 GLY A N 8
ATOM 5643 C CA . GLY A 1 21 ? -3.361 10.970 -6.167 1.00 0.00 21 GLY A CA 8
ATOM 5644 C C . GLY A 1 21 ? -2.318 9.861 -5.996 1.00 0.00 21 GLY A C 8
ATOM 5645 O O . GLY A 1 21 ? -2.258 9.221 -4.946 1.00 0.00 21 GLY A O 8
ATOM 5649 N N . PRO A 1 22 ? -1.510 9.606 -7.001 1.00 0.00 22 PRO A N 8
ATOM 5650 C CA . PRO A 1 22 ? -0.483 8.527 -6.910 1.00 0.00 22 PRO A CA 8
ATOM 5651 C C . PRO A 1 22 ? 0.659 8.819 -5.929 1.00 0.00 22 PRO A C 8
ATOM 5652 O O . PRO A 1 22 ? 1.301 7.892 -5.435 1.00 0.00 22 PRO A O 8
ATOM 5663 N N . LYS A 1 23 ? 0.933 10.088 -5.666 1.00 0.00 23 LYS A N 8
ATOM 5664 C CA . LYS A 1 23 ?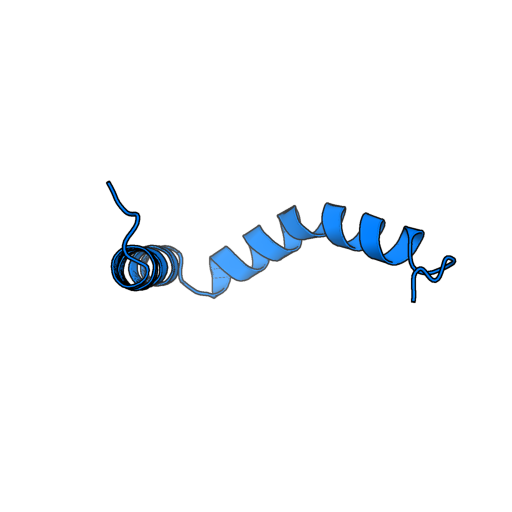 2.033 10.428 -4.762 1.00 0.00 23 LYS A CA 8
ATOM 5665 C C . LYS A 1 23 ? 1.761 9.999 -3.316 1.00 0.00 23 LYS A C 8
ATOM 5666 O O . LYS A 1 23 ? 2.610 9.370 -2.684 1.00 0.00 23 LYS A O 8
ATOM 5685 N N . LYS A 1 24 ? 0.595 10.358 -2.782 1.00 0.00 24 LYS A N 8
ATOM 5686 C CA . LYS A 1 24 ? 0.277 10.010 -1.400 1.00 0.00 24 LYS A CA 8
ATOM 5687 C C . LYS A 1 24 ? 0.123 8.503 -1.256 1.00 0.00 24 LYS A C 8
ATOM 5688 O O . LYS A 1 24 ? 0.636 7.903 -0.314 1.00 0.00 24 LYS A O 8
ATOM 5707 N N . LEU A 1 25 ? -0.600 7.901 -2.187 1.00 0.00 25 LEU A N 8
ATOM 5708 C CA . LEU A 1 25 ? -0.835 6.468 -2.147 1.00 0.00 25 LEU A CA 8
ATOM 5709 C C . LEU A 1 25 ? 0.470 5.686 -2.263 1.00 0.00 25 LEU A C 8
ATOM 5710 O O . LEU A 1 25 ? 0.586 4.594 -1.705 1.00 0.00 25 LEU A O 8
ATOM 5726 N N . GLY A 1 26 ? 1.461 6.230 -2.971 1.00 0.00 26 GLY A N 8
ATOM 5727 C CA . GLY A 1 26 ? 2.729 5.525 -3.104 1.00 0.00 26 GLY A CA 8
ATOM 5728 C C . GLY A 1 26 ? 3.422 5.424 -1.754 1.00 0.00 26 GLY A C 8
ATOM 5729 O O . GLY A 1 26 ? 3.822 4.343 -1.325 1.00 0.00 26 GLY A O 8
ATOM 5733 N N . SER A 1 27 ? 3.556 6.565 -1.088 1.00 0.00 27 SER A N 8
ATOM 5734 C CA . SER A 1 27 ? 4.198 6.597 0.219 1.00 0.00 27 SER A CA 8
ATOM 5735 C C . SER A 1 27 ? 3.358 5.856 1.261 1.00 0.00 27 SER A C 8
ATOM 5736 O O . SER A 1 27 ? 3.900 5.126 2.090 1.00 0.00 27 SER A O 8
ATOM 5744 N N . ILE A 1 28 ? 2.035 6.043 1.225 1.00 0.00 28 ILE A N 8
ATOM 5745 C CA . ILE A 1 28 ? 1.168 5.368 2.191 1.00 0.00 28 ILE A CA 8
ATOM 5746 C C . ILE A 1 28 ? 1.213 3.853 1.999 1.00 0.00 28 ILE A C 8
ATOM 5747 O O . ILE A 1 28 ? 1.376 3.106 2.964 1.00 0.00 28 ILE A O 8
ATOM 5763 N N . GLY A 1 29 ? 1.072 3.397 0.753 1.00 0.00 29 GLY A N 8
ATOM 5764 C CA . GLY A 1 29 ? 1.106 1.965 0.482 1.00 0.00 29 GLY A CA 8
ATOM 5765 C C . GLY A 1 29 ? 2.475 1.374 0.827 1.00 0.00 29 GLY A C 8
ATOM 5766 O O . GLY A 1 29 ? 2.562 0.369 1.532 1.00 0.00 29 GLY A O 8
ATOM 5770 N N . SER A 1 30 ? 3.537 1.992 0.315 1.00 0.00 30 SER A N 8
ATOM 5771 C CA . SER A 1 30 ? 4.887 1.505 0.574 1.00 0.00 30 SER A CA 8
ATOM 5772 C C . SER A 1 30 ? 5.197 1.527 2.066 1.00 0.00 30 SER A C 8
ATOM 5773 O O . SER A 1 30 ? 5.779 0.581 2.600 1.00 0.00 30 SER A O 8
ATOM 5781 N N . ASP A 1 31 ? 4.805 2.602 2.744 1.00 0.00 31 ASP A N 8
ATOM 5782 C CA . ASP A 1 31 ? 5.050 2.714 4.177 1.00 0.00 31 ASP A CA 8
ATOM 5783 C C . ASP A 1 31 ? 4.291 1.622 4.924 1.00 0.00 31 ASP A C 8
ATOM 5784 O O . ASP A 1 31 ? 4.840 0.960 5.804 1.00 0.00 31 ASP A O 8
ATOM 5793 N N . LEU A 1 32 ? 3.027 1.435 4.556 1.00 0.00 32 LEU A N 8
ATOM 5794 C CA . LEU A 1 32 ? 2.204 0.406 5.193 1.00 0.00 32 LEU A CA 8
ATOM 5795 C C . LEU A 1 32 ? 2.527 -0.976 4.616 1.00 0.00 32 LEU A C 8
ATOM 5796 O O . LEU A 1 32 ? 2.179 -1.997 5.210 1.00 0.00 32 LEU A O 8
ATOM 5812 N N . GLY A 1 33 ? 3.192 -1.002 3.460 1.00 0.00 33 GLY A N 8
ATOM 5813 C CA . GLY A 1 33 ? 3.555 -2.262 2.821 1.00 0.00 33 GLY A CA 8
ATOM 5814 C C . GLY A 1 33 ? 4.898 -2.787 3.337 1.00 0.00 33 GLY A C 8
ATOM 5815 O O . GLY A 1 33 ? 5.410 -3.788 2.835 1.00 0.00 33 GLY A O 8
ATOM 5819 N N . ALA A 1 34 ? 5.469 -2.116 4.341 1.00 0.00 34 ALA A N 8
ATOM 5820 C CA . ALA A 1 34 ? 6.749 -2.549 4.896 1.00 0.00 34 ALA A CA 8
ATOM 5821 C C . ALA A 1 34 ? 6.594 -3.869 5.654 1.00 0.00 34 ALA A C 8
ATOM 5822 O O . ALA A 1 34 ? 7.472 -4.731 5.593 1.00 0.00 34 ALA A O 8
ATOM 5829 N N . SER A 1 35 ? 5.477 -4.024 6.366 1.00 0.00 35 SER A N 8
ATOM 5830 C CA . SER A 1 35 ? 5.231 -5.251 7.120 1.00 0.00 35 SER A CA 8
ATOM 5831 C C . SER A 1 35 ? 5.068 -6.439 6.178 1.00 0.00 35 SER A C 8
ATOM 5832 O O . SER A 1 35 ? 5.616 -7.511 6.413 1.00 0.00 35 SER A O 8
ATOM 5840 N N . ILE A 1 36 ? 4.319 -6.228 5.106 1.00 0.00 36 ILE A N 8
ATOM 5841 C CA . ILE A 1 36 ? 4.087 -7.282 4.118 1.00 0.00 36 ILE A CA 8
ATOM 5842 C C . ILE A 1 36 ? 5.404 -7.682 3.458 1.00 0.00 36 ILE A C 8
ATOM 5843 O O . ILE A 1 36 ? 5.662 -8.863 3.227 1.00 0.00 36 ILE A O 8
ATOM 5859 N N . LYS A 1 37 ? 6.221 -6.685 3.142 1.00 0.00 37 LYS A N 8
ATOM 5860 C CA . LYS A 1 37 ? 7.501 -6.930 2.491 1.00 0.00 37 LYS A CA 8
ATOM 5861 C C . LYS A 1 37 ? 8.372 -7.867 3.329 1.00 0.00 37 LYS A C 8
ATOM 5862 O O . LYS A 1 37 ? 9.045 -8.743 2.785 1.00 0.00 37 LYS A O 8
ATOM 5881 N N . GLY A 1 38 ? 8.360 -7.689 4.648 1.00 0.00 38 GLY A N 8
ATOM 5882 C CA . GLY A 1 38 ? 9.158 -8.546 5.522 1.00 0.00 38 GLY A CA 8
ATOM 5883 C C . GLY A 1 38 ? 8.628 -9.973 5.518 1.00 0.00 38 GLY A C 8
ATOM 5884 O O . GLY A 1 38 ? 9.400 -10.931 5.489 1.00 0.00 38 GLY A O 8
ATOM 5888 N N . PHE A 1 39 ? 7.304 -10.112 5.542 1.00 0.00 39 PHE A N 8
ATOM 5889 C CA . PHE A 1 39 ? 6.692 -11.435 5.535 1.00 0.00 39 PHE A CA 8
ATOM 5890 C C . PHE A 1 39 ? 7.071 -12.181 4.261 1.00 0.00 39 PHE A C 8
ATOM 5891 O O . PHE A 1 39 ? 7.463 -13.346 4.309 1.00 0.00 39 PHE A O 8
ATOM 5908 N N . LYS A 1 40 ? 6.954 -11.504 3.123 1.00 0.00 40 LYS A N 8
ATOM 5909 C CA . LYS A 1 40 ? 7.295 -12.128 1.850 1.00 0.00 40 LYS A CA 8
ATOM 5910 C C . LYS A 1 40 ? 8.777 -12.494 1.808 1.00 0.00 40 LYS A C 8
ATOM 5911 O O . LYS A 1 40 ? 9.135 -13.591 1.378 1.00 0.00 40 LYS A O 8
ATOM 5930 N N . LYS A 1 41 ? 9.644 -11.572 2.235 1.00 0.00 41 LYS A N 8
ATOM 5931 C CA . LYS A 1 41 ? 11.078 -11.833 2.206 1.00 0.00 41 LYS A CA 8
ATOM 5932 C C . LYS A 1 41 ? 11.420 -13.024 3.108 1.00 0.00 41 LYS A C 8
ATOM 5933 O O . LYS A 1 41 ? 12.083 -13.966 2.675 1.00 0.00 41 LYS A O 8
ATOM 5952 N N . ALA A 1 42 ? 10.963 -12.996 4.360 1.00 0.00 42 ALA A N 8
ATOM 5953 C CA . ALA A 1 42 ? 11.264 -14.108 5.264 1.00 0.00 42 ALA A CA 8
ATOM 5954 C C . ALA A 1 42 ? 10.805 -15.449 4.676 1.00 0.00 42 ALA A C 8
ATOM 5955 O O . ALA A 1 42 ? 11.560 -16.421 4.698 1.00 0.00 42 ALA A O 8
ATOM 5962 N N . MET A 1 43 ? 9.583 -15.509 4.144 1.00 0.00 43 MET A N 8
ATOM 5963 C CA . MET A 1 43 ? 9.083 -16.746 3.558 1.00 0.00 43 MET A CA 8
ATOM 5964 C C . MET A 1 43 ? 9.649 -16.956 2.148 1.00 0.00 43 MET A C 8
ATOM 5965 O O . M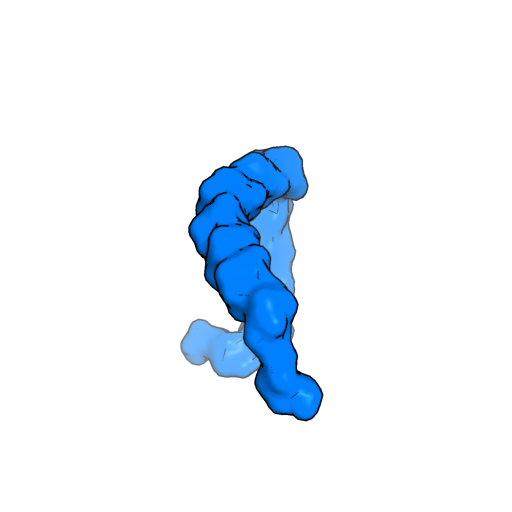ET A 1 43 ? 9.151 -17.798 1.402 1.00 0.00 43 MET A O 8
ATOM 5979 N N . SER A 1 44 ? 10.683 -16.191 1.778 1.00 0.00 44 SER A N 8
ATOM 5980 C CA . SER A 1 44 ? 11.287 -16.315 0.451 1.00 0.00 44 SER A CA 8
ATOM 5981 C C . SER A 1 44 ? 12.815 -16.251 0.556 1.00 0.00 44 SER A C 8
ATOM 5982 O O . SER A 1 44 ? 13.349 -15.522 1.393 1.00 0.00 44 SER A O 8
ATOM 5990 N N . ASP A 1 45 ? 13.519 -17.009 -0.293 1.00 0.00 45 ASP A N 8
ATOM 5991 C CA . ASP A 1 45 ? 14.981 -17.012 -0.271 1.00 0.00 45 ASP A CA 8
ATOM 5992 C C . ASP A 1 45 ? 15.532 -15.910 -1.178 1.00 0.00 45 ASP A C 8
ATOM 5993 O O . ASP A 1 45 ? 16.286 -15.047 -0.726 1.00 0.00 45 ASP A O 8
ATOM 6002 N N . ASP A 1 46 ? 15.149 -15.936 -2.460 1.00 0.00 46 ASP A N 8
ATOM 6003 C CA . ASP A 1 46 ? 15.616 -14.926 -3.408 1.00 0.00 46 ASP A CA 8
ATOM 6004 C C . ASP A 1 46 ? 14.587 -14.726 -4.528 1.00 0.00 46 ASP A C 8
ATOM 6005 O O . ASP A 1 46 ? 13.559 -15.403 -4.554 1.00 0.00 46 ASP A O 8
ATOM 6014 N N . GLU A 1 47 ? 14.860 -13.798 -5.452 1.00 0.00 47 GLU A N 8
ATOM 6015 C CA . GLU A 1 47 ? 13.927 -13.554 -6.548 1.00 0.00 47 GLU A CA 8
ATOM 6016 C C . GLU A 1 47 ? 14.547 -12.614 -7.596 1.00 0.00 47 GLU A C 8
ATOM 6017 O O . GLU A 1 47 ? 14.444 -11.395 -7.461 1.00 0.00 47 GLU A O 8
ATOM 6029 N N . PRO A 1 48 ? 15.185 -13.131 -8.630 1.00 0.00 48 PRO A N 8
ATOM 6030 C CA . PRO A 1 48 ? 15.798 -12.250 -9.669 1.00 0.00 48 PRO A CA 8
ATOM 6031 C C . PRO A 1 48 ? 14.780 -11.269 -10.255 1.00 0.00 48 PRO A C 8
ATOM 6032 O O . PRO A 1 48 ? 15.114 -10.135 -10.595 1.00 0.00 48 PRO A O 8
ATOM 6043 N N . LYS A 1 49 ? 13.538 -11.727 -10.375 1.00 0.00 49 LYS A N 8
ATOM 6044 C CA . LYS A 1 49 ? 12.474 -10.895 -10.924 1.00 0.00 49 LYS A CA 8
ATOM 6045 C C . LYS A 1 49 ? 12.172 -9.722 -9.997 1.00 0.00 49 LYS A C 8
ATOM 6046 O O . LYS A 1 49 ? 13.048 -8.907 -9.705 1.00 0.00 49 LYS A O 8
ATOM 6085 N N . GLY A 1 2 ? -23.597 -1.155 -0.944 1.00 0.00 2 GLY A N 9
ATOM 6086 C CA . GLY A 1 2 ? -22.598 -0.607 -1.858 1.00 0.00 2 GLY A CA 9
ATOM 6087 C C . GLY A 1 2 ? -21.756 -1.717 -2.478 1.00 0.00 2 GLY A C 9
ATOM 6088 O O . GLY A 1 2 ? -21.801 -2.866 -2.034 1.00 0.00 2 GLY A O 9
ATOM 6092 N N . GLY A 1 3 ? -20.984 -1.368 -3.504 1.00 0.00 3 GLY A N 9
ATOM 6093 C CA . GLY A 1 3 ? -20.131 -2.342 -4.174 1.00 0.00 3 GLY A CA 9
ATOM 6094 C C . GLY A 1 3 ? -20.960 -3.462 -4.794 1.00 0.00 3 GLY A C 9
ATOM 6095 O O . GLY A 1 3 ? -20.563 -4.628 -4.761 1.00 0.00 3 GLY A O 9
ATOM 6099 N N . ILE A 1 4 ? -22.118 -3.110 -5.347 1.00 0.00 4 ILE A N 9
ATOM 6100 C CA . ILE A 1 4 ? -22.988 -4.111 -5.957 1.00 0.00 4 ILE A CA 9
ATOM 6101 C C . ILE A 1 4 ? -22.174 -5.016 -6.878 1.00 0.00 4 ILE A C 9
ATOM 6102 O O . ILE A 1 4 ? -21.630 -6.029 -6.437 1.00 0.00 4 ILE A O 9
ATOM 6118 N N . SER A 1 5 ? -22.080 -4.642 -8.150 1.00 0.00 5 SER A N 9
ATOM 6119 C CA . SER A 1 5 ? -21.314 -5.425 -9.112 1.00 0.00 5 SER A CA 9
ATOM 6120 C C . SER A 1 5 ? -19.824 -5.144 -8.950 1.00 0.00 5 SER A C 9
ATOM 6121 O O . SER A 1 5 ? -19.434 -4.210 -8.254 1.00 0.00 5 SER A O 9
ATOM 6129 N N . ILE A 1 6 ? -18.996 -5.962 -9.591 1.00 0.00 6 ILE A N 9
ATOM 6130 C CA . ILE A 1 6 ? -17.548 -5.790 -9.499 1.00 0.00 6 ILE A CA 9
ATOM 6131 C C . ILE A 1 6 ? -17.142 -4.445 -10.098 1.00 0.00 6 ILE A C 9
ATOM 6132 O O . ILE A 1 6 ? -16.258 -3.764 -9.578 1.00 0.00 6 ILE A O 9
ATOM 6148 N N . TRP A 1 7 ? -17.810 -4.067 -11.181 1.00 0.00 7 TRP A N 9
ATOM 6149 C CA . TRP A 1 7 ? -17.534 -2.791 -11.844 1.00 0.00 7 TRP A CA 9
ATOM 6150 C C . TRP A 1 7 ? -17.729 -1.641 -10.860 1.00 0.00 7 TRP A C 9
ATOM 6151 O O . TRP A 1 7 ? -17.078 -0.600 -10.978 1.00 0.00 7 TRP A O 9
ATOM 6172 N N . GLN A 1 8 ? -18.613 -1.833 -9.884 1.00 0.00 8 GLN A N 9
ATOM 6173 C CA . GLN A 1 8 ? -18.850 -0.786 -8.893 1.00 0.00 8 GLN A CA 9
ATOM 6174 C C . GLN A 1 8 ? -17.564 -0.542 -8.098 1.00 0.00 8 GLN A C 9
ATOM 6175 O O . GLN A 1 8 ? -17.295 0.571 -7.659 1.00 0.00 8 GLN A O 9
ATOM 6189 N N . LEU A 1 9 ? -16.768 -1.585 -7.910 1.00 0.00 9 LEU A N 9
ATOM 6190 C CA . LEU A 1 9 ? -15.514 -1.428 -7.178 1.00 0.00 9 LEU A CA 9
ATOM 6191 C C . LEU A 1 9 ? -14.502 -0.649 -8.014 1.00 0.00 9 LEU A C 9
ATOM 6192 O O . LEU A 1 9 ? -13.727 0.139 -7.478 1.00 0.00 9 LEU A O 9
ATOM 6208 N N . LEU A 1 10 ? -14.487 -0.893 -9.326 1.00 0.00 10 LEU A N 9
ATOM 6209 C CA . LEU A 1 10 ? -13.535 -0.218 -10.209 1.00 0.00 10 LEU A CA 9
ATOM 6210 C C . LEU A 1 10 ? -13.735 1.299 -10.221 1.00 0.00 10 LEU A C 9
ATOM 6211 O O . LEU A 1 10 ? -12.770 2.052 -10.105 1.00 0.00 10 LEU A O 9
ATOM 6227 N N . ILE A 1 11 ? -14.976 1.746 -10.371 1.00 0.00 11 ILE A N 9
ATOM 6228 C CA . ILE A 1 11 ? -15.245 3.179 -10.407 1.00 0.00 11 ILE A CA 9
ATOM 6229 C C . ILE A 1 11 ? -14.958 3.804 -9.045 1.00 0.00 11 ILE A C 9
ATOM 6230 O O . ILE A 1 11 ? -14.352 4.875 -8.961 1.00 0.00 11 ILE A O 9
ATOM 6246 N N . ILE A 1 12 ? -15.383 3.124 -7.976 1.00 0.00 12 ILE A N 9
ATOM 6247 C CA . ILE A 1 12 ? -15.148 3.627 -6.631 1.00 0.00 12 ILE A CA 9
ATOM 6248 C C . ILE A 1 12 ? -13.650 3.685 -6.341 1.00 0.00 12 ILE A C 9
ATOM 6249 O O . ILE A 1 12 ? -13.157 4.660 -5.774 1.00 0.00 12 ILE A O 9
ATOM 6265 N N . ALA A 1 13 ? -12.933 2.639 -6.728 1.00 0.00 13 ALA A N 9
ATOM 6266 C CA . ALA A 1 13 ? -11.494 2.589 -6.498 1.00 0.00 13 ALA A CA 9
ATOM 6267 C C . ALA A 1 13 ? -10.801 3.754 -7.201 1.00 0.00 13 ALA A C 9
ATOM 6268 O O . ALA A 1 13 ? -9.863 4.347 -6.667 1.00 0.00 13 ALA A O 9
ATOM 6275 N N . VAL A 1 14 ? -11.277 4.081 -8.399 1.00 0.00 14 VAL A N 9
ATOM 6276 C CA . VAL A 1 14 ? -10.704 5.179 -9.173 1.00 0.00 14 VAL A CA 9
ATOM 6277 C C . VAL A 1 14 ? -10.849 6.510 -8.431 1.00 0.00 14 VAL A C 9
ATOM 6278 O O . VAL A 1 14 ? -9.914 7.309 -8.402 1.00 0.00 14 VAL A O 9
ATOM 6291 N N . ILE A 1 15 ? -12.016 6.749 -7.840 1.00 0.00 15 ILE A N 9
ATOM 6292 C CA . ILE A 1 15 ? -12.233 8.003 -7.120 1.00 0.00 15 ILE A CA 9
ATOM 6293 C C . ILE A 1 15 ? -11.248 8.140 -5.972 1.00 0.00 15 ILE A C 9
ATOM 6294 O O . ILE A 1 15 ? -10.668 9.193 -5.775 1.00 0.00 15 ILE A O 9
ATOM 6310 N N . VAL A 1 16 ? -11.043 7.077 -5.228 1.00 0.00 16 VAL A N 9
ATOM 6311 C CA . VAL A 1 16 ? -10.121 7.135 -4.103 1.00 0.00 16 VAL A CA 9
ATOM 6312 C C . VAL A 1 16 ? -8.730 7.553 -4.576 1.00 0.00 16 VAL A C 9
ATOM 6313 O O . VAL A 1 16 ? -8.078 8.390 -3.954 1.00 0.00 16 VAL A O 9
ATOM 6326 N N . VAL A 1 17 ? -8.282 6.979 -5.676 1.00 0.00 17 VAL A N 9
ATOM 6327 C CA . VAL A 1 17 ? -6.968 7.315 -6.210 1.00 0.00 17 VAL A CA 9
ATOM 6328 C C . VAL A 1 17 ? -6.902 8.788 -6.625 1.00 0.00 17 VAL A C 9
ATOM 6329 O O . VAL A 1 17 ? -5.907 9.465 -6.368 1.00 0.00 17 VAL A O 9
ATOM 6342 N N . LEU A 1 18 ? -7.946 9.276 -7.289 1.00 0.00 18 LEU A N 9
ATOM 6343 C CA . LEU A 1 18 ? -7.954 10.666 -7.743 1.00 0.00 18 LEU A CA 9
ATOM 6344 C C . LEU A 1 18 ? -7.897 11.644 -6.572 1.00 0.00 18 LEU A C 9
ATOM 6345 O O . LEU A 1 18 ? -7.105 12.587 -6.582 1.00 0.00 18 LEU A O 9
ATOM 6361 N N . LEU A 1 19 ? -8.745 11.429 -5.578 1.00 0.00 19 LEU A N 9
ATOM 6362 C CA . LEU A 1 19 ? -8.776 12.323 -4.428 1.00 0.00 19 LEU A CA 9
ATOM 6363 C C . LEU A 1 19 ? -7.450 12.268 -3.665 1.00 0.00 19 LEU A C 9
ATOM 6364 O O . LEU A 1 19 ? -6.926 13.302 -3.249 1.00 0.00 19 LEU A O 9
ATOM 6380 N N . PHE A 1 20 ? -6.906 11.063 -3.493 1.00 0.00 20 PHE A N 9
ATOM 6381 C CA . PHE A 1 20 ? -5.629 10.899 -2.779 1.00 0.00 20 PHE A CA 9
ATOM 6382 C C . PHE A 1 20 ? -4.431 11.090 -3.715 1.00 0.00 20 PHE A C 9
ATOM 6383 O O . PHE A 1 20 ? -3.299 11.236 -3.255 1.00 0.00 20 PHE A O 9
ATOM 6400 N N . GLY A 1 21 ? -4.680 11.100 -5.016 1.00 0.00 21 GLY A N 9
ATOM 6401 C CA . GLY A 1 21 ? -3.604 11.286 -5.987 1.00 0.00 21 GLY A CA 9
ATOM 6402 C C . GLY A 1 21 ? -2.504 10.223 -5.807 1.00 0.00 21 GLY A C 9
ATOM 6403 O O . GLY A 1 21 ? -2.398 9.624 -4.738 1.00 0.00 21 GLY A O 9
ATOM 6407 N N . PRO A 1 22 ? -1.691 9.972 -6.816 1.00 0.00 22 PRO A N 9
ATOM 6408 C CA . PRO A 1 22 ? -0.598 8.948 -6.706 1.00 0.00 22 PRO A CA 9
ATOM 6409 C C . PRO A 1 22 ? 0.563 9.347 -5.780 1.00 0.00 22 PRO A C 9
ATOM 6410 O O . PRO A 1 22 ? 1.297 8.483 -5.298 1.00 0.00 22 PRO A O 9
ATOM 6421 N N . LYS A 1 23 ? 0.742 10.640 -5.549 1.00 0.00 23 LYS A N 9
ATOM 6422 C CA . LYS A 1 23 ? 1.842 11.097 -4.692 1.00 0.00 23 LYS A CA 9
ATOM 6423 C C . LYS A 1 23 ? 1.644 10.687 -3.220 1.00 0.00 23 LYS A C 9
ATOM 6424 O O . LYS A 1 23 ? 2.545 10.099 -2.620 1.00 0.00 23 LYS A O 9
ATOM 6443 N N . LYS A 1 24 ? 0.480 11.000 -2.635 1.00 0.00 24 LYS A N 9
ATOM 6444 C CA . LYS A 1 24 ? 0.236 10.650 -1.238 1.00 0.00 24 LYS A CA 9
ATOM 6445 C C . LYS A 1 24 ? 0.172 9.138 -1.072 1.00 0.00 24 LYS A C 9
ATOM 6446 O O . LYS A 1 24 ? 0.743 8.579 -0.135 1.00 0.00 24 LYS A O 9
ATOM 6465 N N . LEU A 1 25 ? -0.539 8.487 -1.979 1.00 0.00 25 LEU A N 9
ATOM 6466 C CA . LEU A 1 25 ? -0.694 7.043 -1.921 1.00 0.00 25 LEU A CA 9
ATOM 6467 C C . LEU A 1 25 ? 0.645 6.326 -2.076 1.00 0.00 25 LEU A C 9
ATOM 6468 O O . LEU A 1 25 ? 0.802 5.204 -1.595 1.00 0.00 25 LEU A O 9
ATOM 6484 N N . GLY A 1 26 ? 1.615 6.961 -2.735 1.00 0.00 26 GLY A N 9
ATOM 6485 C CA . GLY A 1 26 ? 2.919 6.328 -2.912 1.00 0.00 26 GLY A CA 9
ATOM 6486 C C . GLY A 1 26 ? 3.601 6.145 -1.563 1.00 0.00 26 GLY A C 9
ATOM 6487 O O . GLY A 1 26 ? 4.068 5.054 -1.235 1.00 0.00 26 GLY A O 9
ATOM 6491 N N . SER A 1 27 ? 3.651 7.223 -0.790 1.00 0.00 27 SER A N 9
ATOM 6492 C CA . SER A 1 27 ? 4.275 7.169 0.526 1.00 0.00 27 SER A CA 9
ATOM 6493 C C . SER A 1 27 ? 3.486 6.256 1.467 1.00 0.00 27 SER A C 9
ATOM 6494 O O . SER A 1 27 ? 4.075 5.518 2.255 1.00 0.00 27 SER A O 9
ATOM 6502 N N . ILE A 1 28 ? 2.152 6.305 1.392 1.00 0.00 28 ILE A N 9
ATOM 6503 C CA . ILE A 1 28 ? 1.330 5.466 2.262 1.00 0.00 28 ILE A CA 9
ATOM 6504 C C . ILE A 1 28 ? 1.565 3.986 1.965 1.00 0.00 28 ILE A C 9
ATOM 6505 O O . ILE A 1 28 ? 1.778 3.190 2.880 1.00 0.00 28 ILE A O 9
ATOM 6521 N N . GLY A 1 29 ? 1.537 3.617 0.684 1.00 0.00 29 GLY A N 9
ATOM 6522 C CA . GLY A 1 29 ? 1.762 2.225 0.311 1.00 0.00 29 GLY A CA 9
ATOM 6523 C C . GLY A 1 29 ? 3.155 1.770 0.735 1.00 0.00 29 GLY A C 9
ATOM 6524 O O . GLY A 1 29 ? 3.311 0.728 1.371 1.00 0.00 29 GLY A O 9
ATOM 6528 N N . SER A 1 30 ? 4.167 2.552 0.369 1.00 0.00 30 SER A N 9
ATOM 6529 C CA . SER A 1 30 ? 5.542 2.209 0.708 1.00 0.00 30 SER A CA 9
ATOM 6530 C C . SER A 1 30 ? 5.716 2.114 2.220 1.00 0.00 30 SER A C 9
ATOM 6531 O O . SER A 1 30 ? 6.440 1.246 2.712 1.00 0.00 30 SER A O 9
ATOM 6539 N N . ASP A 1 31 ? 5.045 2.995 2.957 1.00 0.00 31 ASP A N 9
ATOM 6540 C CA . ASP A 1 31 ? 5.138 2.976 4.412 1.00 0.00 31 ASP A CA 9
ATOM 6541 C C . ASP A 1 31 ? 4.578 1.66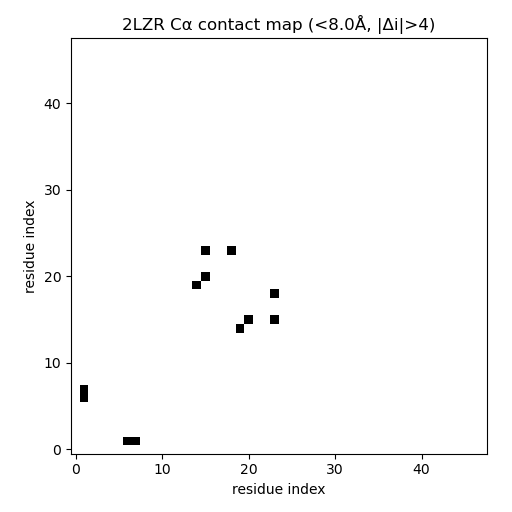8 4.955 1.00 0.00 31 ASP A C 9
ATOM 6542 O O . ASP A 1 31 ? 5.178 1.035 5.823 1.00 0.00 31 ASP A O 9
ATOM 6551 N N . LEU A 1 32 ? 3.426 1.262 4.428 1.00 0.00 32 LEU A N 9
ATOM 6552 C CA . LEU A 1 32 ? 2.801 0.011 4.864 1.00 0.00 32 LEU A CA 9
ATOM 6553 C C . LEU A 1 32 ? 3.444 -1.186 4.159 1.00 0.00 32 LEU A C 9
ATOM 6554 O O . LEU A 1 32 ? 3.316 -2.323 4.615 1.00 0.00 32 LEU A O 9
ATOM 6570 N N . GLY A 1 33 ? 4.130 -0.928 3.047 1.00 0.00 33 GLY A N 9
ATOM 6571 C CA . GLY A 1 33 ? 4.778 -1.989 2.292 1.00 0.00 33 GLY A CA 9
ATOM 6572 C C . GLY A 1 33 ? 5.917 -2.626 3.084 1.00 0.00 33 GLY A C 9
ATOM 6573 O O . GLY A 1 33 ? 6.452 -3.659 2.688 1.00 0.00 33 GLY A O 9
ATOM 6577 N N . ALA A 1 34 ? 6.290 -2.003 4.203 1.00 0.00 34 ALA A N 9
ATOM 6578 C CA . ALA A 1 34 ? 7.375 -2.535 5.027 1.00 0.00 34 ALA A CA 9
ATOM 6579 C C . ALA A 1 34 ? 6.962 -3.856 5.677 1.00 0.00 34 ALA A C 9
ATOM 6580 O O . ALA A 1 34 ? 7.770 -4.779 5.788 1.00 0.00 34 ALA A O 9
ATOM 6587 N N . SER A 1 35 ? 5.704 -3.943 6.100 1.00 0.00 35 SER A N 9
ATOM 6588 C CA . SER A 1 35 ? 5.205 -5.162 6.729 1.00 0.00 35 SER A CA 9
ATOM 6589 C C . SER A 1 35 ? 5.132 -6.295 5.714 1.00 0.00 35 SER A C 9
ATOM 6590 O O . SER A 1 35 ? 5.457 -7.440 6.017 1.00 0.00 35 SER A O 9
ATOM 6598 N N . ILE A 1 36 ? 4.713 -5.962 4.503 1.00 0.00 36 ILE A N 9
ATOM 6599 C CA . ILE A 1 36 ? 4.609 -6.950 3.433 1.00 0.00 36 ILE A CA 9
ATOM 6600 C C . ILE A 1 36 ? 5.989 -7.499 3.091 1.00 0.00 36 ILE A C 9
ATOM 6601 O O . ILE A 1 36 ? 6.155 -8.698 2.855 1.00 0.00 36 ILE A O 9
ATOM 6617 N N . LYS A 1 37 ? 6.969 -6.608 3.043 1.00 0.00 37 LYS A N 9
ATOM 6618 C CA . LYS A 1 37 ? 8.331 -6.996 2.707 1.00 0.00 37 LYS A CA 9
ATOM 6619 C C . LYS A 1 37 ? 8.846 -8.078 3.651 1.00 0.00 37 LYS A C 9
ATOM 6620 O O . LYS A 1 37 ? 9.486 -9.034 3.215 1.00 0.00 37 LYS A O 9
ATOM 6639 N N . GLY A 1 38 ? 8.561 -7.940 4.944 1.00 0.00 38 GLY A N 9
ATOM 6640 C CA . GLY A 1 38 ? 9.011 -8.936 5.913 1.00 0.00 38 GLY A CA 9
ATOM 6641 C C . GLY A 1 38 ? 8.291 -10.262 5.707 1.00 0.00 38 GLY A C 9
ATOM 6642 O O . GLY A 1 38 ? 8.914 -11.324 5.741 1.00 0.00 38 GLY A O 9
ATOM 6646 N N . PHE A 1 39 ? 6.982 -10.197 5.479 1.00 0.00 39 PHE A N 9
ATOM 6647 C CA . PHE A 1 39 ? 6.205 -11.408 5.254 1.00 0.00 39 PHE A CA 9
ATOM 6648 C C . PHE A 1 39 ? 6.703 -12.115 3.999 1.00 0.00 39 PHE A C 9
ATOM 6649 O O . PHE A 1 39 ? 6.907 -13.328 4.003 1.00 0.00 39 PHE A O 9
ATOM 6666 N N . LYS A 1 40 ? 6.891 -11.354 2.927 1.00 0.00 40 LYS A N 9
ATOM 6667 C CA . LYS A 1 40 ? 7.362 -11.942 1.680 1.00 0.00 40 LYS A CA 9
ATOM 6668 C C . LYS A 1 40 ? 8.747 -12.553 1.869 1.00 0.00 40 LYS A C 9
ATOM 6669 O O . LYS A 1 40 ? 9.003 -13.669 1.416 1.00 0.00 40 LYS A O 9
ATOM 6688 N N . LYS A 1 41 ? 9.650 -11.826 2.532 1.00 0.00 41 LYS A N 9
ATOM 6689 C CA . LYS A 1 41 ? 10.994 -12.336 2.739 1.00 0.00 41 LYS A CA 9
ATOM 6690 C C . LYS A 1 41 ? 10.961 -13.635 3.531 1.00 0.00 41 LYS A C 9
ATOM 6691 O O . LYS A 1 41 ? 11.551 -14.634 3.118 1.00 0.00 41 LYS A O 9
ATOM 6710 N N . ALA A 1 42 ? 10.273 -13.629 4.672 1.00 0.00 42 ALA A N 9
ATOM 6711 C CA . ALA A 1 42 ? 10.196 -14.852 5.477 1.00 0.00 42 ALA A CA 9
ATOM 6712 C C . ALA A 1 42 ? 9.589 -16.012 4.670 1.00 0.00 42 ALA A C 9
ATOM 6713 O O . ALA A 1 42 ? 10.100 -17.132 4.719 1.00 0.00 42 ALA A O 9
ATOM 6720 N N . MET A 1 43 ? 8.508 -15.749 3.925 1.00 0.00 43 MET A N 9
ATOM 6721 C CA . MET A 1 43 ? 7.872 -16.791 3.126 1.00 0.00 43 MET A CA 9
ATOM 6722 C C . MET A 1 43 ? 8.670 -17.058 1.841 1.00 0.00 43 MET A C 9
ATOM 6723 O O . MET A 1 43 ? 8.179 -17.724 0.932 1.00 0.00 43 MET A O 9
ATOM 6737 N N . SER A 1 44 ? 9.897 -16.537 1.768 1.00 0.00 44 SER A N 9
ATOM 6738 C CA . SER A 1 44 ? 10.733 -16.736 0.590 1.00 0.00 44 SER A CA 9
ATOM 6739 C C . SER A 1 44 ? 11.212 -18.183 0.511 1.00 0.00 44 SER A C 9
ATOM 6740 O O . SER A 1 44 ? 11.650 -18.645 -0.541 1.00 0.00 44 SER A O 9
ATOM 6748 N N . ASP A 1 45 ? 11.130 -18.895 1.634 1.00 0.00 45 ASP A N 9
ATOM 6749 C CA . ASP A 1 45 ? 11.566 -20.287 1.672 1.00 0.00 45 ASP A CA 9
ATOM 6750 C C . ASP A 1 45 ? 10.727 -21.131 0.720 1.00 0.00 45 ASP A C 9
ATOM 6751 O O . ASP A 1 45 ? 11.262 -21.979 0.007 1.00 0.00 45 ASP A O 9
ATOM 6760 N N . ASP A 1 46 ? 9.412 -20.898 0.702 1.00 0.00 46 ASP A N 9
ATOM 6761 C CA . ASP A 1 46 ? 8.526 -21.653 -0.187 1.00 0.00 46 ASP A CA 9
ATOM 6762 C C . ASP A 1 46 ? 7.538 -20.709 -0.867 1.00 0.00 46 ASP A C 9
ATOM 6763 O O . ASP A 1 46 ? 6.334 -20.786 -0.621 1.00 0.00 46 ASP A O 9
ATOM 6772 N N . GLU A 1 47 ? 8.042 -19.814 -1.726 1.00 0.00 47 GLU A N 9
ATOM 6773 C CA . GLU A 1 47 ? 7.159 -18.877 -2.420 1.00 0.00 47 GLU A CA 9
ATOM 6774 C C . GLU A 1 47 ? 7.912 -18.145 -3.543 1.00 0.00 47 GLU A C 9
ATOM 6775 O O . GLU A 1 47 ? 8.491 -17.084 -3.301 1.00 0.00 47 GLU A O 9
ATOM 6787 N N . PRO A 1 48 ? 7.918 -18.664 -4.760 1.00 0.00 48 PRO A N 9
ATOM 6788 C CA . PRO A 1 48 ? 8.628 -17.979 -5.884 1.00 0.00 48 PRO A CA 9
ATOM 6789 C C . PRO A 1 48 ? 8.158 -16.533 -6.057 1.00 0.00 48 PRO A C 9
ATOM 6790 O O . PRO A 1 48 ? 8.954 -15.638 -6.338 1.00 0.00 48 PRO A O 9
ATOM 6801 N N . LYS A 1 49 ? 6.854 -16.323 -5.888 1.00 0.00 49 LYS A N 9
ATOM 6802 C CA . LYS A 1 49 ? 6.280 -14.989 -6.028 1.00 0.00 49 LYS A CA 9
ATOM 6803 C C . LYS A 1 49 ? 6.969 -14.013 -5.081 1.00 0.00 49 LYS A C 9
ATOM 6804 O O . LYS A 1 49 ? 8.078 -13.555 -5.348 1.00 0.00 49 LYS A O 9
ATOM 6843 N N . GLY A 1 2 ? -20.634 -3.173 0.579 1.00 0.00 2 GLY A N 10
ATOM 6844 C CA . GLY A 1 2 ? -21.284 -3.910 -0.501 1.00 0.00 2 GLY A CA 10
ATOM 6845 C C . GLY A 1 2 ? -20.378 -4.003 -1.724 1.00 0.00 2 GLY A C 10
ATOM 6846 O O . GLY A 1 2 ? -19.575 -3.106 -1.982 1.00 0.00 2 GLY A O 10
ATOM 6850 N N . GLY A 1 3 ? -20.516 -5.092 -2.476 1.00 0.00 3 GLY A N 10
ATOM 6851 C CA . GLY A 1 3 ? -19.705 -5.294 -3.674 1.00 0.00 3 GLY A CA 10
ATOM 6852 C C . GLY A 1 3 ? -20.422 -6.198 -4.672 1.00 0.00 3 GLY A C 10
ATOM 6853 O O . GLY A 1 3 ? -19.788 -6.990 -5.371 1.00 0.00 3 GLY A O 10
ATOM 6857 N N . ILE A 1 4 ? -21.744 -6.076 -4.738 1.00 0.00 4 ILE A N 10
ATOM 6858 C CA . ILE A 1 4 ? -22.523 -6.895 -5.659 1.00 0.00 4 ILE A CA 10
ATOM 6859 C C . ILE A 1 4 ? -22.118 -6.586 -7.096 1.00 0.00 4 ILE A C 10
ATOM 6860 O O . ILE A 1 4 ? -21.930 -7.493 -7.907 1.00 0.00 4 ILE A O 10
ATOM 6876 N N . SER A 1 5 ? -21.970 -5.299 -7.405 1.00 0.00 5 SER A N 10
ATOM 6877 C CA . SER A 1 5 ? -21.564 -4.888 -8.749 1.00 0.00 5 SER A CA 10
ATOM 6878 C C . SER A 1 5 ? -20.057 -4.652 -8.784 1.00 0.00 5 SER A C 10
ATOM 6879 O O . SER A 1 5 ? -19.523 -3.855 -8.014 1.00 0.00 5 SER A O 10
ATOM 6887 N N . ILE A 1 6 ? -19.377 -5.360 -9.682 1.00 0.00 6 ILE A N 10
ATOM 6888 C CA . ILE A 1 6 ? -17.927 -5.224 -9.805 1.00 0.00 6 ILE A CA 10
ATOM 6889 C C . ILE A 1 6 ? -17.567 -3.827 -10.307 1.00 0.00 6 ILE A C 10
ATOM 6890 O O . ILE A 1 6 ? -16.609 -3.213 -9.835 1.00 0.00 6 ILE A O 10
ATOM 6906 N N . TRP A 1 7 ? -18.353 -3.333 -11.258 1.00 0.00 7 TRP A N 10
ATOM 6907 C CA . TRP A 1 7 ? -18.129 -2.003 -11.824 1.00 0.00 7 TRP A CA 10
ATOM 6908 C C . TRP A 1 7 ? -18.182 -0.947 -10.725 1.00 0.00 7 TRP A C 10
ATOM 6909 O O . TRP A 1 7 ? -17.533 0.095 -10.827 1.00 0.00 7 TRP A O 10
ATOM 6930 N N . GLN A 1 8 ? -18.942 -1.222 -9.673 1.00 0.00 8 GLN A N 10
ATOM 6931 C CA . GLN A 1 8 ? -19.041 -0.273 -8.571 1.00 0.00 8 GLN A CA 10
ATOM 6932 C C . GLN A 1 8 ? -17.670 -0.111 -7.910 1.00 0.00 8 GLN A C 10
ATOM 6933 O O . GLN A 1 8 ? -17.331 0.952 -7.410 1.00 0.00 8 GLN A O 10
ATOM 6947 N N . LEU A 1 9 ? -16.877 -1.173 -7.910 1.00 0.00 9 LEU A N 10
ATOM 6948 C CA . LEU A 1 9 ? -15.545 -1.089 -7.315 1.00 0.00 9 LEU A CA 10
ATOM 6949 C C . LEU A 1 9 ? -14.626 -0.230 -8.180 1.00 0.00 9 LEU A C 10
ATOM 6950 O O . LEU A 1 9 ? -13.792 0.510 -7.661 1.00 0.00 9 LEU A O 10
ATOM 6966 N N . LEU A 1 10 ? -14.750 -0.352 -9.503 1.00 0.00 10 LEU A N 10
ATOM 6967 C CA . LEU A 1 10 ? -13.891 0.405 -10.416 1.00 0.00 10 LEU A CA 10
ATOM 6968 C C . LEU A 1 10 ? -14.082 1.915 -10.263 1.00 0.00 10 LEU A C 10
ATOM 6969 O O . LEU A 1 10 ? -13.106 2.657 -10.170 1.00 0.00 10 LEU A O 10
ATOM 6985 N N . ILE A 1 11 ? -15.328 2.373 -10.246 1.00 0.00 11 ILE A N 10
ATOM 6986 C CA . ILE A 1 11 ? -15.586 3.803 -10.121 1.00 0.00 11 ILE A CA 10
ATOM 6987 C C . ILE A 1 11 ? -15.132 4.302 -8.753 1.00 0.00 11 ILE A C 10
ATOM 6988 O O . ILE A 1 11 ? -14.519 5.367 -8.646 1.00 0.00 11 ILE A O 10
ATOM 7004 N N . ILE A 1 12 ? -15.429 3.524 -7.707 1.00 0.00 12 ILE A N 10
ATOM 7005 C CA . ILE A 1 12 ? -15.031 3.906 -6.362 1.00 0.00 12 ILE A CA 10
ATOM 7006 C C . ILE A 1 12 ? -13.510 3.935 -6.240 1.00 0.00 12 ILE A C 10
ATOM 7007 O O . ILE A 1 12 ? -12.944 4.853 -5.651 1.00 0.00 12 ILE A O 10
ATOM 7023 N N . ALA A 1 13 ? -12.854 2.920 -6.790 1.00 0.00 13 ALA A N 10
ATOM 7024 C CA . ALA A 1 13 ? -11.401 2.842 -6.724 1.00 0.00 13 ALA A CA 10
ATOM 7025 C C . ALA A 1 13 ? -10.770 4.042 -7.425 1.00 0.00 13 ALA A C 10
ATOM 7026 O O . ALA A 1 13 ? -9.789 4.608 -6.945 1.00 0.00 13 ALA A O 10
ATOM 7033 N N . VAL A 1 14 ? -11.344 4.424 -8.561 1.00 0.00 14 VAL A N 10
ATOM 7034 C CA . VAL A 1 14 ? -10.835 5.559 -9.326 1.00 0.00 14 VAL A CA 10
ATOM 7035 C C . VAL A 1 14 ? -10.931 6.854 -8.518 1.00 0.00 14 VAL A C 10
ATOM 7036 O O . VAL A 1 14 ? -9.995 7.653 -8.511 1.00 0.00 14 VAL A O 10
ATOM 7049 N N . ILE A 1 15 ? -12.064 7.071 -7.851 1.00 0.00 15 ILE A N 10
ATOM 7050 C CA . ILE A 1 15 ? -12.231 8.295 -7.069 1.00 0.00 15 ILE A CA 10
ATOM 7051 C C . ILE A 1 15 ? -11.200 8.373 -5.956 1.00 0.00 15 ILE A C 10
ATOM 7052 O O . ILE A 1 15 ? -10.583 9.403 -5.755 1.00 0.00 15 ILE A O 10
ATOM 7068 N N . VAL A 1 16 ? -10.996 7.284 -5.252 1.00 0.00 16 VAL A N 10
ATOM 7069 C CA . VAL A 1 16 ? -10.028 7.282 -4.165 1.00 0.00 16 VAL A CA 10
ATOM 7070 C C . VAL A 1 16 ? -8.640 7.651 -4.685 1.00 0.00 16 VAL A C 10
ATOM 7071 O O . VAL A 1 16 ? -7.929 8.443 -4.071 1.00 0.00 16 VAL A O 10
ATOM 7084 N N . VAL A 1 17 ? -8.260 7.076 -5.809 1.00 0.00 17 VAL A N 10
ATOM 7085 C CA . VAL A 1 17 ? -6.952 7.360 -6.385 1.00 0.00 17 VAL A CA 10
ATOM 7086 C C . VAL A 1 17 ? -6.832 8.830 -6.790 1.00 0.00 17 VAL A C 10
ATOM 7087 O O . VAL A 1 17 ? -5.799 9.459 -6.558 1.00 0.00 17 VAL A O 10
ATOM 7100 N N . LEU A 1 18 ? -7.875 9.373 -7.414 1.00 0.00 18 LEU A N 10
ATOM 7101 C CA . LEU A 1 18 ? -7.834 10.766 -7.856 1.00 0.00 18 LEU A CA 10
ATOM 7102 C C . LEU A 1 18 ? -7.700 11.734 -6.683 1.00 0.00 18 LEU A C 10
ATOM 7103 O O . LEU A 1 18 ? -6.872 12.644 -6.713 1.00 0.00 18 LEU A O 10
ATOM 7119 N N . LEU A 1 19 ? -8.528 11.549 -5.665 1.00 0.00 19 LEU A N 10
ATOM 7120 C CA . LEU A 1 19 ? -8.488 12.436 -4.513 1.00 0.00 19 LEU A CA 10
ATOM 7121 C C . LEU A 1 19 ? -7.149 12.322 -3.784 1.00 0.00 19 LEU A C 10
ATOM 7122 O O . LEU A 1 19 ? -6.585 13.329 -3.356 1.00 0.00 19 LEU A O 10
ATOM 7138 N N . PHE A 1 20 ? -6.640 11.099 -3.646 1.00 0.00 20 PHE A N 10
ATOM 7139 C CA . PHE A 1 20 ? -5.357 10.880 -2.961 1.00 0.00 20 PHE A CA 10
ATOM 7140 C C . PHE A 1 20 ? -4.176 10.969 -3.933 1.00 0.00 20 PHE A C 10
ATOM 7141 O O . PHE A 1 20 ? -3.025 11.040 -3.511 1.00 0.00 20 PHE A O 10
ATOM 7158 N N . GLY A 1 21 ? -4.458 10.969 -5.226 1.00 0.00 21 GLY A N 10
ATOM 7159 C CA . GLY A 1 21 ? -3.395 11.052 -6.226 1.00 0.00 21 GLY A CA 10
ATOM 7160 C C . GLY A 1 21 ? -2.373 9.915 -6.040 1.00 0.00 21 GLY A C 10
ATOM 7161 O O . GLY A 1 21 ? -2.322 9.306 -4.970 1.00 0.00 21 GLY A O 10
ATOM 7165 N N . PRO A 1 22 ? -1.574 9.606 -7.046 1.00 0.00 22 PRO A N 10
ATOM 7166 C CA . PRO A 1 22 ? -0.563 8.503 -6.933 1.00 0.00 22 PRO A CA 10
ATOM 7167 C C . PRO A 1 22 ? 0.619 8.808 -6.000 1.00 0.00 22 PRO A C 10
ATOM 7168 O O . PRO A 1 22 ? 1.258 7.889 -5.486 1.00 0.00 22 PRO A O 10
ATOM 7179 N N . LYS A 1 23 ? 0.927 10.082 -5.802 1.00 0.00 23 LYS A N 10
ATOM 7180 C CA . LYS A 1 23 ? 2.062 10.447 -4.948 1.00 0.00 23 LYS A CA 10
ATOM 7181 C C . LYS A 1 23 ? 1.827 10.079 -3.473 1.00 0.00 23 LYS A C 10
ATOM 7182 O O . LYS A 1 23 ? 2.676 9.440 -2.851 1.00 0.00 23 LYS A O 10
ATOM 7201 N N . LYS A 1 24 ? 0.687 10.488 -2.909 1.00 0.00 24 LYS A N 10
ATOM 7202 C CA . LYS A 1 24 ? 0.407 10.187 -1.502 1.00 0.00 24 LYS A CA 10
ATOM 7203 C C . LYS A 1 24 ? 0.208 8.689 -1.307 1.00 0.00 24 LYS A C 10
ATOM 7204 O O . LYS A 1 24 ? 0.725 8.098 -0.358 1.00 0.00 24 LYS A O 10
ATOM 7223 N N . LEU A 1 25 ? -0.562 8.086 -2.200 1.00 0.00 25 LEU A N 10
ATOM 7224 C CA . LEU A 1 25 ? -0.849 6.664 -2.113 1.00 0.00 25 LEU A CA 10
ATOM 7225 C C . LEU A 1 25 ? 0.423 5.824 -2.207 1.00 0.00 25 LEU A C 10
ATOM 7226 O O . LEU A 1 25 ? 0.480 4.731 -1.644 1.00 0.00 25 LEU A O 10
ATOM 7242 N N . GLY A 1 26 ? 1.443 6.321 -2.908 1.00 0.00 26 GLY A N 10
ATOM 7243 C CA . GLY A 1 26 ? 2.685 5.565 -3.029 1.00 0.00 26 GLY A CA 10
ATOM 7244 C C . GLY A 1 26 ? 3.353 5.425 -1.669 1.00 0.00 26 GLY A C 10
ATOM 7245 O O . GLY A 1 26 ? 3.719 4.327 -1.250 1.00 0.00 26 GLY A O 10
ATOM 7249 N N . SER A 1 27 ? 3.506 6.553 -0.984 1.00 0.00 27 SER A N 10
ATOM 7250 C CA . SER A 1 27 ? 4.127 6.548 0.335 1.00 0.00 27 SER A CA 10
ATOM 7251 C C . SER A 1 27 ? 3.266 5.778 1.340 1.00 0.00 27 SER A C 10
ATOM 7252 O O . SER A 1 27 ? 3.794 5.033 2.166 1.00 0.00 27 SER A O 10
ATOM 7260 N N . ILE A 1 28 ? 1.944 5.957 1.276 1.00 0.00 28 ILE A N 10
ATOM 7261 C CA . ILE A 1 28 ? 1.057 5.261 2.206 1.00 0.00 28 ILE A CA 10
ATOM 7262 C C . ILE A 1 28 ? 1.140 3.748 2.001 1.00 0.00 28 ILE A C 10
ATOM 7263 O O . ILE A 1 28 ? 1.281 2.995 2.965 1.00 0.00 28 ILE A O 10
ATOM 7279 N N . GLY A 1 29 ? 1.059 3.305 0.746 1.00 0.00 29 GLY A N 10
ATOM 7280 C CA . GLY A 1 29 ? 1.138 1.878 0.459 1.00 0.00 29 GLY A CA 10
ATOM 7281 C C . GLY A 1 29 ? 2.497 1.320 0.870 1.00 0.00 29 GLY A C 10
ATOM 7282 O O . GLY A 1 29 ? 2.579 0.296 1.545 1.00 0.00 29 GLY A O 10
ATOM 7286 N N . SER A 1 30 ? 3.560 1.988 0.437 1.00 0.00 30 SER A N 10
ATOM 7287 C CA . SER A 1 30 ? 4.912 1.535 0.749 1.00 0.00 30 SER A CA 10
ATOM 7288 C C . SER A 1 30 ? 5.127 1.488 2.259 1.00 0.00 30 SER A C 10
ATOM 7289 O O . SER A 1 30 ? 5.697 0.529 2.779 1.00 0.00 30 SER A O 10
ATOM 7297 N N . ASP A 1 31 ? 4.660 2.515 2.963 1.00 0.00 31 ASP A N 10
ATOM 7298 C CA . ASP A 1 31 ? 4.814 2.555 4.411 1.00 0.00 31 ASP A CA 10
ATOM 7299 C C . ASP A 1 31 ? 4.079 1.383 5.048 1.00 0.00 31 ASP A C 10
ATOM 7300 O O . ASP A 1 31 ? 4.618 0.701 5.921 1.00 0.00 31 ASP A O 10
ATOM 7309 N N . LEU A 1 32 ? 2.852 1.146 4.598 1.00 0.00 32 LEU A N 10
ATOM 7310 C CA . LEU A 1 32 ? 2.058 0.035 5.130 1.00 0.00 32 LEU A CA 10
ATOM 7311 C C . LEU A 1 32 ? 2.494 -1.290 4.502 1.00 0.00 32 LEU A C 10
ATOM 7312 O O . LEU A 1 32 ? 2.253 -2.359 5.063 1.00 0.00 32 LEU A O 10
ATOM 7328 N N . GLY A 1 33 ? 3.133 -1.216 3.334 1.00 0.00 33 GLY A N 10
ATOM 7329 C CA . GLY A 1 33 ? 3.592 -2.410 2.645 1.00 0.00 33 GLY A CA 10
ATOM 7330 C C . GLY A 1 33 ? 4.927 -2.905 3.206 1.00 0.00 33 GLY A C 10
ATOM 7331 O O . GLY A 1 33 ? 5.466 -3.907 2.739 1.00 0.00 33 GLY A O 10
ATOM 7335 N N . ALA A 1 34 ? 5.462 -2.197 4.204 1.00 0.00 34 ALA A N 10
ATOM 7336 C CA . ALA A 1 34 ? 6.737 -2.589 4.797 1.00 0.00 34 ALA A CA 10
ATOM 7337 C C . ALA A 1 34 ? 6.606 -3.917 5.539 1.00 0.00 34 ALA A C 10
ATOM 7338 O O . ALA A 1 34 ? 7.508 -4.752 5.498 1.00 0.00 34 ALA A O 10
ATOM 7345 N N . SER A 1 35 ? 5.478 -4.105 6.209 1.00 0.00 35 SER A N 10
ATOM 7346 C CA . SER A 1 35 ? 5.239 -5.344 6.951 1.00 0.00 35 SER A CA 10
ATOM 7347 C C . SER A 1 35 ? 5.149 -6.530 5.997 1.00 0.00 35 SER A C 10
ATOM 7348 O O . SER A 1 35 ? 5.664 -7.608 6.276 1.00 0.00 35 SER A O 10
ATOM 7356 N N . ILE A 1 36 ? 4.490 -6.315 4.871 1.00 0.00 36 ILE A N 10
ATOM 7357 C CA . ILE A 1 36 ? 4.327 -7.367 3.872 1.00 0.00 36 ILE A CA 10
ATOM 7358 C C . ILE A 1 36 ? 5.689 -7.805 3.350 1.00 0.00 36 ILE A C 10
ATOM 7359 O O . ILE A 1 36 ? 5.938 -8.994 3.147 1.00 0.00 36 ILE A O 10
ATOM 7375 N N . LYS A 1 37 ? 6.562 -6.833 3.128 1.00 0.00 37 LYS A N 10
ATOM 7376 C CA . LYS A 1 37 ? 7.896 -7.116 2.616 1.00 0.00 37 LYS A CA 10
ATOM 7377 C C . LYS A 1 37 ? 8.642 -8.083 3.533 1.00 0.00 37 LYS A C 10
ATOM 7378 O O . LYS A 1 37 ? 9.321 -8.993 3.054 1.00 0.00 37 LYS A O 10
ATOM 7397 N N . GLY A 1 38 ? 8.519 -7.897 4.843 1.00 0.00 38 GLY A N 10
ATOM 7398 C CA . GLY A 1 38 ? 9.198 -8.781 5.786 1.00 0.00 38 GLY A CA 10
ATOM 7399 C C . GLY A 1 38 ? 8.638 -10.194 5.713 1.00 0.00 38 GLY A C 10
ATOM 7400 O O . GLY A 1 38 ? 9.382 -11.170 5.791 1.00 0.00 38 GLY A O 10
ATOM 7404 N N . PHE A 1 39 ? 7.322 -10.299 5.550 1.00 0.00 39 PHE A N 10
ATOM 7405 C CA . PHE A 1 39 ? 6.684 -11.605 5.455 1.00 0.00 39 PHE A CA 10
ATOM 7406 C C . PHE A 1 39 ? 7.206 -12.352 4.235 1.00 0.00 39 PHE A C 10
ATOM 7407 O O . PHE A 1 39 ? 7.574 -13.521 4.325 1.00 0.00 39 PHE A O 10
ATOM 7424 N N . LYS A 1 40 ? 7.239 -11.670 3.096 1.00 0.00 40 LYS A N 10
ATOM 7425 C CA . LYS A 1 40 ? 7.725 -12.300 1.872 1.00 0.00 40 LYS A CA 10
ATOM 7426 C C . LYS A 1 40 ? 9.207 -12.649 1.994 1.00 0.00 40 LYS A C 10
ATOM 7427 O O . LYS A 1 40 ? 9.617 -13.757 1.642 1.00 0.00 40 LYS A O 10
ATOM 7446 N N . LYS A 1 41 ? 10.017 -11.710 2.484 1.00 0.00 41 LYS A N 10
ATOM 7447 C CA . LYS A 1 41 ? 11.437 -11.960 2.616 1.00 0.00 41 LYS A CA 10
ATOM 7448 C C . LYS A 1 41 ? 11.697 -13.161 3.516 1.00 0.00 41 LYS A C 10
ATOM 7449 O O . LYS A 1 41 ? 12.472 -14.047 3.160 1.00 0.00 41 LYS A O 10
ATOM 7468 N N . ALA A 1 42 ? 11.064 -13.189 4.686 1.00 0.00 42 ALA A N 10
ATOM 7469 C CA . ALA A 1 42 ? 11.287 -14.309 5.598 1.00 0.00 42 ALA A CA 10
ATOM 7470 C C . ALA A 1 42 ? 11.002 -15.650 4.908 1.00 0.00 42 ALA A C 10
ATOM 7471 O O . ALA A 1 42 ? 11.809 -16.576 5.002 1.00 0.00 42 ALA A O 10
ATOM 7478 N N . MET A 1 43 ? 9.871 -15.758 4.199 1.00 0.00 43 MET A N 10
ATOM 7479 C CA . MET A 1 43 ? 9.535 -16.995 3.503 1.00 0.00 43 MET A CA 10
ATOM 7480 C C . MET A 1 43 ? 10.330 -17.118 2.197 1.00 0.00 43 MET A C 10
ATOM 7481 O O . MET A 1 43 ? 10.018 -17.964 1.357 1.00 0.00 43 MET A O 10
ATOM 7495 N N . SER A 1 44 ? 11.355 -16.278 2.023 1.00 0.00 44 SER A N 10
ATOM 7496 C CA . SER A 1 44 ? 12.173 -16.318 0.812 1.00 0.00 44 SER A CA 10
ATOM 7497 C C . SER A 1 44 ? 13.629 -16.008 1.143 1.00 0.00 44 SER A C 10
ATOM 7498 O O . SER A 1 44 ? 14.294 -15.263 0.422 1.00 0.00 44 SER A O 10
ATOM 7506 N N . ASP A 1 45 ? 14.124 -16.588 2.232 1.00 0.00 45 ASP A N 10
ATOM 7507 C CA . ASP A 1 45 ? 15.510 -16.362 2.635 1.00 0.00 45 ASP A CA 10
ATOM 7508 C C . ASP A 1 45 ? 16.468 -16.863 1.556 1.00 0.00 45 ASP A C 10
ATOM 7509 O O . ASP A 1 45 ? 17.427 -16.176 1.202 1.00 0.00 45 ASP A O 10
ATOM 7518 N N . ASP A 1 46 ? 16.203 -18.060 1.022 1.00 0.00 46 ASP A N 10
ATOM 7519 C CA . ASP A 1 46 ? 17.056 -18.619 -0.023 1.00 0.00 46 ASP A CA 10
ATOM 7520 C C . ASP A 1 46 ? 16.665 -18.038 -1.379 1.00 0.00 46 ASP A C 10
ATOM 7521 O O . ASP A 1 46 ? 15.767 -17.200 -1.462 1.00 0.00 46 ASP A O 10
ATOM 7530 N N . GLU A 1 47 ? 17.335 -18.484 -2.443 1.00 0.00 47 GLU A N 10
ATOM 7531 C CA . GLU A 1 47 ? 17.028 -17.985 -3.788 1.00 0.00 47 GLU A CA 10
ATOM 7532 C C . GLU A 1 47 ? 17.388 -19.025 -4.860 1.00 0.00 47 GLU A C 10
ATOM 7533 O O . GLU A 1 47 ? 18.427 -18.910 -5.508 1.00 0.00 47 GLU A O 10
ATOM 7545 N N . PRO A 1 48 ? 16.561 -20.027 -5.083 1.00 0.00 48 PRO A N 10
ATOM 7546 C CA . PRO A 1 48 ? 16.864 -21.056 -6.122 1.00 0.00 48 PRO A CA 10
ATOM 7547 C C . PRO A 1 48 ? 16.643 -20.523 -7.538 1.00 0.00 48 PRO A C 10
ATOM 7548 O O . PRO A 1 48 ? 15.860 -19.594 -7.744 1.00 0.00 48 PRO A O 10
ATOM 7559 N N . LYS A 1 49 ? 17.322 -21.125 -8.509 1.00 0.00 49 LYS A N 10
ATOM 7560 C CA . LYS A 1 49 ? 17.178 -20.707 -9.900 1.00 0.00 49 LYS A CA 10
ATOM 7561 C C . LYS A 1 49 ? 17.450 -19.212 -10.032 1.00 0.00 49 LYS A C 10
ATOM 7562 O O . LYS A 1 49 ? 18.443 -18.710 -9.506 1.00 0.00 49 LYS A O 10
#

Foldseek 3Di:
DCPDVVVCVVVVVVVCVVCPPVNVVCVCCVVCVVVVVVVCVVPVDDDD

InterPro domains:
  IPR003369 Sec-independent protein translocase protein TatA/B/E [PF02416] (3-45)
  IPR006312 Sec-independent protein translocase protein TatA/E [MF_00236] (1-82)
  IPR006312 Sec-independent protein translocase protein TatA/E [TIGR01411] (3-47)

Nearest PDB structures (foldseek):
  2lzr-assembly1_A  TM=1.021E+00  e=2.993E-06  Escherichia coli K-12
  2lzs-assembly1_A  TM=8.654E-01  e=6.617E-05  Escherichia coli K-12
  2lzr-assembly1_A  TM=7.754E-01  e=5.524E-05  Escherichia coli K-12
  2lzs-assembly1_A  TM=7.307E-01  e=1.650E-04  Escherichia coli K-12
  2lzs-assembly1_A  TM=8.276E-01  e=2.659E-05  Escherichia coli K-12

Secondary structure (DSSP, 8-state):
---SHHHHHHHHHHHHHHHHHHHHHHHHHHHTHHHHHHHHHTTSS---

Organism: Escherichia coli (strain K12) (NCBI:txid83333)

Solvent-accessible surface area: 4926 Å² total

CATH classification: 1.20.5.3310